Protein AF-A0A959YJW1-F1 (afdb_monomer_lite)

Structure (mmCIF, N/CA/C/O backbone):
data_AF-A0A959YJW1-F1
#
_entry.id   AF-A0A959YJW1-F1
#
loop_
_atom_site.group_PDB
_atom_site.id
_atom_site.type_symbol
_atom_site.label_atom_id
_atom_site.label_alt_id
_atom_site.label_comp_id
_atom_site.label_asym_id
_atom_site.label_entity_id
_atom_site.label_seq_id
_atom_site.pdbx_PDB_ins_code
_atom_site.Cartn_x
_atom_site.Cartn_y
_atom_site.Cartn_z
_atom_site.occupancy
_atom_site.B_iso_or_equiv
_atom_site.auth_seq_id
_atom_site.auth_comp_id
_atom_site.auth_asym_id
_atom_site.auth_atom_id
_atom_site.pdbx_PDB_model_num
ATOM 1 N N . MET A 1 1 ? 34.214 -6.193 -32.427 1.00 61.09 1 MET A N 1
ATOM 2 C CA . MET A 1 1 ? 34.109 -5.640 -31.055 1.00 61.09 1 MET A CA 1
ATOM 3 C C . MET A 1 1 ? 33.052 -4.537 -30.918 1.00 61.09 1 MET A C 1
ATOM 5 O O . MET A 1 1 ? 32.064 -4.776 -30.243 1.00 61.09 1 MET A O 1
ATOM 9 N N . ARG A 1 2 ? 33.158 -3.380 -31.601 1.00 68.62 2 ARG A N 1
ATOM 10 C CA . ARG A 1 2 ? 32.185 -2.264 -31.459 1.00 68.62 2 ARG A CA 1
ATOM 11 C C . ARG A 1 2 ? 30.714 -2.625 -31.765 1.00 68.62 2 ARG A C 1
ATOM 13 O O . ARG A 1 2 ? 29.830 -2.154 -31.065 1.00 68.62 2 ARG A O 1
ATOM 20 N N . SER A 1 3 ? 30.451 -3.474 -32.766 1.00 77.75 3 SER A N 1
ATOM 21 C CA . SER A 1 3 ? 29.082 -3.929 -33.092 1.00 77.75 3 SER A CA 1
ATOM 22 C C . SER A 1 3 ? 28.518 -4.933 -32.082 1.00 77.75 3 SER A C 1
ATOM 24 O O . SER A 1 3 ? 27.315 -4.959 -31.857 1.00 77.75 3 SER A O 1
ATOM 26 N N . PHE A 1 4 ? 29.387 -5.743 -31.470 1.00 86.69 4 PHE A N 1
ATOM 27 C CA . PHE A 1 4 ? 28.994 -6.722 -30.457 1.00 86.69 4 PHE A CA 1
ATOM 28 C C . PHE A 1 4 ? 28.620 -6.025 -29.149 1.00 86.69 4 PHE A C 1
ATOM 30 O O . PHE A 1 4 ? 27.553 -6.282 -28.613 1.00 86.69 4 PHE A O 1
ATOM 37 N N . ILE A 1 5 ? 29.447 -5.071 -28.703 1.00 91.12 5 ILE A N 1
ATOM 38 C CA . ILE A 1 5 ? 29.174 -4.269 -27.503 1.00 91.12 5 ILE A CA 1
ATOM 39 C C . ILE A 1 5 ? 27.850 -3.516 -27.664 1.00 91.12 5 ILE A C 1
ATOM 41 O O . ILE A 1 5 ? 27.004 -3.595 -26.788 1.00 91.12 5 ILE A O 1
ATOM 45 N N . LEU A 1 6 ? 27.619 -2.863 -28.812 1.00 90.88 6 LEU A N 1
ATOM 46 C CA . LEU A 1 6 ? 26.346 -2.186 -29.080 1.00 90.88 6 LEU A CA 1
ATOM 47 C C . LEU A 1 6 ? 25.151 -3.154 -29.039 1.00 90.88 6 LEU A C 1
ATOM 49 O O . LEU A 1 6 ? 24.117 -2.814 -28.476 1.00 90.88 6 LEU A O 1
ATOM 53 N N . GLY A 1 7 ? 25.277 -4.345 -29.632 1.00 90.56 7 GLY A N 1
ATOM 54 C CA . GLY A 1 7 ? 24.225 -5.366 -29.602 1.00 90.56 7 GLY A CA 1
ATOM 55 C C . GLY A 1 7 ? 23.930 -5.870 -28.188 1.00 90.56 7 GLY A C 1
ATOM 56 O O . GLY A 1 7 ? 22.768 -5.924 -27.793 1.00 90.56 7 GLY A O 1
ATOM 57 N N . LEU A 1 8 ? 24.974 -6.161 -27.410 1.00 93.88 8 LEU A N 1
ATOM 58 C CA . LEU A 1 8 ? 24.857 -6.609 -26.025 1.00 93.88 8 LEU A CA 1
ATOM 59 C C . LEU A 1 8 ? 24.252 -5.521 -25.130 1.00 93.88 8 LEU A C 1
ATOM 61 O O . LEU A 1 8 ? 23.309 -5.801 -24.400 1.00 93.88 8 LEU A O 1
ATOM 65 N N . SER A 1 9 ? 24.728 -4.274 -25.229 1.00 94.81 9 SER A N 1
ATOM 66 C CA . SER A 1 9 ? 24.156 -3.141 -24.492 1.00 94.81 9 SER A CA 1
ATOM 67 C C . SER A 1 9 ? 22.675 -2.962 -24.816 1.00 94.81 9 SER A C 1
ATOM 69 O O . SER A 1 9 ? 21.875 -2.791 -23.904 1.00 94.81 9 SER A O 1
ATOM 71 N N . ARG A 1 10 ? 22.285 -3.052 -26.098 1.00 95.12 10 ARG A N 1
ATOM 72 C CA . ARG A 1 10 ? 20.873 -2.975 -26.510 1.00 95.12 10 ARG A CA 1
ATOM 73 C C . ARG A 1 10 ? 20.033 -4.085 -25.898 1.00 95.12 10 ARG A C 1
ATOM 75 O O . ARG A 1 10 ? 18.936 -3.803 -25.436 1.00 95.12 10 ARG A O 1
ATOM 82 N N . PHE A 1 11 ? 20.538 -5.316 -25.918 1.00 95.25 11 PHE A N 1
ATOM 83 C CA . PHE A 1 11 ? 19.835 -6.455 -25.344 1.00 95.25 11 PHE A CA 1
ATOM 84 C C . PHE A 1 11 ? 19.644 -6.288 -23.835 1.00 95.25 11 PHE A C 1
ATOM 86 O O . PHE A 1 11 ? 18.516 -6.363 -23.367 1.00 95.25 11 PHE A O 1
ATOM 93 N N . LEU A 1 12 ? 20.718 -5.988 -23.097 1.00 96.25 12 LEU A N 1
ATOM 94 C CA . LEU A 1 12 ? 20.669 -5.826 -21.642 1.00 96.25 12 LEU A CA 1
ATOM 95 C C . LEU A 1 12 ? 19.749 -4.677 -21.222 1.00 96.25 12 LEU A C 1
ATOM 97 O O . LEU A 1 12 ? 18.873 -4.878 -20.390 1.00 96.25 12 LEU A O 1
ATOM 101 N N . VAL A 1 13 ? 19.908 -3.493 -21.825 1.00 96.38 13 VAL A N 1
ATOM 102 C CA . VAL A 1 13 ? 19.069 -2.327 -21.503 1.00 96.38 13 VAL A CA 1
ATOM 103 C C . VAL A 1 13 ? 17.616 -2.588 -21.892 1.00 96.38 13 VAL A C 1
ATOM 105 O O . VAL A 1 13 ? 16.720 -2.340 -21.095 1.00 96.38 13 VAL A O 1
ATOM 108 N N . GLY A 1 14 ? 17.368 -3.128 -23.089 1.00 96.62 14 GLY A N 1
ATOM 109 C CA . GLY A 1 14 ? 16.010 -3.388 -23.563 1.00 96.62 14 GLY A CA 1
ATOM 110 C C . GLY A 1 14 ? 15.283 -4.440 -22.727 1.00 96.62 14 GLY A C 1
ATOM 111 O O . GLY A 1 14 ? 14.137 -4.223 -22.347 1.00 96.62 14 GLY A O 1
ATOM 112 N N . ALA A 1 15 ? 15.953 -5.545 -22.394 1.00 96.31 15 ALA A N 1
ATOM 113 C CA . ALA A 1 15 ? 15.389 -6.590 -21.545 1.00 96.31 15 ALA A CA 1
ATOM 114 C C . ALA A 1 15 ? 15.118 -6.084 -20.122 1.00 96.31 15 ALA A C 1
ATOM 116 O O . ALA A 1 15 ? 14.051 -6.358 -19.578 1.00 96.31 15 ALA A O 1
ATOM 117 N N . LEU A 1 16 ? 16.042 -5.310 -19.540 1.00 94.19 16 LEU A N 1
ATOM 118 C CA . LEU A 1 16 ? 15.869 -4.781 -18.190 1.00 94.19 16 LEU A CA 1
ATOM 119 C C . LEU A 1 16 ? 14.723 -3.767 -18.107 1.00 94.19 16 LEU A C 1
ATOM 121 O O . LEU A 1 16 ? 13.956 -3.825 -17.156 1.00 94.19 16 LEU A O 1
ATOM 125 N N . PHE A 1 17 ? 14.578 -2.882 -19.097 1.00 94.88 17 PHE A N 1
ATOM 126 C CA . PHE A 1 17 ? 13.469 -1.921 -19.154 1.00 94.88 17 PHE A CA 1
ATOM 127 C C . PHE A 1 17 ? 12.118 -2.628 -19.307 1.00 94.88 17 PHE A C 1
ATOM 129 O O . PHE A 1 17 ? 11.155 -2.268 -18.642 1.00 94.88 17 PHE A O 1
ATOM 136 N N . ILE A 1 18 ? 12.037 -3.675 -20.136 1.00 96.38 18 ILE A N 1
ATOM 137 C CA . ILE A 1 18 ? 10.809 -4.479 -20.246 1.00 96.38 18 ILE A CA 1
ATOM 138 C C . ILE A 1 18 ? 10.491 -5.144 -18.907 1.00 96.38 18 ILE A C 1
ATOM 140 O O . ILE A 1 18 ? 9.361 -5.060 -18.439 1.00 96.38 18 ILE A O 1
ATOM 144 N N . PHE A 1 19 ? 11.480 -5.788 -18.285 1.00 94.00 19 PHE A N 1
ATOM 145 C CA . PHE A 1 19 ? 11.295 -6.465 -17.006 1.00 94.00 19 PHE A CA 1
ATOM 146 C C . PHE A 1 19 ? 10.878 -5.486 -15.899 1.00 94.00 19 PHE A C 1
ATOM 148 O O . PHE A 1 19 ? 9.850 -5.686 -15.264 1.00 94.00 19 PHE A O 1
ATOM 155 N N . SER A 1 20 ? 11.622 -4.393 -15.715 1.00 92.06 20 SER A N 1
ATOM 156 C CA . SER A 1 20 ? 11.321 -3.366 -14.714 1.00 92.06 20 SER A CA 1
ATOM 157 C C . SER A 1 20 ? 9.966 -2.705 -14.971 1.00 92.06 20 SER A C 1
ATOM 159 O O . SER A 1 20 ? 9.154 -2.614 -14.054 1.00 92.06 20 SER A O 1
ATOM 161 N N . GLY A 1 21 ? 9.671 -2.330 -16.218 1.00 94.00 21 GLY A N 1
ATOM 162 C CA . GLY A 1 21 ? 8.394 -1.727 -16.587 1.00 94.00 21 GLY A CA 1
ATOM 163 C C . GLY A 1 21 ? 7.195 -2.654 -16.361 1.00 94.00 21 GLY A C 1
ATOM 164 O O . GLY A 1 21 ? 6.151 -2.182 -15.926 1.00 94.00 21 GLY A O 1
ATOM 165 N N . LEU A 1 22 ? 7.331 -3.966 -16.591 1.00 94.25 22 LEU A N 1
ATOM 166 C CA . LEU A 1 22 ? 6.268 -4.941 -16.309 1.00 94.25 22 LEU A CA 1
ATOM 167 C C . LEU A 1 22 ? 6.054 -5.157 -14.809 1.00 94.25 22 LEU A C 1
ATOM 169 O O . LEU A 1 22 ? 4.909 -5.253 -14.376 1.00 94.25 22 LEU A O 1
ATOM 173 N N . ILE A 1 23 ? 7.129 -5.197 -14.019 1.00 92.50 23 ILE A N 1
ATOM 174 C CA . ILE A 1 23 ? 7.027 -5.299 -12.559 1.00 92.50 23 ILE A CA 1
ATOM 175 C C . ILE A 1 23 ? 6.322 -4.065 -11.985 1.00 92.50 23 ILE A C 1
ATOM 177 O O . ILE A 1 23 ? 5.387 -4.209 -11.204 1.00 92.50 23 ILE A O 1
ATOM 181 N N . LYS A 1 24 ? 6.689 -2.856 -12.428 1.00 92.69 24 LYS A N 1
ATOM 182 C CA . LYS A 1 24 ? 5.980 -1.637 -12.017 1.00 92.69 24 LYS A CA 1
ATOM 183 C C . LYS A 1 24 ? 4.544 -1.580 -12.557 1.00 92.69 24 LYS A C 1
ATOM 185 O O . LYS A 1 24 ? 3.662 -1.079 -11.879 1.00 92.69 24 LYS A O 1
ATOM 190 N N . ALA A 1 25 ? 4.276 -2.117 -13.750 1.00 94.06 25 ALA A N 1
ATOM 191 C CA . ALA A 1 25 ? 2.917 -2.198 -14.293 1.00 94.06 25 ALA A CA 1
ATOM 192 C C . ALA A 1 25 ? 2.011 -3.173 -13.519 1.00 94.06 25 ALA A C 1
ATOM 194 O O . ALA A 1 25 ? 0.795 -3.015 -13.579 1.00 94.06 25 ALA A O 1
ATOM 195 N N . ASN A 1 26 ? 2.582 -4.157 -12.810 1.00 94.25 26 ASN A N 1
ATOM 196 C CA . ASN A 1 26 ? 1.843 -5.033 -11.897 1.00 94.25 26 ASN A CA 1
ATOM 197 C C . ASN A 1 26 ? 1.399 -4.298 -10.623 1.00 94.25 26 ASN A C 1
ATOM 199 O O . ASN A 1 26 ? 0.354 -4.643 -10.089 1.00 94.25 26 ASN A O 1
ATOM 203 N N . ASP A 1 27 ? 2.147 -3.286 -10.168 1.00 92.69 27 ASP A N 1
ATOM 204 C CA . ASP A 1 27 ? 1.766 -2.421 -9.041 1.00 92.69 27 ASP A CA 1
ATOM 205 C C . ASP A 1 27 ? 2.072 -0.930 -9.320 1.00 92.69 27 ASP A C 1
ATOM 207 O O . ASP A 1 27 ? 3.030 -0.354 -8.786 1.00 92.69 27 ASP A O 1
ATOM 211 N N . PRO A 1 28 ? 1.268 -0.273 -10.180 1.00 92.81 28 PRO A N 1
ATOM 212 C CA . PRO A 1 28 ? 1.479 1.127 -10.532 1.00 92.81 28 PRO A CA 1
ATOM 213 C C . PRO A 1 28 ? 1.173 2.069 -9.362 1.00 92.81 28 PRO A C 1
ATOM 215 O O . PRO A 1 28 ? 1.719 3.169 -9.325 1.00 92.81 28 PRO A O 1
ATOM 218 N N . VAL A 1 29 ? 0.335 1.650 -8.405 1.00 90.88 29 VAL A N 1
ATOM 219 C CA . VAL A 1 29 ? 0.013 2.429 -7.199 1.00 90.88 29 VAL A CA 1
ATOM 220 C C . VAL A 1 29 ? 1.210 2.450 -6.254 1.00 90.88 29 VAL A C 1
ATOM 222 O O . VAL A 1 29 ? 1.595 3.520 -5.799 1.00 90.88 29 VAL A O 1
ATOM 225 N N . GLY A 1 30 ? 1.875 1.311 -6.036 1.00 89.62 30 GLY A N 1
ATOM 226 C CA . GLY A 1 30 ? 3.119 1.258 -5.265 1.00 89.62 30 GLY A CA 1
ATOM 227 C C . GLY A 1 30 ? 4.208 2.160 -5.844 1.00 89.62 30 GLY A C 1
ATOM 228 O O . GLY A 1 30 ? 4.853 2.915 -5.115 1.00 89.62 30 GLY A O 1
ATOM 229 N N . PHE A 1 31 ? 4.366 2.164 -7.173 1.00 89.94 31 PHE A N 1
ATOM 230 C CA . PHE A 1 31 ? 5.285 3.096 -7.832 1.00 89.94 31 PHE A CA 1
ATOM 231 C C . PHE A 1 31 ? 4.845 4.565 -7.684 1.00 89.94 31 PHE A C 1
ATOM 233 O O . PHE A 1 31 ? 5.694 5.439 -7.507 1.00 89.94 31 PHE A O 1
ATOM 240 N N . ALA A 1 32 ? 3.539 4.842 -7.711 1.00 90.62 32 ALA A N 1
ATOM 241 C CA . ALA A 1 32 ? 2.991 6.183 -7.518 1.00 90.62 32 ALA A CA 1
ATOM 242 C C . ALA A 1 32 ? 3.268 6.741 -6.116 1.00 90.62 32 ALA A C 1
ATOM 244 O O . ALA A 1 32 ? 3.701 7.884 -6.021 1.00 90.62 32 ALA A O 1
ATOM 245 N N . ILE A 1 33 ? 3.130 5.927 -5.063 1.00 87.06 33 ILE A N 1
ATOM 246 C CA . ILE A 1 33 ? 3.460 6.318 -3.679 1.00 87.06 33 ILE A CA 1
ATOM 247 C C . ILE A 1 33 ? 4.922 6.770 -3.587 1.00 87.06 33 ILE A C 1
ATOM 249 O O . ILE A 1 33 ? 5.231 7.788 -2.976 1.00 87.06 33 ILE A O 1
ATOM 253 N N . LYS A 1 34 ? 5.843 6.057 -4.251 1.00 85.19 34 LYS A N 1
ATOM 254 C CA . LYS A 1 34 ? 7.256 6.465 -4.294 1.00 85.19 34 LYS A CA 1
ATOM 255 C C . LYS A 1 34 ? 7.467 7.769 -5.049 1.00 85.19 34 LYS A C 1
ATOM 257 O O . LYS A 1 34 ? 8.266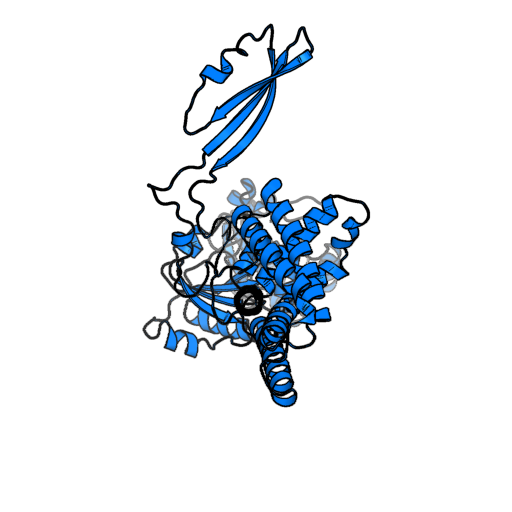 8.592 -4.613 1.00 85.19 34 LYS A O 1
ATOM 262 N N . LEU A 1 35 ? 6.766 7.983 -6.163 1.00 87.50 35 LEU A N 1
ATOM 263 C CA . LEU A 1 35 ? 6.819 9.261 -6.879 1.00 87.50 35 LEU A CA 1
ATOM 264 C C . LEU A 1 35 ? 6.278 10.418 -6.032 1.00 87.50 35 LEU A C 1
ATOM 266 O O . LEU A 1 35 ? 6.876 11.490 -6.045 1.00 87.50 35 LEU A O 1
ATOM 270 N N . GLU A 1 36 ? 5.204 10.191 -5.283 1.00 87.88 36 GLU A N 1
ATOM 271 C CA . GLU A 1 36 ? 4.618 11.166 -4.365 1.00 87.88 36 GLU A CA 1
ATOM 272 C C . GLU A 1 36 ? 5.590 11.543 -3.238 1.00 87.88 36 GLU A C 1
ATOM 274 O O . GLU A 1 36 ? 5.840 12.728 -3.032 1.00 87.88 36 GLU A O 1
ATOM 279 N N . GLU A 1 37 ? 6.273 10.564 -2.630 1.00 85.25 37 GLU A N 1
ATOM 280 C CA . GLU A 1 37 ? 7.335 10.819 -1.639 1.00 85.25 37 GLU A CA 1
ATOM 281 C C . GLU A 1 37 ? 8.440 11.737 -2.200 1.00 85.25 37 GLU A C 1
ATOM 283 O O . GLU A 1 37 ? 8.925 12.638 -1.513 1.00 85.25 37 GLU A O 1
ATOM 288 N N . TYR A 1 38 ? 8.829 11.564 -3.470 1.00 84.81 38 TYR A N 1
ATOM 289 C CA . TYR A 1 38 ? 9.768 12.480 -4.127 1.00 84.81 38 TYR A CA 1
ATOM 290 C C . TYR A 1 38 ? 9.171 13.876 -4.357 1.00 84.81 38 TYR A C 1
ATOM 292 O O . TYR A 1 38 ? 9.880 14.874 -4.214 1.00 84.81 38 TYR A O 1
ATOM 300 N N . TYR A 1 39 ? 7.893 13.964 -4.729 1.00 88.06 39 TYR A N 1
ATOM 301 C CA . TYR A 1 39 ? 7.204 15.234 -4.971 1.00 88.06 39 TYR A CA 1
ATOM 302 C C . TYR A 1 39 ? 7.101 16.078 -3.706 1.00 88.06 39 TYR A C 1
ATOM 304 O O . TYR A 1 39 ? 7.387 17.277 -3.772 1.00 88.06 39 TYR A O 1
ATOM 312 N N . ASP A 1 40 ? 6.812 15.456 -2.567 1.00 85.44 40 ASP A N 1
ATOM 313 C CA . ASP A 1 40 ? 6.773 16.128 -1.268 1.00 85.44 40 ASP A CA 1
ATOM 314 C C . ASP A 1 40 ? 8.134 16.722 -0.899 1.00 85.44 40 ASP A C 1
ATOM 316 O O . ASP A 1 40 ? 8.235 17.893 -0.517 1.00 85.44 40 ASP A O 1
ATOM 320 N N . ILE A 1 41 ? 9.212 15.959 -1.103 1.00 83.19 41 ILE A N 1
ATOM 321 C CA . ILE A 1 41 ? 10.574 16.431 -0.830 1.00 83.19 41 ILE A CA 1
ATOM 322 C C . ILE A 1 41 ? 10.980 17.567 -1.782 1.00 83.19 41 ILE A C 1
ATOM 324 O O . ILE A 1 41 ? 11.635 18.533 -1.384 1.00 83.19 41 ILE A O 1
ATOM 328 N N . PHE A 1 42 ? 10.606 17.494 -3.061 1.00 84.12 42 PHE A N 1
ATOM 329 C CA . PHE A 1 42 ? 10.903 18.583 -3.993 1.00 84.12 42 PHE A CA 1
ATOM 330 C C . PHE A 1 42 ? 10.117 19.840 -3.653 1.00 84.12 42 PHE A C 1
ATOM 332 O O . PHE A 1 42 ? 10.685 20.936 -3.680 1.00 84.12 42 PHE A O 1
ATOM 339 N N . ALA A 1 43 ? 8.854 19.695 -3.264 1.00 85.25 43 ALA A N 1
ATOM 340 C CA . ALA A 1 43 ? 8.036 20.811 -2.829 1.00 85.25 43 ALA A CA 1
ATOM 341 C C . ALA A 1 43 ? 8.595 21.481 -1.566 1.00 85.25 43 ALA A C 1
ATOM 343 O O . ALA A 1 43 ? 8.623 22.715 -1.500 1.00 85.25 43 ALA A O 1
ATOM 344 N N . SER A 1 44 ? 9.132 20.704 -0.615 1.00 81.69 44 SER A N 1
ATOM 345 C CA . SER A 1 44 ? 9.759 21.241 0.599 1.00 81.69 44 SER A CA 1
ATOM 346 C C . SER A 1 44 ? 11.037 22.046 0.316 1.00 81.69 44 SER A C 1
ATOM 348 O O . SER A 1 44 ? 11.429 22.888 1.123 1.00 81.69 44 SER A O 1
ATOM 350 N N . GLY A 1 45 ? 11.674 21.840 -0.843 1.00 77.50 45 GLY A N 1
ATOM 351 C CA . GLY A 1 45 ? 12.820 22.626 -1.318 1.00 77.50 45 GLY A CA 1
ATOM 352 C C . GLY A 1 45 ? 12.483 24.061 -1.758 1.00 77.50 45 GLY A C 1
ATOM 353 O O . GLY A 1 45 ? 13.392 24.876 -1.931 1.00 77.50 45 GLY A O 1
ATOM 354 N N . GLY A 1 46 ? 11.196 24.396 -1.916 1.00 77.19 46 GLY A N 1
ATOM 355 C CA . GLY A 1 46 ? 10.717 25.736 -2.265 1.00 77.19 46 GLY A CA 1
ATOM 356 C C . GLY A 1 46 ? 10.971 26.175 -3.719 1.00 77.19 46 GLY A C 1
ATOM 357 O O . GLY A 1 46 ? 11.488 25.445 -4.567 1.00 77.19 46 GLY A O 1
ATOM 358 N N . GLY A 1 47 ? 10.561 27.405 -4.048 1.00 82.69 47 GLY A N 1
ATOM 359 C CA . GLY A 1 47 ? 10.722 27.985 -5.390 1.00 82.69 47 GLY A CA 1
ATOM 360 C C . GLY A 1 47 ? 9.855 27.308 -6.462 1.00 82.69 47 GLY A C 1
ATOM 361 O O . GLY A 1 47 ? 8.691 26.996 -6.219 1.00 82.69 47 GLY A O 1
ATOM 362 N N . ILE A 1 48 ? 10.416 27.075 -7.658 1.00 80.25 48 ILE A N 1
ATOM 363 C CA . ILE A 1 48 ? 9.709 26.422 -8.781 1.00 80.25 48 ILE A CA 1
ATOM 364 C C . ILE A 1 48 ? 9.284 24.978 -8.467 1.00 80.25 48 ILE A C 1
ATOM 366 O O . ILE A 1 48 ? 8.338 24.475 -9.066 1.00 80.25 48 ILE A O 1
ATOM 370 N N . LEU A 1 49 ? 9.950 24.326 -7.509 1.00 81.88 49 LEU A N 1
ATOM 371 C CA . LEU A 1 49 ? 9.658 22.948 -7.118 1.00 81.88 49 LEU A CA 1
ATOM 372 C C . LEU A 1 49 ? 8.395 22.827 -6.251 1.00 81.88 49 LEU A C 1
ATOM 374 O O . LEU A 1 49 ? 7.818 21.749 -6.186 1.00 81.88 49 LEU A O 1
ATOM 378 N N . SER A 1 50 ? 7.883 23.932 -5.691 1.00 82.94 50 SER A N 1
ATOM 379 C CA . SER A 1 50 ? 6.574 23.949 -5.008 1.00 82.94 50 SER A CA 1
ATOM 380 C C . SER A 1 50 ? 5.412 23.489 -5.905 1.00 82.94 50 SER A C 1
ATOM 382 O O . SER A 1 50 ? 4.390 23.026 -5.406 1.00 82.94 50 SER A O 1
ATOM 384 N N . PHE A 1 51 ? 5.581 23.544 -7.233 1.00 84.31 51 PHE A N 1
ATOM 385 C CA . PHE A 1 51 ? 4.621 23.028 -8.209 1.00 84.31 51 PHE A CA 1
ATOM 386 C C . PHE A 1 51 ? 4.316 21.526 -8.040 1.00 84.31 51 PHE A C 1
ATOM 388 O O . PHE A 1 51 ? 3.206 21.096 -8.364 1.00 84.31 51 PHE A O 1
ATOM 395 N N . PHE A 1 52 ? 5.259 20.735 -7.514 1.00 83.38 52 PHE A N 1
ATOM 396 C CA . PHE A 1 52 ? 5.069 19.298 -7.290 1.00 83.38 52 PHE A CA 1
ATOM 397 C C . PHE A 1 52 ? 3.978 18.982 -6.253 1.00 83.38 52 PHE A C 1
ATOM 399 O O . PHE A 1 52 ? 3.342 17.942 -6.367 1.00 83.38 52 PHE A O 1
ATOM 406 N N . HIS A 1 53 ? 3.668 19.912 -5.343 1.00 83.31 53 HIS A N 1
ATOM 407 C CA . HIS A 1 53 ? 2.572 19.789 -4.369 1.00 83.31 53 HIS A CA 1
ATOM 408 C C . HIS A 1 53 ? 1.261 20.436 -4.861 1.00 83.31 53 HIS A C 1
ATOM 410 O O . HIS A 1 53 ? 0.350 20.747 -4.093 1.00 83.31 53 HIS A O 1
ATOM 416 N N . SER A 1 54 ? 1.148 20.714 -6.162 1.00 85.12 54 SER A N 1
ATOM 417 C CA . SER A 1 54 ? -0.124 21.166 -6.722 1.00 85.12 54 SER A CA 1
ATOM 418 C C . SER A 1 54 ? -1.130 20.014 -6.751 1.00 85.12 54 SER A C 1
ATOM 420 O O . SER A 1 54 ? -0.792 18.887 -7.113 1.00 85.12 54 SER A O 1
ATOM 422 N N . SER A 1 55 ? -2.397 20.310 -6.452 1.00 82.94 55 SER A N 1
ATOM 423 C CA . SER A 1 55 ? -3.470 19.305 -6.425 1.00 82.94 55 SER A CA 1
ATOM 424 C C . SER A 1 55 ? -3.607 18.542 -7.747 1.00 82.94 55 SER A C 1
ATOM 426 O O . SER A 1 55 ? -4.006 17.386 -7.757 1.00 82.94 55 SER A O 1
ATOM 428 N N . ILE A 1 56 ? -3.247 19.162 -8.877 1.00 83.75 56 ILE A N 1
ATOM 429 C CA . ILE A 1 56 ? -3.260 18.506 -10.192 1.00 83.75 56 ILE A CA 1
ATOM 430 C C . ILE A 1 56 ? -2.218 17.381 -10.258 1.00 83.75 56 ILE A C 1
ATOM 432 O O . ILE A 1 56 ? -2.509 16.314 -10.797 1.00 83.75 56 ILE A O 1
ATOM 436 N N . ILE A 1 57 ? -1.008 17.613 -9.743 1.00 86.75 57 ILE A N 1
ATOM 437 C CA . ILE A 1 57 ? 0.081 16.633 -9.796 1.00 86.75 57 ILE A CA 1
ATOM 438 C C . ILE A 1 57 ? -0.218 15.463 -8.864 1.00 86.75 57 ILE A C 1
ATOM 440 O O . ILE A 1 57 ? -0.158 14.321 -9.317 1.00 86.75 57 ILE A O 1
ATOM 444 N N . LEU A 1 58 ? -0.622 15.745 -7.624 1.00 84.81 58 LEU A N 1
ATOM 445 C CA . LEU A 1 58 ? -0.938 14.713 -6.634 1.00 84.81 58 LEU A CA 1
ATOM 446 C C . LEU A 1 58 ? -2.143 13.865 -7.072 1.00 84.81 58 LEU A C 1
ATOM 448 O O . LEU A 1 58 ? -2.030 12.648 -7.177 1.00 84.81 58 LEU A O 1
ATOM 452 N N . ASN A 1 59 ? -3.242 14.486 -7.521 1.00 85.38 59 ASN A N 1
ATOM 453 C CA . ASN A 1 59 ? -4.432 13.741 -7.965 1.00 85.38 59 ASN A CA 1
ATOM 454 C C . ASN A 1 59 ? -4.207 12.906 -9.238 1.00 85.38 59 ASN A C 1
ATOM 456 O O . ASN A 1 59 ? -5.053 12.088 -9.601 1.00 85.38 59 ASN A O 1
ATOM 460 N N . THR A 1 60 ? -3.105 13.124 -9.963 1.00 89.81 60 THR A N 1
ATOM 461 C CA . THR A 1 60 ? -2.789 12.375 -11.187 1.00 89.81 60 THR A CA 1
ATOM 462 C C . THR A 1 60 ? -1.561 11.479 -11.057 1.00 89.81 60 THR A C 1
ATOM 464 O O . THR A 1 60 ? -1.173 10.857 -12.048 1.00 89.81 60 THR A O 1
ATOM 467 N N . VAL A 1 61 ? -0.967 11.356 -9.865 1.00 91.31 61 VAL A N 1
ATOM 468 C CA . VAL A 1 61 ? 0.298 10.634 -9.659 1.00 91.31 61 VAL A CA 1
ATOM 469 C C . VAL A 1 61 ? 0.220 9.167 -10.096 1.00 91.31 61 VAL A C 1
ATOM 471 O O . VAL A 1 61 ? 1.124 8.681 -10.774 1.00 91.31 61 VAL A O 1
ATOM 474 N N . VAL A 1 62 ? -0.904 8.485 -9.850 1.00 90.88 62 VAL A N 1
ATOM 475 C CA . VAL A 1 62 ? -1.127 7.098 -10.301 1.00 90.88 62 VAL A CA 1
ATOM 476 C C . VAL A 1 62 ? -1.138 6.992 -11.829 1.00 90.88 62 VAL A C 1
ATOM 478 O O . VAL A 1 62 ? -0.544 6.075 -12.398 1.00 90.88 62 VAL A O 1
ATOM 481 N N . TYR A 1 63 ? -1.747 7.955 -12.527 1.00 92.75 63 TYR A N 1
ATOM 482 C CA . TYR A 1 63 ? -1.740 7.990 -13.993 1.00 92.75 63 TYR A CA 1
ATOM 483 C C . TYR A 1 63 ? -0.351 8.310 -14.554 1.00 92.75 63 TYR A C 1
ATOM 485 O O . TYR A 1 63 ? 0.035 7.767 -15.591 1.00 92.75 63 TYR A O 1
ATOM 493 N N . GLN A 1 64 ? 0.416 9.160 -13.868 1.00 93.19 64 GLN A N 1
ATOM 494 C CA . GLN A 1 64 ? 1.805 9.450 -14.223 1.00 93.19 64 GLN A CA 1
ATOM 495 C C . GLN A 1 64 ? 2.685 8.203 -14.050 1.00 93.19 64 GLN A C 1
ATOM 497 O O . GLN A 1 64 ? 3.423 7.843 -14.969 1.00 93.19 64 GLN A O 1
ATOM 502 N N . ALA A 1 65 ? 2.547 7.498 -12.924 1.00 93.25 65 ALA A N 1
ATOM 503 C CA . ALA A 1 65 ? 3.218 6.232 -12.647 1.00 93.25 65 ALA A CA 1
ATOM 504 C C . ALA A 1 65 ? 2.899 5.192 -13.731 1.00 93.25 65 ALA A C 1
ATOM 506 O O . ALA A 1 65 ? 3.809 4.671 -14.379 1.00 93.25 65 ALA A O 1
ATOM 507 N N . ALA A 1 66 ? 1.613 4.967 -14.010 1.00 94.75 66 ALA A N 1
ATOM 508 C CA . ALA A 1 66 ? 1.139 4.094 -15.081 1.00 94.75 66 ALA A CA 1
ATOM 509 C C . ALA A 1 66 ? 1.745 4.449 -16.449 1.00 94.75 66 ALA A C 1
ATOM 511 O O . ALA A 1 66 ? 2.239 3.571 -17.164 1.00 94.75 66 ALA A O 1
ATOM 512 N N . PHE A 1 67 ? 1.744 5.736 -16.810 1.00 95.62 67 PHE A N 1
ATOM 513 C CA . PHE A 1 67 ? 2.314 6.214 -18.067 1.00 95.62 67 PHE A CA 1
ATOM 514 C C . PHE A 1 67 ? 3.811 5.905 -18.170 1.00 95.62 67 PHE A C 1
ATOM 516 O O . PHE A 1 67 ? 4.256 5.396 -19.200 1.00 95.62 67 PHE A O 1
ATOM 523 N N . ILE A 1 68 ? 4.579 6.162 -17.108 1.00 93.50 68 ILE A N 1
ATOM 524 C CA . ILE A 1 68 ? 6.017 5.873 -17.060 1.00 93.50 68 ILE A CA 1
ATOM 525 C C . ILE A 1 68 ? 6.273 4.367 -17.212 1.00 93.50 68 ILE A C 1
ATOM 527 O O . ILE A 1 68 ? 7.142 3.988 -17.995 1.00 93.50 68 ILE A O 1
ATOM 531 N N . CYS A 1 69 ? 5.491 3.507 -16.552 1.00 93.44 69 CYS A N 1
ATOM 532 C CA . CYS A 1 69 ? 5.623 2.049 -16.671 1.00 93.44 69 CYS A CA 1
ATOM 533 C C . CYS A 1 69 ? 5.397 1.571 -18.112 1.00 93.44 69 CYS A C 1
ATOM 535 O O . CYS A 1 69 ? 6.207 0.829 -18.671 1.00 93.44 69 CYS A O 1
ATOM 537 N N . ILE A 1 70 ? 4.313 2.036 -18.744 1.00 96.19 70 ILE A N 1
ATOM 538 C CA . ILE A 1 70 ? 3.984 1.697 -20.135 1.00 96.19 70 ILE A CA 1
ATOM 539 C C . ILE A 1 70 ? 5.072 2.218 -21.081 1.00 96.19 70 ILE A C 1
ATOM 541 O O . ILE A 1 70 ? 5.482 1.509 -22.004 1.00 96.19 70 ILE A O 1
ATOM 545 N N . LEU A 1 71 ? 5.560 3.439 -20.847 1.00 95.94 71 LEU A N 1
ATOM 546 C CA . LEU A 1 71 ? 6.639 4.039 -21.621 1.00 95.94 71 LEU A CA 1
ATOM 547 C C . LEU A 1 71 ? 7.935 3.228 -21.494 1.00 95.94 71 LEU A C 1
ATOM 549 O O . LEU A 1 71 ? 8.607 3.010 -22.499 1.00 95.94 71 LEU A O 1
ATOM 553 N N . GLU A 1 72 ? 8.274 2.746 -20.301 1.00 95.62 72 GLU A N 1
ATOM 554 C CA . GLU A 1 72 ? 9.474 1.949 -20.048 1.00 95.62 72 GLU A CA 1
ATOM 555 C C . GLU A 1 72 ? 9.453 0.631 -20.837 1.00 95.62 72 GLU A C 1
ATOM 557 O O . GLU A 1 72 ? 10.397 0.337 -21.582 1.00 95.62 72 GLU A O 1
ATOM 562 N N . VAL A 1 73 ? 8.332 -0.101 -20.785 1.00 97.19 73 VAL A N 1
ATOM 563 C CA . VAL A 1 73 ? 8.137 -1.324 -21.583 1.00 97.19 73 VAL A CA 1
ATOM 564 C C . VAL A 1 73 ? 8.194 -1.010 -23.080 1.00 97.19 73 VAL A C 1
ATOM 566 O O . VAL A 1 73 ? 8.909 -1.676 -23.835 1.00 97.19 73 VAL A O 1
ATOM 569 N N . ALA A 1 74 ? 7.488 0.033 -23.521 1.00 96.94 74 ALA A N 1
ATOM 570 C CA . ALA A 1 74 ? 7.447 0.455 -24.917 1.00 96.94 74 ALA A CA 1
ATOM 571 C C . ALA A 1 74 ? 8.845 0.806 -25.457 1.00 96.94 74 ALA A C 1
ATOM 573 O O . ALA A 1 74 ? 9.234 0.339 -26.530 1.00 96.94 74 ALA A O 1
ATOM 574 N N . LEU A 1 75 ? 9.632 1.588 -24.712 1.00 97.00 75 LEU A N 1
ATOM 575 C CA . LEU A 1 75 ? 10.997 1.964 -25.085 1.00 97.00 75 LEU A CA 1
ATOM 576 C C . LEU A 1 75 ? 11.942 0.760 -25.090 1.00 97.00 75 LEU A C 1
ATOM 578 O O . LEU A 1 75 ? 12.764 0.650 -26.004 1.00 97.00 75 LEU A O 1
ATOM 582 N N . GLY A 1 76 ? 11.801 -0.158 -24.130 1.00 97.00 76 GLY A N 1
ATOM 583 C CA . GLY A 1 76 ? 12.558 -1.407 -24.101 1.00 97.00 76 GLY A CA 1
ATOM 584 C C . GLY A 1 76 ? 12.311 -2.258 -25.352 1.00 97.00 76 GLY A C 1
ATOM 585 O O . GLY A 1 76 ? 13.260 -2.651 -26.036 1.00 97.00 76 GLY A O 1
ATOM 586 N N . VAL A 1 77 ? 11.044 -2.450 -25.737 1.00 97.12 77 VAL A N 1
ATOM 587 C CA . VAL A 1 77 ? 10.667 -3.182 -26.962 1.00 97.12 77 VAL A CA 1
ATOM 588 C C . VAL A 1 77 ? 11.176 -2.476 -28.220 1.00 97.12 77 VAL A C 1
ATOM 590 O O . VAL A 1 77 ? 11.791 -3.112 -29.080 1.00 97.12 77 VAL A O 1
ATOM 593 N N . LEU A 1 78 ? 10.983 -1.158 -28.334 1.00 96.44 78 LEU A N 1
ATOM 594 C CA . LEU A 1 78 ? 11.457 -0.378 -29.483 1.00 96.44 78 LEU A CA 1
ATOM 595 C C . LEU A 1 78 ? 12.983 -0.460 -29.645 1.00 96.44 78 LEU A C 1
ATOM 597 O O . LEU A 1 78 ? 13.480 -0.583 -30.772 1.00 96.44 78 LEU A O 1
ATOM 601 N N . LEU A 1 79 ? 13.728 -0.441 -28.533 1.00 96.69 79 LEU A N 1
ATOM 602 C CA . LEU A 1 79 ? 15.183 -0.578 -28.519 1.00 96.69 79 LEU A CA 1
ATOM 603 C C . LEU A 1 79 ? 15.634 -1.953 -29.030 1.00 96.69 79 LEU A C 1
ATOM 605 O O . LEU A 1 79 ? 16.555 -2.032 -29.862 1.00 96.69 79 LEU A O 1
ATOM 609 N N . LEU A 1 80 ? 14.985 -3.024 -28.561 1.00 95.69 80 LEU A N 1
ATOM 610 C CA . LEU A 1 80 ? 15.267 -4.388 -29.009 1.00 95.69 80 LEU A CA 1
ATOM 611 C C . LEU A 1 80 ? 14.963 -4.533 -30.500 1.00 95.69 80 LEU A C 1
ATOM 613 O O . LEU A 1 80 ? 15.846 -4.915 -31.264 1.00 95.69 80 LEU A O 1
ATOM 617 N N . LEU A 1 81 ? 13.783 -4.104 -30.950 1.00 95.00 81 LEU A N 1
ATOM 618 C CA . LEU A 1 81 ? 13.386 -4.153 -32.361 1.00 95.00 81 LEU A CA 1
ATOM 619 C C . LEU A 1 81 ? 14.254 -3.266 -33.269 1.00 95.00 81 LEU A C 1
ATOM 621 O O . LEU A 1 81 ? 14.335 -3.512 -34.475 1.00 95.00 81 LEU A O 1
ATOM 625 N N . GLY A 1 82 ? 14.924 -2.253 -32.710 1.00 92.94 82 GLY A N 1
ATOM 626 C CA . GLY A 1 82 ? 15.745 -1.300 -33.458 1.00 92.94 82 GLY A CA 1
ATOM 627 C C . GLY A 1 82 ? 14.916 -0.273 -34.226 1.00 92.94 82 GLY A C 1
ATOM 628 O O . GLY A 1 82 ? 15.337 0.189 -35.289 1.00 92.94 82 GLY A O 1
ATOM 629 N N . MET A 1 83 ? 13.726 0.062 -33.719 1.00 92.88 83 MET A N 1
ATOM 630 C CA . MET A 1 83 ? 12.857 1.087 -34.298 1.00 92.88 83 MET A CA 1
ATOM 631 C C . MET A 1 83 ? 13.183 2.467 -33.728 1.00 92.88 83 MET A C 1
ATOM 633 O O . MET A 1 83 ? 13.541 2.596 -32.563 1.00 92.88 83 MET A O 1
ATOM 637 N N . TRP A 1 84 ? 13.070 3.501 -34.567 1.00 93.00 84 TRP A N 1
ATOM 638 C CA . TRP A 1 84 ? 13.307 4.907 -34.205 1.00 93.00 84 TRP A CA 1
ATOM 639 C C . TRP A 1 84 ? 14.518 5.143 -33.278 1.00 93.00 84 TRP A C 1
ATOM 641 O O . TRP A 1 84 ? 14.398 5.864 -32.285 1.00 93.00 84 TRP A O 1
ATOM 651 N N . PRO A 1 85 ? 15.712 4.602 -33.593 1.00 91.75 85 PRO A N 1
ATOM 652 C CA . PRO A 1 85 ? 16.823 4.550 -32.643 1.00 91.75 85 PRO A CA 1
ATOM 653 C C . PRO A 1 85 ? 17.271 5.931 -32.158 1.00 91.75 85 PRO A C 1
ATOM 655 O O . PRO A 1 85 ? 17.718 6.067 -31.028 1.00 91.75 85 PRO A O 1
ATOM 658 N N . ARG A 1 86 ? 17.108 6.986 -32.969 1.00 92.50 86 ARG A N 1
ATOM 659 C CA . ARG A 1 86 ? 17.399 8.361 -32.537 1.00 92.50 86 ARG A CA 1
ATOM 660 C C . ARG A 1 86 ? 16.465 8.833 -31.423 1.00 92.50 86 ARG A C 1
ATOM 662 O O . ARG A 1 86 ? 16.959 9.376 -30.445 1.00 92.50 86 ARG A O 1
ATOM 669 N N . LEU A 1 87 ? 15.158 8.628 -31.580 1.00 94.81 87 LEU A N 1
ATOM 670 C CA . LEU A 1 87 ? 14.155 9.025 -30.591 1.00 94.81 87 LEU A CA 1
ATOM 671 C C . LEU A 1 87 ? 14.299 8.180 -29.324 1.00 94.81 87 LEU A C 1
ATOM 673 O O . LEU A 1 87 ? 14.440 8.729 -28.239 1.00 94.81 87 LEU A O 1
ATOM 677 N N . VAL A 1 88 ? 14.352 6.854 -29.481 1.00 96.06 88 VAL A N 1
ATOM 678 C CA . VAL A 1 88 ? 14.452 5.908 -28.363 1.00 96.06 88 VAL A CA 1
ATOM 679 C C . VAL A 1 88 ? 15.711 6.168 -27.542 1.00 96.06 88 VAL A C 1
ATOM 681 O O . VAL A 1 88 ? 15.622 6.289 -26.330 1.00 96.06 88 VAL A O 1
ATOM 684 N N . SER A 1 89 ? 16.882 6.338 -28.169 1.00 95.00 89 SER A N 1
ATOM 685 C CA . SER A 1 89 ? 18.109 6.637 -27.416 1.00 95.00 89 SER A CA 1
ATOM 686 C C . SER A 1 89 ? 18.047 7.969 -26.663 1.00 95.00 89 SER A C 1
ATOM 688 O O . SER A 1 89 ? 18.618 8.054 -25.582 1.00 95.00 89 SER A O 1
ATOM 690 N N . TRP A 1 90 ? 17.380 8.997 -27.203 1.00 96.50 90 TRP A N 1
ATOM 691 C CA . TRP A 1 90 ? 17.185 10.268 -26.494 1.00 96.50 90 TRP A CA 1
ATOM 692 C C . TRP A 1 90 ? 16.244 10.120 -25.297 1.00 96.50 90 TRP A C 1
ATOM 694 O O . TRP A 1 90 ? 16.576 10.602 -24.219 1.00 96.50 90 TRP A O 1
ATOM 704 N N . LEU A 1 91 ? 15.113 9.431 -25.469 1.00 96.50 91 LEU A N 1
ATOM 705 C CA . LEU A 1 91 ? 14.149 9.200 -24.390 1.00 96.50 91 LEU A CA 1
ATOM 706 C C . LEU A 1 91 ? 14.748 8.340 -23.274 1.00 96.50 91 LEU A C 1
ATOM 708 O O . LEU A 1 91 ? 14.640 8.707 -22.112 1.00 96.50 91 LEU A O 1
ATOM 712 N N . LEU A 1 92 ? 15.459 7.260 -23.620 1.00 95.94 92 LEU A N 1
ATOM 713 C CA . LEU A 1 92 ? 16.179 6.427 -22.651 1.00 95.94 92 LEU A CA 1
ATOM 714 C C . LEU A 1 92 ? 17.229 7.231 -21.876 1.00 95.94 92 LEU A C 1
ATOM 716 O O . LEU A 1 92 ? 17.348 7.069 -20.666 1.00 95.94 92 LEU A O 1
ATOM 720 N N . LEU A 1 93 ? 17.985 8.097 -22.563 1.00 95.62 93 LEU A N 1
ATOM 721 C CA . LEU A 1 93 ? 19.002 8.935 -21.928 1.00 95.62 93 LEU A CA 1
ATOM 722 C C . LEU A 1 93 ? 18.372 9.959 -20.975 1.00 95.62 93 LEU A C 1
ATOM 724 O O . LEU A 1 93 ? 18.853 10.126 -19.861 1.00 95.62 93 LEU A O 1
ATOM 728 N N . LEU A 1 94 ? 17.293 10.623 -21.389 1.00 95.44 94 LEU A N 1
ATOM 729 C CA . LEU A 1 94 ? 16.583 11.579 -20.541 1.00 95.44 94 LEU A CA 1
ATOM 730 C C . LEU A 1 94 ? 15.980 10.890 -19.311 1.00 95.44 94 LEU A C 1
ATOM 732 O O . LEU A 1 94 ? 16.133 11.382 -18.197 1.00 95.44 94 LEU A O 1
ATOM 736 N N . MET A 1 95 ? 15.362 9.726 -19.508 1.00 92.25 95 MET A N 1
ATOM 737 C CA . MET A 1 95 ? 14.739 8.955 -18.437 1.00 92.25 95 MET A CA 1
ATOM 738 C C . MET A 1 95 ? 15.771 8.436 -17.430 1.00 92.25 95 MET A C 1
ATOM 740 O O . MET A 1 95 ? 15.561 8.574 -16.229 1.00 92.25 95 MET A O 1
ATOM 744 N N . ILE A 1 96 ? 16.909 7.894 -17.888 1.00 93.69 96 ILE A N 1
ATOM 745 C CA . ILE A 1 96 ? 17.946 7.418 -16.963 1.00 93.69 96 ILE A CA 1
ATOM 746 C C . ILE A 1 96 ? 18.629 8.577 -16.234 1.00 93.69 96 ILE A C 1
ATOM 748 O O . ILE A 1 96 ? 18.943 8.424 -15.064 1.00 93.69 96 ILE A O 1
ATOM 752 N N . ILE A 1 97 ? 18.828 9.739 -16.872 1.00 93.88 97 ILE A N 1
ATOM 753 C CA . ILE A 1 97 ? 19.369 10.931 -16.194 1.00 93.88 97 ILE A CA 1
ATOM 754 C C . ILE A 1 97 ? 18.418 11.386 -15.085 1.00 93.88 97 ILE A C 1
ATOM 756 O O . ILE A 1 97 ? 18.871 11.669 -13.979 1.00 93.88 97 ILE A O 1
ATOM 760 N N . PHE A 1 98 ? 17.115 11.417 -15.371 1.00 89.62 98 PHE A N 1
ATOM 761 C CA . PHE A 1 98 ? 16.093 11.742 -14.385 1.00 89.62 98 PHE A CA 1
ATOM 762 C C . PHE A 1 98 ? 16.108 10.756 -13.207 1.00 89.62 98 PHE A C 1
ATOM 764 O O . PHE A 1 98 ? 16.271 11.189 -12.070 1.00 89.62 98 PHE A O 1
ATOM 771 N N . PHE A 1 99 ? 16.047 9.444 -13.460 1.00 87.94 99 PHE A N 1
ATOM 772 C CA . PHE A 1 99 ? 16.089 8.444 -12.387 1.00 87.94 99 PHE A CA 1
ATOM 773 C C . PHE A 1 99 ? 17.412 8.443 -11.620 1.00 87.94 99 PHE A C 1
ATOM 775 O O . PHE A 1 99 ? 17.381 8.424 -10.400 1.00 87.94 99 PHE A O 1
ATOM 782 N N . THR A 1 100 ? 18.557 8.587 -12.293 1.00 90.31 100 THR A N 1
ATOM 783 C CA . THR A 1 100 ? 19.872 8.695 -11.629 1.00 90.31 100 THR A CA 1
ATOM 784 C C . THR A 1 100 ? 19.932 9.905 -10.696 1.00 90.31 100 THR A C 1
ATOM 786 O O . THR A 1 100 ? 20.577 9.853 -9.651 1.00 90.31 100 THR A O 1
ATOM 789 N N . TRP A 1 101 ? 19.273 11.010 -11.059 1.00 87.81 101 TRP A N 1
ATOM 790 C CA . TRP A 1 101 ? 19.164 12.176 -10.188 1.00 87.81 101 TRP A CA 1
ATOM 791 C C . TRP A 1 101 ? 18.272 11.898 -8.968 1.00 87.81 101 TRP A C 1
ATOM 793 O O . TRP A 1 101 ? 18.698 12.197 -7.854 1.00 87.81 101 TRP A O 1
ATOM 803 N N . LEU A 1 102 ? 17.104 11.262 -9.147 1.00 84.12 102 LEU A N 1
ATOM 804 C CA . LEU A 1 102 ? 16.226 10.847 -8.039 1.00 84.12 102 LEU A CA 1
ATOM 805 C C . LEU A 1 102 ? 16.919 9.865 -7.083 1.00 84.12 102 LEU A C 1
ATOM 807 O O . LEU A 1 102 ? 16.938 10.069 -5.870 1.00 84.12 102 LEU A O 1
ATOM 811 N N . THR A 1 103 ? 17.523 8.807 -7.627 1.00 84.06 103 THR A N 1
ATOM 812 C CA . THR A 1 103 ? 18.181 7.757 -6.842 1.00 84.06 103 THR A CA 1
ATOM 813 C C . THR A 1 103 ? 19.458 8.267 -6.188 1.00 84.06 103 THR A C 1
ATOM 815 O O . THR A 1 103 ? 19.731 7.934 -5.037 1.00 84.06 103 THR A O 1
ATOM 818 N N . GLY A 1 104 ? 20.199 9.150 -6.864 1.00 85.81 104 GLY A N 1
ATOM 819 C CA . GLY A 1 104 ? 21.335 9.859 -6.282 1.00 85.81 104 GLY A CA 1
ATOM 820 C C . GLY A 1 104 ? 20.917 10.741 -5.109 1.00 85.81 104 GLY A C 1
ATOM 821 O O . GLY A 1 104 ? 21.561 10.703 -4.064 1.00 85.81 104 GLY A O 1
ATOM 822 N N . PHE A 1 105 ? 19.812 11.480 -5.239 1.00 82.38 105 PHE A N 1
ATOM 823 C CA . PHE A 1 105 ? 19.266 12.277 -4.143 1.00 82.38 105 PHE A CA 1
ATOM 824 C C . PHE A 1 105 ? 18.956 11.401 -2.919 1.00 82.38 105 PHE A C 1
ATOM 826 O O . PHE A 1 105 ? 19.498 11.663 -1.847 1.00 82.38 105 PHE A O 1
ATOM 833 N N . SER A 1 106 ? 18.200 10.308 -3.084 1.00 80.25 106 SER A N 1
ATOM 834 C CA . SER A 1 106 ? 17.901 9.369 -1.989 1.00 80.25 106 SER A CA 1
ATOM 835 C C . SER A 1 106 ? 19.151 8.734 -1.381 1.00 80.25 106 SER A C 1
ATOM 837 O O . SER A 1 106 ? 19.229 8.583 -0.165 1.00 80.25 106 SER A O 1
ATOM 839 N N . ALA A 1 107 ? 20.150 8.387 -2.198 1.00 82.12 107 ALA A N 1
ATOM 840 C CA . ALA A 1 107 ? 21.392 7.782 -1.722 1.00 82.12 107 ALA A CA 1
ATOM 841 C C . ALA A 1 107 ? 22.227 8.727 -0.841 1.00 82.12 107 ALA A C 1
ATOM 843 O O . ALA A 1 107 ? 22.928 8.256 0.053 1.00 82.12 107 ALA A O 1
ATOM 844 N N . PHE A 1 108 ? 22.161 10.043 -1.075 1.00 81.12 108 PHE A N 1
ATOM 845 C CA . PHE A 1 108 ? 22.913 11.028 -0.291 1.00 81.12 108 PHE A CA 1
ATOM 846 C C . PHE A 1 108 ? 22.131 11.603 0.894 1.00 81.12 108 PHE A C 1
ATOM 848 O O . PHE A 1 108 ? 22.753 11.941 1.901 1.00 81.12 108 PHE A O 1
ATOM 855 N N . THR A 1 109 ? 20.804 11.736 0.792 1.00 75.19 109 THR A N 1
ATOM 856 C CA . THR A 1 109 ? 19.976 12.315 1.864 1.00 75.19 109 THR A CA 1
ATOM 857 C C . THR A 1 109 ? 19.394 11.272 2.810 1.00 75.19 109 THR A C 1
ATOM 859 O O . THR A 1 109 ? 19.087 11.610 3.949 1.00 75.19 109 THR A O 1
ATOM 862 N N . GLY A 1 110 ? 19.234 10.021 2.364 1.00 68.38 110 GLY A N 1
ATOM 863 C CA . GLY A 1 110 ? 18.596 8.956 3.142 1.00 68.38 110 GLY A CA 1
ATOM 864 C C . GLY A 1 110 ? 17.106 9.187 3.418 1.00 68.38 110 GLY A C 1
ATOM 865 O O . GLY A 1 110 ? 16.537 8.487 4.244 1.00 68.38 110 GLY A O 1
ATOM 866 N N . GLN A 1 111 ? 16.473 10.163 2.754 1.00 67.12 111 GLN A N 1
ATOM 867 C CA . GLN A 1 111 ? 15.084 10.561 3.027 1.00 67.12 111 GLN A CA 1
ATOM 868 C C . GLN A 1 111 ? 14.037 9.601 2.445 1.00 67.12 111 GLN A C 1
ATOM 870 O O . GLN A 1 111 ? 12.907 9.589 2.914 1.00 67.12 111 GLN A O 1
ATOM 875 N N . VAL A 1 112 ? 14.408 8.796 1.443 1.00 67.25 112 VAL A N 1
ATOM 876 C CA . VAL A 1 112 ? 13.540 7.770 0.844 1.00 67.25 112 VAL A CA 1
ATOM 877 C C . VAL A 1 112 ? 14.273 6.436 0.906 1.00 67.25 112 VAL A C 1
ATOM 879 O O . VAL A 1 112 ? 15.399 6.323 0.416 1.00 67.25 112 VAL A O 1
ATOM 882 N N . THR A 1 113 ? 13.644 5.442 1.525 1.00 60.03 113 THR A N 1
ATOM 883 C CA . THR A 1 113 ? 14.261 4.154 1.876 1.00 60.03 113 THR A CA 1
ATOM 884 C C . THR A 1 113 ? 14.304 3.148 0.720 1.00 60.03 113 THR A C 1
ATOM 886 O O . THR A 1 113 ? 15.166 2.273 0.728 1.00 60.03 113 THR A O 1
ATOM 889 N N . ASP A 1 114 ? 13.461 3.307 -0.308 1.00 62.38 114 ASP A N 1
ATOM 890 C CA . ASP A 1 114 ? 13.455 2.487 -1.529 1.00 62.38 114 ASP A CA 1
ATOM 891 C C . ASP A 1 114 ? 13.187 3.357 -2.771 1.00 62.38 114 ASP A C 1
ATOM 893 O O . ASP A 1 114 ? 12.289 4.197 -2.780 1.00 62.38 114 ASP A O 1
ATOM 897 N N . CYS A 1 115 ? 13.960 3.147 -3.838 1.00 61.84 115 CYS A N 1
ATOM 898 C CA . CYS A 1 115 ? 13.849 3.876 -5.103 1.00 61.84 115 CYS A CA 1
ATOM 899 C C . CYS A 1 115 ? 12.717 3.385 -6.028 1.00 61.84 115 CYS A C 1
ATOM 901 O O . CYS A 1 115 ? 12.570 3.915 -7.132 1.00 61.84 115 CYS A O 1
ATOM 903 N N . GLY A 1 116 ? 11.974 2.334 -5.659 1.00 63.25 116 GLY A N 1
ATOM 904 C CA . GLY A 1 116 ? 10.775 1.864 -6.370 1.00 63.25 116 GLY A CA 1
ATOM 905 C C . GLY A 1 116 ? 11.025 1.313 -7.781 1.00 63.25 116 GLY A C 1
ATOM 906 O O . GLY A 1 116 ? 10.093 1.058 -8.543 1.00 63.25 116 GLY A O 1
ATOM 907 N N . CYS A 1 117 ? 12.287 1.113 -8.170 1.00 66.81 117 CYS A N 1
ATOM 908 C CA . CYS A 1 117 ? 12.657 0.714 -9.528 1.00 66.81 117 CYS A CA 1
ATOM 909 C C . CYS A 1 117 ? 12.144 -0.677 -9.927 1.00 66.81 117 CYS A C 1
ATOM 911 O O . CYS A 1 117 ? 11.895 -0.910 -11.108 1.00 66.81 117 CYS A O 1
ATOM 913 N N . PHE A 1 118 ? 11.996 -1.591 -8.973 1.00 67.44 118 PHE A N 1
ATOM 914 C CA . PHE A 1 118 ? 11.406 -2.916 -9.178 1.00 67.44 118 PHE A CA 1
ATOM 915 C C . PHE A 1 118 ? 10.180 -3.132 -8.283 1.00 67.44 118 PHE A C 1
ATOM 917 O O . PHE A 1 118 ? 9.792 -4.275 -8.060 1.00 67.44 118 PHE A O 1
ATOM 924 N N . GLY A 1 119 ? 9.582 -2.049 -7.766 1.00 71.94 119 GLY A N 1
ATOM 925 C CA . GLY A 1 119 ? 8.546 -2.133 -6.735 1.00 71.94 119 GLY A CA 1
ATOM 926 C C . GLY A 1 119 ? 8.941 -3.078 -5.594 1.00 71.94 119 GLY A C 1
ATOM 927 O O . GLY A 1 119 ? 10.125 -3.285 -5.324 1.00 71.94 119 GLY A O 1
ATOM 928 N N . ASP A 1 120 ? 7.941 -3.727 -5.008 1.00 71.06 120 ASP A N 1
ATOM 929 C CA . ASP A 1 120 ? 8.126 -4.651 -3.883 1.00 71.06 120 ASP A CA 1
ATOM 930 C C . ASP A 1 120 ? 8.725 -6.013 -4.294 1.00 71.06 120 ASP A C 1
ATOM 932 O O . ASP A 1 120 ? 9.057 -6.838 -3.445 1.00 71.06 120 ASP A O 1
ATOM 936 N N . ALA A 1 121 ? 8.891 -6.280 -5.597 1.00 77.88 121 ALA A N 1
ATOM 937 C CA . ALA A 1 121 ? 9.405 -7.564 -6.076 1.00 77.88 121 ALA A CA 1
ATOM 938 C C . ALA A 1 121 ? 10.904 -7.747 -5.784 1.00 77.88 121 ALA A C 1
ATOM 940 O O . ALA A 1 121 ? 11.356 -8.863 -5.523 1.00 77.88 121 ALA A O 1
ATOM 941 N N . ILE A 1 122 ? 11.683 -6.664 -5.881 1.00 78.38 122 ILE A N 1
ATOM 942 C CA . ILE A 1 122 ? 13.119 -6.640 -5.578 1.00 78.38 122 ILE A CA 1
ATOM 943 C C . ILE A 1 122 ? 13.429 -5.291 -4.911 1.00 78.38 122 ILE A C 1
ATOM 945 O O . ILE A 1 122 ? 13.847 -4.362 -5.613 1.00 78.38 122 ILE A O 1
ATOM 949 N N . PRO A 1 123 ? 13.222 -5.164 -3.586 1.00 71.75 123 PRO A N 1
ATOM 950 C CA . PRO A 1 123 ? 13.547 -3.937 -2.876 1.00 71.75 123 PRO A CA 1
ATOM 951 C C . PRO A 1 123 ? 15.056 -3.709 -2.955 1.00 71.75 123 PRO A C 1
ATOM 953 O O . PRO A 1 123 ? 15.862 -4.581 -2.612 1.00 71.75 123 PRO A O 1
ATOM 956 N N . LEU A 1 124 ? 15.448 -2.551 -3.480 1.00 77.38 124 LEU A N 1
ATOM 957 C CA . LEU A 1 124 ? 16.848 -2.175 -3.647 1.00 77.38 124 LEU A CA 1
ATOM 958 C C . LEU A 1 124 ? 17.151 -0.984 -2.759 1.00 77.38 124 LEU A C 1
ATOM 960 O O . LEU A 1 124 ? 16.469 0.040 -2.823 1.00 77.38 124 LEU A O 1
ATOM 964 N N . THR A 1 125 ? 18.252 -1.069 -2.013 1.00 81.06 125 THR A N 1
ATOM 965 C CA . THR A 1 125 ? 18.698 0.069 -1.207 1.00 81.06 125 THR A CA 1
ATOM 966 C C . THR A 1 125 ? 18.998 1.271 -2.115 1.00 81.06 125 THR A C 1
ATOM 968 O O . THR A 1 125 ? 19.378 1.084 -3.283 1.00 81.06 125 THR A O 1
ATOM 971 N N . PRO A 1 126 ? 18.895 2.516 -1.614 1.00 81.75 126 PRO A N 1
ATOM 972 C CA . PRO A 1 126 ? 19.110 3.703 -2.441 1.00 81.75 126 PRO A CA 1
ATOM 973 C C . PRO A 1 126 ? 20.462 3.698 -3.165 1.00 81.75 126 PRO A C 1
ATOM 975 O O . PRO A 1 126 ? 20.558 4.026 -4.348 1.00 81.75 126 PRO A O 1
ATOM 978 N N . LEU A 1 127 ? 21.508 3.218 -2.485 1.00 84.50 127 LEU A N 1
ATOM 979 C CA . LEU A 1 127 ? 22.845 3.104 -3.057 1.00 84.50 127 LEU A CA 1
ATOM 980 C C . LEU A 1 127 ? 22.928 2.026 -4.154 1.00 84.50 127 LEU A C 1
ATOM 982 O O . LEU A 1 127 ? 23.544 2.258 -5.195 1.00 84.50 127 LEU A O 1
ATOM 986 N N . GLN A 1 128 ? 22.298 0.861 -3.959 1.00 86.38 128 GLN A N 1
ATOM 987 C CA . GLN A 1 128 ? 22.240 -0.192 -4.982 1.00 86.38 128 GLN A CA 1
ATOM 988 C C . GLN A 1 128 ? 21.499 0.289 -6.233 1.00 86.38 128 GLN A C 1
ATOM 990 O O . GLN A 1 128 ? 21.973 0.080 -7.354 1.00 86.38 128 GLN A O 1
ATOM 995 N N . SER A 1 129 ? 20.374 0.980 -6.044 1.00 85.94 129 SER A N 1
ATOM 996 C CA . SER A 1 129 ? 19.595 1.579 -7.129 1.00 85.94 129 SER A CA 1
ATOM 997 C C . SER A 1 129 ? 20.400 2.623 -7.903 1.00 85.94 129 SER A C 1
ATOM 999 O O . SER A 1 129 ? 20.445 2.561 -9.133 1.00 85.94 129 SER A O 1
ATOM 1001 N N . PHE A 1 130 ? 21.122 3.505 -7.205 1.00 89.12 130 PHE A N 1
ATOM 1002 C CA . PHE A 1 130 ? 21.989 4.506 -7.828 1.00 89.12 130 PHE A CA 1
ATOM 1003 C C . PHE A 1 130 ? 23.117 3.878 -8.664 1.00 89.12 130 PHE A C 1
ATOM 1005 O O . PHE A 1 130 ? 23.343 4.271 -9.811 1.00 89.12 130 PHE A O 1
ATOM 1012 N N . TYR A 1 131 ? 23.804 2.854 -8.141 1.00 90.44 131 TYR A N 1
ATOM 1013 C CA . TYR A 1 131 ? 24.847 2.154 -8.901 1.00 90.44 131 TYR A CA 1
ATOM 1014 C C . TYR A 1 131 ? 24.293 1.444 -10.137 1.00 90.44 131 TYR A C 1
ATOM 1016 O O . TYR A 1 131 ? 24.910 1.494 -11.205 1.00 90.44 131 TYR A O 1
ATOM 1024 N N . LYS A 1 132 ? 23.127 0.803 -10.017 1.00 91.12 132 LYS A N 1
ATOM 1025 C CA . LYS A 1 132 ? 22.432 0.183 -11.149 1.00 91.12 132 LYS A CA 1
ATOM 1026 C C . LYS A 1 132 ? 22.121 1.224 -12.229 1.00 91.12 132 LYS A C 1
ATOM 1028 O O . LYS A 1 132 ? 22.424 0.982 -13.398 1.00 91.12 132 LYS A O 1
ATOM 1033 N N . ASP A 1 133 ? 21.595 2.388 -11.853 1.00 91.56 133 ASP A N 1
ATOM 1034 C CA . ASP A 1 133 ? 21.291 3.463 -12.801 1.00 91.56 133 ASP A CA 1
ATOM 1035 C C . ASP A 1 133 ? 22.557 4.020 -13.470 1.00 91.56 133 ASP A C 1
ATOM 1037 O O . ASP A 1 133 ? 22.562 4.239 -14.681 1.00 91.56 133 ASP A O 1
ATOM 1041 N N . LEU A 1 134 ? 23.674 4.136 -12.742 1.00 93.75 134 LEU A N 1
ATOM 1042 C CA . LEU A 1 134 ? 24.966 4.544 -13.304 1.00 93.75 134 LEU A CA 1
ATOM 1043 C C . LEU A 1 134 ? 25.489 3.541 -14.348 1.00 93.75 134 LEU A C 1
ATOM 1045 O O . LEU A 1 134 ? 25.953 3.936 -15.422 1.00 93.75 134 LEU A O 1
ATOM 1049 N N . VAL A 1 135 ? 25.394 2.237 -14.064 1.00 94.75 135 VAL A N 1
ATOM 1050 C CA . VAL A 1 135 ? 25.767 1.179 -15.020 1.00 94.75 135 VAL A CA 1
ATOM 1051 C C . VAL A 1 135 ? 24.877 1.248 -16.262 1.00 94.75 135 VAL A C 1
ATOM 1053 O O . VAL A 1 135 ? 25.383 1.214 -17.389 1.00 94.75 135 VAL A O 1
ATOM 1056 N N . LEU A 1 136 ? 23.563 1.404 -16.081 1.00 94.19 136 LEU A N 1
ATOM 1057 C CA . LEU A 1 136 ? 22.623 1.565 -17.190 1.00 94.19 136 LEU A CA 1
ATOM 1058 C C . LEU A 1 136 ? 22.898 2.828 -17.996 1.00 94.19 136 LEU A C 1
ATOM 1060 O O . LEU A 1 136 ? 22.854 2.778 -19.224 1.00 94.19 136 LEU A O 1
ATOM 1064 N N . MET A 1 137 ? 23.257 3.929 -17.343 1.00 95.75 137 MET A N 1
ATOM 1065 C CA . MET A 1 137 ? 23.626 5.176 -17.999 1.00 95.75 137 MET A CA 1
ATOM 1066 C C . MET A 1 137 ? 24.835 4.976 -18.919 1.00 95.75 137 MET A C 1
ATOM 1068 O O . MET A 1 137 ? 24.799 5.408 -20.071 1.00 95.75 137 MET A O 1
ATOM 1072 N N . VAL A 1 138 ? 25.872 4.250 -18.484 1.00 96.31 138 VAL A N 1
ATOM 1073 C CA . VAL A 1 138 ? 27.025 3.916 -19.342 1.00 96.31 138 VAL A CA 1
ATOM 1074 C C . VAL A 1 138 ? 26.592 3.094 -20.562 1.00 96.31 138 VAL A C 1
ATOM 1076 O O . VAL A 1 138 ? 26.984 3.406 -21.691 1.00 96.31 138 VAL A O 1
ATOM 1079 N N . LEU A 1 139 ? 25.749 2.075 -20.372 1.00 96.06 139 LEU A N 1
ATOM 1080 C CA . LEU A 1 139 ? 25.228 1.263 -21.479 1.00 96.06 139 LEU A CA 1
ATOM 1081 C C . LEU A 1 139 ? 24.373 2.096 -22.447 1.00 96.06 139 LEU A C 1
ATOM 1083 O O . LEU A 1 139 ? 24.511 1.962 -23.666 1.00 96.06 139 LEU A O 1
ATOM 1087 N N . ILE A 1 140 ? 23.539 2.996 -21.928 1.00 96.06 140 ILE A N 1
ATOM 1088 C CA . ILE A 1 140 ? 22.703 3.904 -22.718 1.00 96.06 140 ILE A CA 1
ATOM 1089 C C . ILE A 1 140 ? 23.563 4.915 -23.480 1.00 96.06 140 ILE A C 1
ATOM 1091 O O . ILE A 1 140 ? 23.271 5.176 -24.643 1.00 96.06 140 ILE A O 1
ATOM 1095 N N . ILE A 1 141 ? 24.667 5.417 -22.920 1.00 96.38 141 ILE A N 1
ATOM 1096 C CA . ILE A 1 141 ? 25.615 6.289 -23.636 1.00 96.38 141 ILE A CA 1
ATOM 1097 C C . ILE A 1 141 ? 26.247 5.553 -24.826 1.00 96.38 141 ILE A C 1
ATOM 1099 O O . ILE A 1 141 ? 26.362 6.123 -25.916 1.00 96.38 141 ILE A O 1
ATOM 1103 N N . ILE A 1 142 ? 26.608 4.275 -24.667 1.00 95.19 142 ILE A N 1
ATOM 1104 C CA . ILE A 1 142 ? 27.117 3.443 -25.771 1.00 95.19 142 ILE A CA 1
ATOM 1105 C C . ILE A 1 142 ? 26.055 3.305 -26.872 1.00 95.19 142 ILE A C 1
ATOM 1107 O O . ILE A 1 142 ? 26.363 3.481 -28.057 1.00 95.19 142 ILE A O 1
ATOM 1111 N N . ILE A 1 143 ? 24.803 3.030 -26.493 1.00 95.06 143 ILE A N 1
ATOM 1112 C CA . ILE A 1 143 ? 23.665 2.951 -27.421 1.00 95.06 143 ILE A CA 1
ATOM 1113 C C . ILE A 1 143 ? 23.456 4.295 -28.121 1.00 95.06 143 ILE A C 1
ATOM 1115 O O . ILE A 1 143 ? 23.339 4.340 -29.345 1.00 95.06 143 ILE A O 1
ATOM 1119 N N . PHE A 1 144 ? 23.481 5.393 -27.370 1.00 95.31 144 PHE A N 1
ATOM 1120 C CA . PHE A 1 144 ? 23.288 6.745 -27.868 1.00 95.31 144 PHE A CA 1
ATOM 1121 C C . PHE A 1 144 ? 24.373 7.123 -28.877 1.00 95.31 144 PHE A C 1
ATOM 1123 O O . PHE A 1 144 ? 24.060 7.602 -29.967 1.00 95.31 144 PHE A O 1
ATOM 1130 N N . ALA A 1 145 ? 25.647 6.851 -28.592 1.00 94.62 145 ALA A N 1
ATOM 1131 C CA . ALA A 1 145 ? 26.740 7.058 -29.542 1.00 94.62 145 ALA A CA 1
ATOM 1132 C C . ALA A 1 145 ? 26.603 6.156 -30.786 1.00 94.62 145 ALA A C 1
ATOM 1134 O O . ALA A 1 145 ? 26.892 6.574 -31.910 1.00 94.62 145 ALA A O 1
ATOM 1135 N N . GLY A 1 146 ? 26.120 4.925 -30.597 1.00 92.31 146 GLY A N 1
ATOM 1136 C CA . GLY A 1 146 ? 25.879 3.936 -31.646 1.00 92.31 146 GLY A CA 1
ATOM 1137 C C . GLY A 1 146 ? 24.552 4.075 -32.400 1.00 92.31 146 GLY A C 1
ATOM 1138 O O . GLY A 1 146 ? 24.331 3.311 -33.339 1.00 92.31 146 GLY A O 1
ATOM 1139 N N . ARG A 1 147 ? 23.685 5.036 -32.049 1.00 92.62 147 ARG A N 1
ATOM 1140 C CA . ARG A 1 147 ? 22.272 5.094 -32.481 1.00 92.62 147 ARG A CA 1
ATOM 1141 C C . ARG A 1 147 ? 22.056 5.070 -33.995 1.00 92.62 147 ARG A C 1
ATOM 1143 O O . ARG A 1 147 ? 21.092 4.491 -34.476 1.00 92.62 147 ARG A O 1
ATOM 1150 N N . ASN A 1 148 ? 22.979 5.648 -34.766 1.00 89.81 148 ASN A N 1
ATOM 1151 C CA . ASN A 1 148 ? 22.900 5.673 -36.233 1.00 89.81 148 ASN A CA 1
ATOM 1152 C C . ASN A 1 148 ? 23.284 4.336 -36.900 1.00 89.81 148 ASN A C 1
ATOM 1154 O O . ASN A 1 148 ? 23.154 4.210 -38.111 1.00 89.81 148 ASN A O 1
ATOM 1158 N N . ARG A 1 149 ? 23.789 3.358 -36.138 1.00 89.12 149 ARG A N 1
ATOM 1159 C CA . ARG A 1 149 ? 24.180 2.021 -36.623 1.00 89.12 149 ARG A CA 1
ATOM 1160 C C . ARG A 1 149 ? 23.159 0.942 -36.261 1.00 89.12 149 ARG A C 1
ATOM 1162 O O . ARG A 1 149 ? 23.388 -0.234 -36.529 1.00 89.12 149 ARG A O 1
ATOM 1169 N N . ILE A 1 150 ? 22.070 1.328 -35.602 1.00 89.62 150 ILE A N 1
ATOM 1170 C CA . ILE A 1 150 ? 21.012 0.420 -35.179 1.00 89.62 150 ILE A CA 1
ATOM 1171 C C . ILE A 1 150 ? 20.069 0.198 -36.358 1.00 89.62 150 ILE A C 1
ATOM 1173 O O . ILE A 1 150 ? 19.380 1.118 -36.791 1.00 89.62 150 ILE A O 1
ATOM 1177 N N . ASN A 1 151 ? 20.043 -1.038 -36.849 1.00 85.81 151 ASN A N 1
ATOM 1178 C CA . ASN A 1 151 ? 19.101 -1.483 -37.868 1.00 85.81 151 ASN A CA 1
ATOM 1179 C C . ASN A 1 151 ? 17.951 -2.262 -37.225 1.00 85.81 151 ASN A C 1
ATOM 1181 O O . ASN A 1 151 ? 18.105 -2.845 -36.145 1.00 85.81 151 ASN A O 1
ATOM 1185 N N . ARG A 1 152 ? 16.812 -2.284 -37.923 1.00 88.00 152 ARG A N 1
ATOM 1186 C CA . ARG A 1 152 ? 15.649 -3.089 -37.542 1.00 88.00 152 ARG A CA 1
ATOM 1187 C C . ARG A 1 152 ? 16.005 -4.573 -37.555 1.00 88.00 152 ARG A C 1
ATOM 1189 O O . ARG A 1 152 ? 16.632 -5.038 -38.504 1.00 88.00 152 ARG A O 1
ATOM 1196 N N . LEU A 1 153 ? 15.592 -5.292 -36.511 1.00 87.31 153 LEU A N 1
ATOM 1197 C CA . LEU A 1 153 ? 15.787 -6.743 -36.416 1.00 87.31 153 LEU A CA 1
ATOM 1198 C C . LEU A 1 153 ? 14.760 -7.527 -37.240 1.00 87.31 153 LEU A C 1
ATOM 1200 O O . LEU A 1 153 ? 15.071 -8.598 -37.747 1.00 87.31 153 LEU A O 1
ATOM 1204 N N . LEU A 1 154 ? 13.545 -6.991 -37.366 1.00 90.75 154 LEU A N 1
ATOM 1205 C CA . LEU A 1 154 ? 12.414 -7.633 -38.032 1.00 90.75 154 LEU A CA 1
ATOM 1206 C C . LEU A 1 154 ? 11.845 -6.730 -39.143 1.00 90.75 154 LEU A C 1
ATOM 1208 O O . LEU A 1 154 ? 12.127 -5.525 -39.173 1.00 90.75 154 LEU A O 1
ATOM 1212 N N . PRO A 1 155 ? 11.032 -7.284 -40.065 1.00 92.94 155 PRO A N 1
ATOM 1213 C CA . PRO A 1 155 ? 10.293 -6.490 -41.041 1.00 92.94 155 PRO A CA 1
ATOM 1214 C C . PRO A 1 155 ? 9.400 -5.447 -40.362 1.00 92.94 155 PRO A C 1
ATOM 1216 O O . PRO A 1 155 ? 8.834 -5.701 -39.301 1.00 92.94 155 PRO A O 1
ATOM 1219 N N . ALA A 1 156 ? 9.224 -4.291 -41.009 1.00 90.88 156 ALA A N 1
ATOM 1220 C CA . ALA A 1 156 ? 8.533 -3.140 -40.422 1.00 90.88 156 ALA A CA 1
ATOM 1221 C C . ALA A 1 156 ? 7.137 -3.480 -39.876 1.00 90.88 156 ALA A C 1
ATOM 1223 O O . ALA A 1 156 ? 6.823 -3.109 -38.752 1.00 90.88 156 ALA A O 1
ATOM 1224 N N . VAL A 1 157 ? 6.335 -4.220 -40.648 1.00 93.88 157 VAL A N 1
ATOM 1225 C CA . VAL A 1 157 ? 4.971 -4.620 -40.262 1.00 93.88 157 VAL A CA 1
ATOM 1226 C C . VAL A 1 157 ? 4.982 -5.448 -38.978 1.00 93.88 157 VAL A C 1
ATOM 1228 O O . VAL A 1 157 ? 4.217 -5.164 -38.064 1.00 93.88 157 VAL A O 1
ATOM 1231 N N . LEU A 1 158 ? 5.892 -6.420 -38.876 1.00 94.69 158 LEU A N 1
ATOM 1232 C CA . LEU A 1 158 ? 6.006 -7.271 -37.694 1.00 94.69 158 LEU A CA 1
ATOM 1233 C C . LEU A 1 158 ? 6.516 -6.484 -36.480 1.00 94.69 158 LEU A C 1
ATOM 1235 O O . LEU A 1 158 ? 6.001 -6.659 -35.383 1.00 94.69 158 LEU A O 1
ATOM 1239 N N . SER A 1 159 ? 7.486 -5.582 -36.664 1.00 93.44 159 SER A N 1
ATOM 1240 C CA . SER A 1 159 ? 7.955 -4.714 -35.577 1.00 93.44 159 SER A CA 1
ATOM 1241 C C . SER A 1 159 ? 6.856 -3.787 -35.053 1.00 93.44 159 SER A C 1
ATOM 1243 O O . SER A 1 159 ? 6.731 -3.635 -33.841 1.00 93.44 159 SER A O 1
ATOM 1245 N N . PHE A 1 160 ? 6.040 -3.202 -35.937 1.00 94.75 160 PHE A N 1
ATOM 1246 C CA . PHE A 1 160 ? 4.881 -2.409 -35.523 1.00 94.75 160 PHE A CA 1
ATOM 1247 C C . PHE A 1 160 ? 3.838 -3.267 -34.810 1.00 94.75 160 PHE A C 1
ATOM 1249 O O . PHE A 1 160 ? 3.358 -2.860 -33.758 1.00 94.75 160 PHE A O 1
ATOM 1256 N N . ALA A 1 161 ? 3.529 -4.457 -35.331 1.00 96.44 161 ALA A N 1
ATOM 1257 C CA . ALA A 1 161 ? 2.583 -5.371 -34.698 1.00 96.44 161 ALA A CA 1
ATOM 1258 C C . ALA A 1 161 ? 3.018 -5.746 -33.273 1.00 96.44 161 ALA A C 1
ATOM 1260 O O . ALA A 1 161 ? 2.218 -5.625 -32.353 1.00 96.44 161 ALA A O 1
ATOM 1261 N N . ILE A 1 162 ? 4.290 -6.120 -33.075 1.00 96.12 162 ILE A N 1
ATOM 1262 C CA . ILE A 1 162 ? 4.840 -6.436 -31.746 1.00 96.12 162 ILE A CA 1
ATOM 1263 C C . ILE A 1 162 ? 4.771 -5.212 -30.830 1.00 96.12 162 ILE A C 1
ATOM 1265 O O . ILE A 1 162 ? 4.293 -5.324 -29.710 1.00 96.12 162 ILE A O 1
ATOM 1269 N N . PHE A 1 163 ? 5.204 -4.041 -31.306 1.00 95.38 163 PHE A N 1
ATOM 1270 C CA . PHE A 1 163 ? 5.158 -2.807 -30.523 1.00 95.38 163 PHE A CA 1
ATOM 1271 C C . PHE A 1 163 ? 3.737 -2.477 -30.045 1.00 95.38 163 PHE A C 1
ATOM 1273 O O . PHE A 1 163 ? 3.521 -2.336 -28.845 1.00 95.38 163 PHE A O 1
ATOM 1280 N N . PHE A 1 164 ? 2.761 -2.415 -30.956 1.00 96.56 164 PHE A N 1
ATOM 1281 C CA . PHE A 1 164 ? 1.378 -2.106 -30.593 1.00 96.56 164 PHE A CA 1
ATOM 1282 C C . PHE A 1 164 ? 0.759 -3.185 -29.704 1.00 96.56 164 PHE A C 1
ATOM 1284 O O . PHE A 1 164 ? 0.061 -2.841 -28.756 1.00 96.56 164 PHE A O 1
ATOM 1291 N N . ALA A 1 165 ? 1.040 -4.466 -29.962 1.00 97.06 165 ALA A N 1
ATOM 1292 C CA . ALA A 1 165 ? 0.555 -5.560 -29.127 1.00 97.06 165 ALA A CA 1
ATOM 1293 C C . ALA A 1 165 ? 1.111 -5.472 -27.701 1.00 97.06 165 ALA A C 1
ATOM 1295 O O . ALA A 1 165 ? 0.342 -5.559 -26.748 1.00 97.06 165 ALA A O 1
ATOM 1296 N N . THR A 1 166 ? 2.419 -5.247 -27.532 1.00 95.44 166 THR A N 1
ATOM 1297 C CA . THR A 1 166 ? 3.017 -5.132 -26.197 1.00 95.44 166 THR A CA 1
ATOM 1298 C C . THR A 1 166 ? 2.555 -3.870 -25.475 1.00 95.44 166 THR A C 1
ATOM 1300 O O . THR A 1 166 ? 2.233 -3.944 -24.296 1.00 95.44 166 THR A O 1
ATOM 1303 N N . THR A 1 167 ? 2.445 -2.725 -26.155 1.00 95.50 167 THR A N 1
ATOM 1304 C CA . THR A 1 167 ? 1.909 -1.503 -25.535 1.00 95.50 167 THR A CA 1
ATOM 1305 C C . THR A 1 167 ? 0.442 -1.666 -25.132 1.00 95.50 167 THR A C 1
ATOM 1307 O O . THR A 1 167 ? 0.079 -1.286 -24.022 1.00 95.50 167 THR A O 1
ATOM 1310 N N . ALA A 1 168 ? -0.397 -2.271 -25.982 1.00 97.19 168 ALA A N 1
ATOM 1311 C CA . ALA A 1 168 ? -1.788 -2.572 -25.643 1.00 97.19 168 ALA A CA 1
ATOM 1312 C C . ALA A 1 168 ? -1.887 -3.548 -24.463 1.00 97.19 168 ALA A C 1
ATOM 1314 O O . ALA A 1 168 ? -2.707 -3.345 -23.572 1.00 97.19 168 ALA A O 1
ATOM 1315 N N . PHE A 1 169 ? -1.014 -4.558 -24.417 1.00 96.88 169 PHE A N 1
ATOM 1316 C CA . PHE A 1 169 ? -0.911 -5.474 -23.287 1.00 96.88 169 PHE A CA 1
ATOM 1317 C C . PHE A 1 169 ? -0.526 -4.744 -21.994 1.00 96.88 169 PHE A C 1
ATOM 1319 O O . PHE A 1 169 ? -1.201 -4.925 -20.991 1.00 96.88 169 PHE A O 1
ATOM 1326 N N . SER A 1 170 ? 0.482 -3.865 -22.004 1.00 95.94 170 SER A N 1
ATOM 1327 C CA . SER A 1 170 ? 0.851 -3.075 -20.819 1.00 95.94 170 SER A CA 1
ATOM 1328 C C . SER A 1 170 ? -0.282 -2.158 -20.346 1.00 95.94 170 SER A C 1
ATOM 1330 O O . SER A 1 170 ? -0.515 -2.053 -19.146 1.00 95.94 170 SER A O 1
ATOM 1332 N N . ILE A 1 171 ? -1.021 -1.535 -21.272 1.00 96.12 171 ILE A N 1
ATOM 1333 C CA . ILE A 1 171 ? -2.218 -0.743 -20.942 1.00 96.12 171 ILE A CA 1
ATOM 1334 C C . ILE A 1 171 ? -3.288 -1.631 -20.301 1.00 96.12 171 ILE A C 1
ATOM 1336 O O . ILE A 1 171 ? -3.900 -1.236 -19.310 1.00 96.12 171 ILE A O 1
ATOM 1340 N N . TRP A 1 172 ? -3.528 -2.821 -20.852 1.00 96.38 172 TRP A N 1
ATOM 1341 C CA . TRP A 1 172 ? -4.480 -3.777 -20.294 1.00 96.38 172 TRP A CA 1
ATOM 1342 C C . TRP A 1 172 ? -4.067 -4.247 -18.893 1.00 96.38 172 TRP A C 1
ATOM 1344 O O . TRP A 1 172 ? -4.915 -4.242 -18.005 1.00 96.38 172 TRP A O 1
ATOM 1354 N N . VAL A 1 173 ? -2.787 -4.573 -18.672 1.00 95.62 173 VAL A N 1
ATOM 1355 C CA . VAL A 1 173 ? -2.248 -4.962 -17.355 1.00 95.62 173 VAL A CA 1
ATOM 1356 C C . VAL A 1 173 ? -2.526 -3.867 -16.330 1.00 95.62 173 VAL A C 1
ATOM 1358 O O . VAL A 1 173 ? -3.200 -4.136 -15.343 1.00 95.62 173 VAL A O 1
ATOM 1361 N N . VAL A 1 174 ? -2.103 -2.626 -16.602 1.00 95.25 174 VAL A N 1
ATOM 1362 C CA . VAL A 1 174 ? -2.307 -1.485 -15.692 1.00 95.25 174 VAL A CA 1
ATOM 1363 C C . VAL A 1 174 ? -3.790 -1.274 -15.378 1.00 95.25 174 VAL A C 1
ATOM 1365 O O . VAL A 1 174 ? -4.167 -1.135 -14.220 1.00 95.25 174 VAL A O 1
ATOM 1368 N N . ASN A 1 175 ? -4.659 -1.276 -16.393 1.00 94.06 175 ASN A N 1
ATOM 1369 C CA . ASN A 1 175 ? -6.096 -1.094 -16.171 1.00 94.06 175 ASN A CA 1
ATOM 1370 C C . ASN A 1 175 ? -6.736 -2.254 -15.402 1.00 94.06 175 ASN A C 1
ATOM 1372 O O . ASN A 1 175 ? -7.736 -2.042 -14.721 1.00 94.06 175 ASN A O 1
ATOM 1376 N N . SER A 1 176 ? -6.202 -3.467 -15.543 1.00 94.19 176 SER A N 1
ATOM 1377 C CA . SER A 1 176 ? -6.700 -4.638 -14.826 1.00 94.19 176 SER A CA 1
ATOM 1378 C C . SER A 1 176 ? -6.309 -4.563 -13.356 1.00 94.19 176 SER A C 1
ATOM 1380 O O . SER A 1 176 ? -7.192 -4.661 -12.512 1.00 94.19 176 SER A O 1
ATOM 1382 N N . VAL A 1 177 ? -5.039 -4.277 -13.040 1.00 93.19 177 VAL A N 1
ATOM 1383 C CA . VAL A 1 177 ? -4.583 -4.219 -11.640 1.00 93.19 177 VAL A CA 1
ATOM 1384 C C . VAL A 1 177 ? -5.181 -3.051 -10.857 1.00 93.19 177 VAL A C 1
ATOM 1386 O O . VAL A 1 177 ? -5.467 -3.179 -9.674 1.00 93.19 177 VAL A O 1
ATOM 1389 N N . LEU A 1 178 ? -5.467 -1.927 -11.523 1.00 90.75 178 LEU A N 1
ATOM 1390 C CA . LEU A 1 178 ? -6.187 -0.810 -10.901 1.00 90.75 178 LEU A CA 1
ATOM 1391 C C . LEU A 1 178 ? -7.655 -1.143 -10.579 1.00 90.75 178 LEU A C 1
ATOM 1393 O O . LEU A 1 178 ? -8.280 -0.436 -9.794 1.00 90.75 178 LEU A O 1
ATOM 1397 N N . LYS A 1 179 ? -8.225 -2.190 -11.191 1.00 90.56 179 LYS A N 1
ATOM 1398 C CA . LYS A 1 179 ? -9.617 -2.614 -10.968 1.00 90.56 179 LYS A CA 1
ATOM 1399 C C . LYS A 1 179 ? -9.744 -3.839 -10.067 1.00 90.56 179 LYS A C 1
ATOM 1401 O O . LYS A 1 179 ? -10.716 -3.901 -9.321 1.00 90.56 179 LYS A O 1
ATOM 1406 N N . TYR A 1 180 ? -8.805 -4.778 -10.165 1.00 90.81 180 TYR A N 1
ATOM 1407 C CA . TYR A 1 180 ? -8.880 -6.117 -9.571 1.00 90.81 180 TYR A CA 1
ATOM 1408 C C . TYR A 1 180 ? -7.686 -6.453 -8.654 1.00 90.81 180 TYR A C 1
ATOM 1410 O O . TYR A 1 180 ? -7.490 -7.610 -8.309 1.00 90.81 180 TYR A O 1
ATOM 1418 N N . ASP A 1 181 ? -6.906 -5.449 -8.240 1.00 89.88 181 ASP A N 1
ATOM 1419 C CA . ASP A 1 181 ? -5.644 -5.596 -7.494 1.00 89.88 181 ASP A CA 1
ATOM 1420 C C . ASP A 1 181 ? -4.535 -6.296 -8.310 1.00 89.88 181 ASP A C 1
ATOM 1422 O O . ASP A 1 181 ? -4.686 -6.640 -9.486 1.00 89.88 181 ASP A O 1
ATOM 1426 N N . VAL A 1 182 ? -3.353 -6.413 -7.715 1.00 92.00 182 VAL A N 1
ATOM 1427 C CA . VAL A 1 182 ? -2.141 -6.934 -8.363 1.00 92.00 182 VAL A CA 1
ATOM 1428 C C . VAL A 1 182 ? -2.277 -8.406 -8.792 1.00 92.00 182 VAL A C 1
ATOM 1430 O O . VAL A 1 182 ? -2.839 -9.226 -8.072 1.00 92.00 182 VAL A O 1
ATOM 1433 N N . PHE A 1 183 ? -1.689 -8.788 -9.935 1.00 91.00 183 PHE A N 1
ATOM 1434 C CA . PHE A 1 183 ? -1.677 -10.198 -10.370 1.00 91.00 183 PHE A CA 1
ATOM 1435 C C . PHE A 1 183 ? -0.752 -11.063 -9.512 1.00 91.00 183 PHE A C 1
ATOM 1437 O O . PHE A 1 183 ? -1.020 -12.239 -9.273 1.00 91.00 183 PHE A O 1
ATOM 1444 N N . ILE A 1 184 ? 0.379 -10.489 -9.103 1.00 90.56 184 ILE A N 1
ATOM 1445 C CA . ILE A 1 184 ? 1.338 -11.122 -8.201 1.00 90.56 184 ILE A CA 1
ATOM 1446 C C . ILE A 1 184 ? 1.531 -10.188 -7.016 1.00 90.56 184 ILE A C 1
ATOM 1448 O O . ILE A 1 184 ? 2.007 -9.063 -7.184 1.00 90.56 184 ILE A O 1
ATOM 1452 N N . ASP A 1 185 ? 1.162 -10.667 -5.830 1.00 90.38 185 ASP A N 1
ATOM 1453 C CA . ASP A 1 185 ? 1.280 -9.907 -4.593 1.00 90.38 185 ASP A CA 1
ATOM 1454 C C . ASP A 1 185 ? 2.661 -10.124 -3.955 1.00 90.38 185 ASP A C 1
ATOM 1456 O O . ASP A 1 185 ? 2.978 -11.202 -3.440 1.00 90.38 185 ASP A O 1
ATOM 1460 N N . PHE A 1 186 ? 3.503 -9.091 -4.030 1.00 89.38 186 PHE A N 1
ATOM 1461 C CA . PHE A 1 186 ? 4.827 -9.053 -3.403 1.00 89.38 186 PHE A CA 1
ATOM 1462 C C . PHE A 1 186 ? 4.809 -8.373 -2.026 1.00 89.38 186 PHE A C 1
ATOM 1464 O O . PHE A 1 186 ? 5.839 -8.345 -1.352 1.00 89.38 186 PHE A O 1
ATOM 1471 N N . ARG A 1 187 ? 3.654 -7.846 -1.597 1.00 90.56 187 ARG A N 1
ATOM 1472 C CA . ARG A 1 187 ? 3.521 -7.065 -0.365 1.00 90.56 187 ARG A CA 1
ATOM 1473 C C . ARG A 1 187 ? 3.597 -7.975 0.870 1.00 90.56 187 ARG A C 1
ATOM 1475 O O . ARG A 1 187 ? 3.318 -9.179 0.783 1.00 90.56 187 ARG A O 1
ATOM 1482 N N . PRO A 1 188 ? 3.921 -7.423 2.053 1.00 90.19 188 PRO A N 1
ATOM 1483 C CA . PRO A 1 188 ? 3.940 -8.184 3.304 1.00 90.19 188 PRO A CA 1
ATOM 1484 C C . PRO A 1 188 ? 2.582 -8.797 3.686 1.00 90.19 188 PRO A C 1
ATOM 1486 O O . PRO A 1 188 ? 2.558 -9.817 4.367 1.00 90.19 188 PRO A O 1
ATOM 1489 N N . TYR A 1 189 ? 1.475 -8.239 3.185 1.00 94.06 189 TYR A N 1
ATOM 1490 C CA . TYR A 1 189 ? 0.092 -8.656 3.460 1.00 94.06 189 TYR A CA 1
ATOM 1491 C C . TYR A 1 189 ? -0.509 -9.575 2.384 1.00 94.06 189 TYR A C 1
ATOM 1493 O O . TYR A 1 189 ? -1.722 -9.570 2.157 1.00 94.06 189 TYR A O 1
ATOM 1501 N N . LYS A 1 190 ? 0.314 -10.306 1.628 1.00 94.12 190 LYS A N 1
ATOM 1502 C CA . LYS A 1 190 ? -0.190 -11.270 0.638 1.00 94.12 190 LYS A CA 1
ATOM 1503 C C . LYS A 1 190 ? -0.864 -12.469 1.314 1.00 94.12 190 LYS A C 1
ATOM 1505 O O . LYS A 1 190 ? -0.539 -12.820 2.448 1.00 94.12 190 LYS A O 1
ATOM 1510 N N . VAL A 1 191 ? -1.741 -13.144 0.575 1.00 96.38 191 VAL A N 1
ATOM 1511 C CA . VAL A 1 191 ? -2.385 -14.390 1.021 1.00 96.38 191 VAL A CA 1
ATOM 1512 C C . VAL A 1 191 ? -1.340 -15.415 1.483 1.00 96.38 191 VAL A C 1
ATOM 1514 O O . VAL A 1 191 ? -0.350 -15.666 0.790 1.00 96.38 191 VAL A O 1
ATOM 1517 N N . GLY A 1 192 ? -1.575 -16.001 2.656 1.00 95.50 192 GLY A N 1
ATOM 1518 C CA . GLY A 1 192 ? -0.719 -16.981 3.321 1.00 95.50 192 GLY A CA 1
ATOM 1519 C C . GLY A 1 192 ? 0.304 -16.396 4.298 1.00 95.50 192 GLY A C 1
ATOM 1520 O O . GLY A 1 192 ? 0.906 -17.162 5.044 1.00 95.50 192 GLY A O 1
ATOM 1521 N N . ASN A 1 193 ? 0.513 -15.076 4.327 1.00 96.06 193 ASN A N 1
ATOM 1522 C CA . ASN A 1 193 ? 1.386 -14.453 5.323 1.00 96.06 193 ASN A CA 1
ATOM 1523 C C . ASN A 1 193 ? 0.640 -14.208 6.646 1.00 96.06 193 ASN A C 1
ATOM 1525 O O . ASN A 1 193 ? -0.533 -13.834 6.643 1.00 96.06 193 ASN A O 1
ATOM 1529 N N . ASN A 1 194 ? 1.354 -14.352 7.764 1.00 96.62 194 ASN A N 1
ATOM 1530 C CA . ASN A 1 194 ? 0.892 -13.957 9.091 1.00 96.62 194 ASN A CA 1
ATOM 1531 C C . ASN A 1 194 ? 1.426 -12.568 9.465 1.00 96.62 194 ASN A C 1
ATOM 1533 O O . ASN A 1 194 ? 2.634 -12.348 9.440 1.00 96.62 194 ASN A O 1
ATOM 1537 N N . ILE A 1 195 ? 0.533 -11.631 9.780 1.00 95.62 195 ILE A N 1
ATOM 1538 C CA . ILE A 1 195 ? 0.871 -10.231 10.059 1.00 95.62 195 ILE A CA 1
ATOM 1539 C C . ILE A 1 195 ? 1.736 -10.128 11.323 1.00 95.62 195 ILE A C 1
ATOM 1541 O O . ILE A 1 195 ? 2.802 -9.519 11.259 1.00 95.62 195 ILE A O 1
ATOM 1545 N N . ALA A 1 196 ? 1.352 -10.795 12.418 1.00 93.12 196 ALA A N 1
ATOM 1546 C CA . ALA A 1 196 ? 2.112 -10.789 13.671 1.00 93.12 196 ALA A CA 1
ATOM 1547 C C . ALA A 1 196 ? 3.532 -11.353 13.487 1.00 93.12 196 ALA A C 1
ATOM 1549 O O . ALA A 1 196 ? 4.511 -10.756 13.932 1.00 93.12 196 ALA A O 1
ATOM 1550 N N . GLU A 1 197 ? 3.680 -12.454 12.744 1.00 92.75 197 GLU A N 1
ATOM 1551 C CA . GLU A 1 197 ? 5.001 -13.020 12.437 1.00 92.75 197 GLU A CA 1
ATOM 1552 C C . GLU A 1 197 ? 5.866 -12.083 11.580 1.00 92.75 197 GLU A C 1
ATOM 1554 O O . GLU A 1 197 ? 7.086 -12.056 11.735 1.00 92.75 197 GLU A O 1
ATOM 1559 N N . GLN A 1 198 ? 5.269 -11.308 10.665 1.00 91.38 198 GLN A N 1
ATOM 1560 C CA . GLN A 1 198 ? 6.008 -10.330 9.853 1.00 91.38 198 GLN A CA 1
ATOM 1561 C C . GLN A 1 198 ? 6.359 -9.044 10.624 1.00 91.38 198 GLN A C 1
ATOM 1563 O O . GLN A 1 198 ? 7.198 -8.281 10.132 1.00 91.38 198 GLN A O 1
ATOM 1568 N N . MET A 1 199 ? 5.737 -8.815 11.787 1.00 90.94 199 MET A N 1
ATOM 1569 C CA . MET A 1 199 ? 6.054 -7.736 12.734 1.00 90.94 199 MET A CA 1
ATOM 1570 C C . MET A 1 199 ? 7.125 -8.139 13.754 1.00 90.94 199 MET A C 1
ATOM 1572 O O . MET A 1 199 ? 7.833 -7.281 14.281 1.00 90.94 199 MET A O 1
ATOM 1576 N N . ALA A 1 200 ? 7.274 -9.436 14.025 1.00 87.25 200 ALA A N 1
ATOM 1577 C CA . ALA A 1 200 ? 8.213 -9.931 15.019 1.00 87.25 200 ALA A CA 1
ATOM 1578 C C . ALA A 1 200 ? 9.680 -9.664 14.631 1.00 87.25 200 ALA A C 1
ATOM 1580 O O . ALA A 1 200 ? 10.109 -9.875 13.492 1.00 87.25 200 ALA A O 1
ATOM 1581 N N . ILE A 1 201 ? 10.473 -9.243 15.618 1.00 84.75 201 ILE A N 1
ATOM 1582 C CA . ILE A 1 201 ? 11.934 -9.162 15.525 1.00 84.75 201 ILE A CA 1
ATOM 1583 C C . ILE A 1 201 ? 12.502 -10.462 16.114 1.00 84.75 201 ILE A C 1
ATOM 1585 O O . ILE A 1 201 ? 12.251 -10.735 17.286 1.00 84.75 201 ILE A O 1
ATOM 1589 N N . PRO A 1 202 ? 13.253 -11.271 15.344 1.00 84.38 202 PRO A N 1
ATOM 1590 C CA . PRO A 1 202 ? 13.907 -12.466 15.871 1.00 84.38 202 PRO A CA 1
ATOM 1591 C C . PRO A 1 202 ? 14.908 -12.140 16.990 1.00 84.38 202 PRO A C 1
ATOM 1593 O O . PRO A 1 202 ? 15.602 -11.127 16.927 1.00 84.38 202 PRO A O 1
ATOM 1596 N N . ASP A 1 203 ? 15.045 -13.027 17.977 1.00 80.69 203 ASP A N 1
ATOM 1597 C CA . ASP A 1 203 ? 15.955 -12.826 19.120 1.00 80.69 203 ASP A CA 1
ATOM 1598 C C . ASP A 1 203 ? 17.436 -12.690 18.711 1.00 80.69 203 ASP A C 1
ATOM 1600 O O . ASP A 1 203 ? 18.233 -12.067 19.413 1.00 80.69 203 ASP A O 1
ATOM 1604 N N . ASP A 1 204 ? 17.824 -13.283 17.578 1.00 81.31 204 ASP A N 1
ATOM 1605 C CA . ASP A 1 204 ? 19.179 -13.253 17.019 1.00 81.31 204 ASP A CA 1
ATOM 1606 C C . ASP A 1 204 ? 19.401 -12.114 16.010 1.00 81.31 204 ASP A C 1
ATOM 1608 O O . ASP A 1 204 ? 20.464 -12.021 15.384 1.00 81.31 204 ASP A O 1
ATOM 1612 N N . ALA A 1 205 ? 18.410 -11.239 15.842 1.00 80.56 205 ALA A N 1
ATOM 1613 C CA . ALA A 1 205 ? 18.442 -10.202 14.835 1.00 80.56 205 ALA A CA 1
ATOM 1614 C C . ALA A 1 205 ? 19.450 -9.084 15.185 1.00 80.56 205 ALA A C 1
ATOM 1616 O O . ALA A 1 205 ? 19.528 -8.638 16.334 1.00 80.56 205 ALA A O 1
ATOM 1617 N N . PRO A 1 206 ? 20.238 -8.592 14.208 1.00 78.75 206 PRO A N 1
ATOM 1618 C CA . PRO A 1 206 ? 21.203 -7.525 14.450 1.00 78.75 206 PRO A CA 1
ATOM 1619 C C . PRO A 1 206 ? 20.503 -6.238 14.903 1.00 78.75 206 PRO A C 1
ATOM 1621 O O . PRO A 1 206 ? 19.629 -5.717 14.209 1.00 78.75 206 PRO A O 1
ATOM 1624 N N . ALA A 1 207 ? 20.922 -5.707 16.053 1.00 77.62 207 ALA A N 1
ATOM 1625 C CA . ALA A 1 207 ? 20.435 -4.434 16.573 1.00 77.62 207 ALA A CA 1
ATOM 1626 C C . ALA A 1 207 ? 20.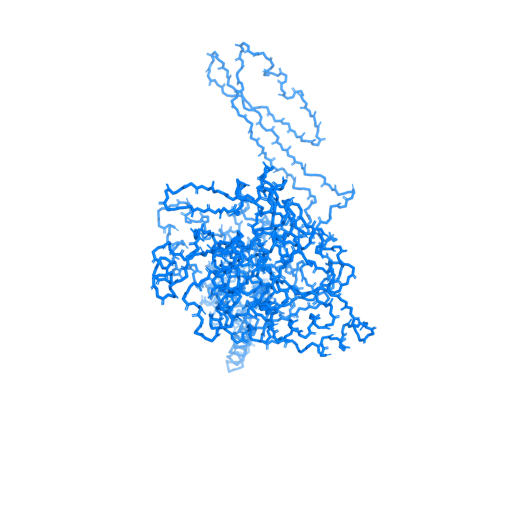929 -3.246 15.721 1.00 77.62 207 ALA A C 1
ATOM 1628 O O . ALA A 1 207 ? 22.026 -3.313 15.153 1.00 77.62 207 ALA A O 1
ATOM 1629 N N . PRO A 1 208 ? 20.171 -2.136 15.659 1.00 83.06 208 PRO A N 1
ATOM 1630 C CA . PRO A 1 208 ? 20.601 -0.938 14.952 1.00 83.06 208 PRO A CA 1
ATOM 1631 C C . PRO A 1 208 ? 21.882 -0.357 15.563 1.00 83.06 208 PRO A C 1
ATOM 1633 O O . PRO A 1 208 ? 22.009 -0.173 16.779 1.00 83.06 208 PRO A O 1
ATOM 1636 N N . VAL A 1 209 ? 22.830 -0.006 14.697 1.00 81.81 209 VAL A N 1
ATOM 1637 C CA . VAL A 1 209 ? 24.059 0.691 15.072 1.00 81.81 209 VAL A CA 1
ATOM 1638 C C . VAL A 1 209 ? 23.868 2.183 14.841 1.00 81.81 209 VAL A C 1
ATOM 1640 O O . VAL A 1 209 ? 23.773 2.647 13.703 1.00 81.81 209 VAL A O 1
ATOM 1643 N N . VAL A 1 210 ? 23.857 2.959 15.924 1.00 84.62 210 VAL A N 1
ATOM 1644 C CA . VAL A 1 210 ? 23.716 4.419 15.889 1.00 84.62 210 VAL A CA 1
ATOM 1645 C C . VAL A 1 210 ? 25.009 5.095 16.341 1.00 84.62 210 VAL A C 1
ATOM 1647 O O . VAL A 1 210 ? 25.611 4.712 17.342 1.00 84.62 210 VAL A O 1
ATOM 1650 N N . GLU A 1 211 ? 25.451 6.109 15.597 1.00 85.44 211 GLU A N 1
ATOM 1651 C CA . GLU A 1 211 ? 26.521 7.027 15.988 1.00 85.44 211 GLU A CA 1
ATOM 1652 C C . GLU A 1 211 ? 25.896 8.248 16.671 1.00 85.44 211 GLU A C 1
ATOM 1654 O O . GLU A 1 211 ? 25.313 9.118 16.024 1.00 85.44 211 GLU A O 1
ATOM 1659 N N . MET A 1 212 ? 26.037 8.314 17.990 1.00 86.81 212 MET A N 1
ATOM 1660 C CA . MET A 1 212 ? 25.634 9.439 18.823 1.00 86.81 212 MET A CA 1
ATOM 1661 C C . MET A 1 212 ? 26.727 10.509 18.775 1.00 86.81 212 MET A C 1
ATOM 1663 O O . MET A 1 212 ? 27.854 10.287 19.230 1.00 86.81 212 MET A O 1
ATOM 1667 N N . GLN A 1 213 ? 26.411 11.671 18.210 1.00 88.69 213 GLN A N 1
ATOM 1668 C CA . GLN A 1 213 ? 27.306 12.822 18.127 1.00 88.69 213 GLN A CA 1
ATOM 1669 C C . GLN A 1 213 ? 26.924 13.855 19.191 1.00 88.69 213 GLN A C 1
ATOM 1671 O O . GLN A 1 213 ? 25.894 14.517 19.087 1.00 88.69 213 GLN A O 1
ATOM 1676 N N . TYR A 1 214 ? 27.764 14.015 20.210 1.00 87.94 214 TYR A N 1
ATOM 1677 C CA . TYR A 1 214 ? 27.596 15.008 21.268 1.00 87.94 214 TYR A CA 1
ATOM 1678 C C . TYR A 1 214 ? 28.384 16.265 20.914 1.00 87.94 214 TYR A C 1
ATOM 1680 O O . TYR A 1 214 ? 29.608 16.214 20.766 1.00 87.94 214 TYR A O 1
ATOM 1688 N N . ILE A 1 215 ? 27.690 17.389 20.777 1.00 89.56 215 ILE A N 1
ATOM 1689 C CA . ILE A 1 215 ? 28.281 18.670 20.400 1.00 89.56 215 ILE A CA 1
ATOM 1690 C C . ILE A 1 215 ? 28.466 19.512 21.660 1.00 89.56 215 ILE A C 1
ATOM 1692 O O . ILE A 1 215 ? 27.520 19.766 22.407 1.00 89.56 215 ILE A O 1
ATOM 1696 N N . TYR A 1 216 ? 29.701 19.955 21.880 1.00 89.69 216 TYR A N 1
ATOM 1697 C CA . TYR A 1 216 ? 30.095 20.799 23.000 1.00 89.69 216 TYR A CA 1
ATOM 1698 C C . TYR A 1 216 ? 30.660 22.118 22.496 1.00 89.69 216 TYR A C 1
ATOM 1700 O O . TYR A 1 216 ? 31.449 22.141 21.553 1.00 89.69 216 TYR A O 1
ATOM 1708 N N . ARG A 1 217 ? 30.333 23.219 23.166 1.00 90.38 217 ARG A N 1
ATOM 1709 C CA . ARG A 1 217 ? 30.912 24.533 22.893 1.00 90.38 217 ARG A CA 1
ATOM 1710 C C . ARG A 1 217 ? 31.907 24.905 23.981 1.00 90.38 217 ARG A C 1
ATOM 1712 O O . ARG A 1 217 ? 31.674 24.717 25.170 1.00 90.38 217 ARG A O 1
ATOM 1719 N N . ASN A 1 218 ? 33.064 25.408 23.577 1.00 88.62 218 ASN A N 1
ATOM 1720 C CA . ASN A 1 218 ? 34.079 25.870 24.508 1.00 88.62 218 ASN A CA 1
ATOM 1721 C C . ASN A 1 218 ? 33.735 27.284 24.996 1.00 88.62 218 ASN A C 1
ATOM 1723 O O . ASN A 1 218 ? 33.679 28.216 24.191 1.00 88.62 218 ASN A O 1
ATOM 1727 N N . LYS A 1 219 ? 33.576 27.467 26.310 1.00 86.50 219 LYS A N 1
ATOM 1728 C CA . LYS A 1 219 ? 33.141 28.743 26.911 1.00 86.50 219 LYS A CA 1
ATOM 1729 C C . LYS A 1 219 ? 34.146 29.889 26.738 1.00 86.50 219 LYS A C 1
ATOM 1731 O O . LYS A 1 219 ? 33.763 31.051 26.809 1.00 86.50 219 LYS A O 1
ATOM 1736 N N . GLN A 1 220 ? 35.427 29.581 26.515 1.00 85.00 220 GLN A N 1
ATOM 1737 C CA . GLN A 1 220 ? 36.497 30.584 26.412 1.00 85.00 220 GLN A CA 1
ATOM 1738 C C . GLN A 1 220 ? 36.782 31.000 24.965 1.00 85.00 220 GLN A C 1
ATOM 1740 O O . GLN A 1 220 ? 37.064 32.163 24.695 1.00 85.00 220 GLN A O 1
ATOM 1745 N N . SER A 1 221 ? 36.733 30.051 24.029 1.00 86.19 221 SER A N 1
ATOM 1746 C CA . SER A 1 221 ? 37.081 30.281 22.619 1.00 86.19 221 SER A CA 1
ATOM 1747 C C . SER A 1 221 ? 35.878 30.343 21.677 1.00 86.19 221 SER A C 1
ATOM 1749 O O . SER A 1 221 ? 36.047 30.709 20.516 1.00 86.19 221 SER A O 1
ATOM 1751 N N . GLY A 1 222 ? 34.687 29.947 22.138 1.00 82.56 222 GLY A N 1
ATOM 1752 C CA . GLY A 1 222 ? 33.471 29.851 21.327 1.00 82.56 222 GLY A CA 1
ATOM 1753 C C . GLY A 1 222 ? 33.484 28.731 20.278 1.00 82.56 222 GLY A C 1
ATOM 1754 O O . GLY A 1 222 ? 32.531 28.613 19.515 1.00 82.56 222 GLY A O 1
ATOM 1755 N N . LYS A 1 223 ? 34.544 27.912 20.207 1.00 85.94 223 LYS A N 1
ATOM 1756 C CA . LYS A 1 223 ? 34.664 26.816 19.233 1.00 85.94 223 LYS A CA 1
ATOM 1757 C C . LYS A 1 223 ? 33.858 25.593 19.653 1.00 85.94 223 LYS A C 1
ATOM 1759 O O . LYS A 1 223 ? 33.795 25.268 20.837 1.00 85.94 223 LYS A O 1
ATOM 1764 N N . GLU A 1 224 ? 33.318 24.887 18.669 1.00 87.88 224 GLU A N 1
ATOM 1765 C CA . GLU A 1 224 ? 32.588 23.638 18.877 1.00 87.88 224 GLU A CA 1
ATOM 1766 C C . GLU A 1 224 ? 33.512 22.425 18.723 1.00 87.88 224 GLU A C 1
ATOM 1768 O O . GLU A 1 224 ? 34.379 22.383 17.846 1.00 87.88 224 GLU A O 1
ATOM 1773 N N . GLY A 1 225 ? 33.337 21.447 19.604 1.00 85.69 225 GLY A N 1
ATOM 1774 C CA . GLY A 1 225 ? 33.940 20.124 19.532 1.00 85.69 225 GLY A CA 1
ATOM 1775 C C . GLY A 1 225 ? 32.849 19.058 19.502 1.00 85.69 225 GLY A C 1
ATOM 1776 O O . GLY A 1 225 ? 31.771 19.254 20.056 1.00 85.69 225 GLY A O 1
ATOM 1777 N N . VAL A 1 226 ? 33.122 17.938 18.833 1.00 86.44 226 VAL A N 1
ATOM 1778 C CA . VAL A 1 226 ? 32.148 16.856 18.639 1.00 86.44 226 VAL A CA 1
ATOM 1779 C C . VAL A 1 226 ? 32.740 15.548 19.150 1.00 86.44 226 VAL A C 1
ATOM 1781 O O . VAL A 1 226 ? 33.792 15.125 18.668 1.00 86.44 226 VAL A O 1
ATOM 1784 N N . ALA A 1 227 ? 32.067 14.900 20.098 1.00 84.62 227 ALA A N 1
ATOM 1785 C CA . ALA A 1 227 ? 32.358 13.531 20.516 1.00 84.62 227 ALA A CA 1
ATOM 1786 C C . ALA A 1 227 ? 31.431 12.563 19.779 1.00 84.62 227 ALA A C 1
ATOM 1788 O O . ALA A 1 227 ? 30.226 12.787 19.732 1.00 84.62 227 ALA A O 1
ATOM 1789 N N . LYS A 1 228 ? 31.981 11.488 19.211 1.00 86.38 228 LYS A N 1
ATOM 1790 C CA . LYS A 1 228 ? 31.218 10.469 18.480 1.00 86.38 228 LYS A CA 1
ATOM 1791 C C . LYS A 1 228 ? 31.292 9.141 19.213 1.00 86.38 228 LYS A C 1
ATOM 1793 O O . LYS A 1 228 ? 32.392 8.694 19.529 1.00 86.38 228 LYS A O 1
ATOM 1798 N N . ILE A 1 229 ? 30.145 8.523 19.460 1.00 83.62 229 ILE A N 1
ATOM 1799 C CA . ILE A 1 229 ? 30.036 7.242 20.160 1.00 83.62 229 ILE A CA 1
ATOM 1800 C C . ILE A 1 229 ? 29.133 6.331 19.343 1.00 83.62 229 ILE A C 1
ATOM 1802 O O . ILE A 1 229 ? 27.998 6.701 19.060 1.00 83.62 229 ILE A O 1
ATOM 1806 N N . ARG A 1 230 ? 29.606 5.133 18.997 1.00 80.94 230 ARG A N 1
ATOM 1807 C CA . ARG A 1 230 ? 28.756 4.112 18.380 1.00 80.94 230 ARG A CA 1
ATOM 1808 C C . ARG A 1 230 ? 28.127 3.203 19.438 1.00 80.94 230 ARG A C 1
ATOM 1810 O O . ARG A 1 230 ? 28.791 2.860 20.418 1.00 80.94 230 ARG A O 1
ATOM 1817 N N . SER A 1 231 ? 26.864 2.825 19.241 1.00 79.69 231 SER A N 1
ATOM 1818 C CA . SER A 1 231 ? 26.099 1.979 20.172 1.00 79.69 231 SER A CA 1
ATOM 1819 C C . SER A 1 231 ? 26.646 0.554 20.322 1.00 79.69 231 SER A C 1
ATOM 1821 O O . SER A 1 231 ? 26.507 -0.041 21.385 1.00 79.69 231 SER A O 1
ATOM 1823 N N . ASP A 1 232 ? 27.299 0.014 19.293 1.00 79.44 232 ASP A N 1
ATOM 1824 C CA . ASP A 1 232 ? 27.920 -1.318 19.289 1.00 79.44 232 ASP A CA 1
ATOM 1825 C C . ASP A 1 232 ? 29.276 -1.352 20.015 1.00 79.44 232 ASP A C 1
ATOM 1827 O O . ASP A 1 232 ? 29.663 -2.372 20.581 1.00 79.44 232 ASP A O 1
ATOM 1831 N N . GLU A 1 233 ? 29.994 -0.229 20.031 1.00 80.06 233 GLU A N 1
ATOM 1832 C CA . GLU A 1 233 ? 31.308 -0.110 20.671 1.00 80.06 233 GLU A CA 1
ATOM 1833 C C . GLU A 1 233 ? 31.225 0.384 22.128 1.00 80.06 233 GLU A C 1
ATOM 1835 O O . GLU A 1 233 ? 32.168 0.177 22.893 1.00 80.06 233 GLU A O 1
ATOM 1840 N N . ASN A 1 234 ? 30.126 1.051 22.523 1.00 67.62 234 ASN A N 1
ATOM 1841 C CA . ASN A 1 234 ? 29.906 1.642 23.857 1.00 67.62 234 ASN A CA 1
ATOM 1842 C C . ASN A 1 234 ? 31.112 2.436 24.407 1.00 67.62 234 ASN A C 1
ATOM 1844 O O . ASN A 1 234 ? 31.363 2.503 25.613 1.00 67.62 234 ASN A O 1
ATOM 1848 N N . ASN A 1 235 ? 31.878 3.068 23.515 1.00 76.25 235 ASN A N 1
ATOM 1849 C CA . ASN A 1 235 ? 33.135 3.710 23.865 1.00 76.25 235 ASN A CA 1
ATOM 1850 C C . ASN A 1 235 ? 32.924 5.122 24.443 1.00 76.25 235 ASN A C 1
ATOM 1852 O O . ASN A 1 235 ? 32.987 6.129 23.735 1.00 76.25 235 ASN A O 1
ATOM 1856 N N . MET A 1 236 ? 32.705 5.196 25.758 1.00 77.94 236 MET A N 1
ATOM 1857 C CA . MET A 1 236 ? 32.545 6.456 26.501 1.00 77.94 236 MET A CA 1
ATOM 1858 C C . MET A 1 236 ? 33.821 7.309 26.569 1.00 77.94 236 MET A C 1
ATOM 1860 O O . MET A 1 236 ? 33.761 8.476 26.963 1.00 77.94 236 MET A O 1
ATOM 1864 N N . ASP A 1 237 ? 34.980 6.783 26.157 1.00 80.62 237 ASP A N 1
ATOM 1865 C CA . ASP A 1 237 ? 36.242 7.526 26.206 1.00 80.62 237 ASP A CA 1
ATOM 1866 C C . ASP A 1 237 ? 36.242 8.747 25.281 1.00 80.62 237 ASP A C 1
ATOM 1868 O O . ASP A 1 237 ? 36.943 9.723 25.554 1.00 80.62 237 ASP A O 1
ATOM 1872 N N . ALA A 1 238 ? 35.398 8.738 24.245 1.00 77.69 238 ALA A N 1
ATOM 1873 C CA . ALA A 1 238 ? 35.194 9.874 23.352 1.00 77.69 238 ALA A CA 1
ATOM 1874 C C . ALA A 1 238 ? 34.661 11.131 24.073 1.00 77.69 238 ALA A C 1
ATOM 1876 O O . ALA A 1 238 ? 34.861 12.240 23.578 1.00 77.69 238 ALA A O 1
ATOM 1877 N N . LEU A 1 239 ? 34.029 10.984 25.248 1.00 80.56 239 LEU A N 1
ATOM 1878 C CA . LEU A 1 239 ? 33.509 12.096 26.057 1.00 80.56 239 LEU A CA 1
ATOM 1879 C C . LEU A 1 239 ? 34.543 12.682 27.028 1.00 80.56 239 LEU A C 1
ATOM 1881 O O . LEU A 1 239 ? 34.387 13.821 27.470 1.00 80.56 239 LEU A O 1
ATOM 1885 N N . LYS A 1 240 ? 35.625 11.951 27.343 1.00 84.19 240 LYS A N 1
ATOM 1886 C CA . LYS A 1 240 ? 36.656 12.383 28.309 1.00 84.19 240 LYS A CA 1
ATOM 1887 C C . LYS A 1 240 ? 37.227 13.787 28.029 1.00 84.19 240 LYS A C 1
ATOM 1889 O O . LYS A 1 240 ? 37.389 14.535 28.993 1.00 84.19 240 LYS A O 1
ATOM 1894 N N . PRO A 1 241 ? 37.495 14.203 26.771 1.00 83.25 241 PRO A N 1
ATOM 1895 C CA . PRO A 1 241 ? 38.007 15.547 26.474 1.00 83.25 241 PRO A CA 1
ATOM 1896 C C . PRO A 1 241 ? 37.046 16.696 26.825 1.00 83.25 241 PRO A C 1
ATOM 1898 O O . PRO A 1 241 ? 37.484 17.841 26.938 1.00 83.25 241 PRO A O 1
ATOM 1901 N N . PHE A 1 242 ? 35.755 16.398 27.000 1.00 83.62 242 PHE A N 1
ATOM 1902 C CA . PHE A 1 242 ? 34.680 17.364 27.241 1.00 83.62 242 PHE A CA 1
ATOM 1903 C C . PHE A 1 242 ? 34.133 17.313 28.679 1.00 83.62 242 PHE A C 1
ATOM 1905 O O . PHE A 1 242 ? 33.140 17.967 28.982 1.00 83.62 242 PHE A O 1
ATOM 1912 N N . GLY A 1 243 ? 34.773 16.552 29.577 1.00 78.56 243 GLY A N 1
ATOM 1913 C CA . GLY A 1 243 ? 34.286 16.323 30.944 1.00 78.56 243 GLY A CA 1
ATOM 1914 C C . GLY A 1 243 ? 34.420 17.508 31.912 1.00 78.56 243 GLY A C 1
ATOM 1915 O O . GLY A 1 243 ? 33.840 17.469 32.994 1.00 78.56 243 GLY A O 1
ATOM 1916 N N . ASP A 1 244 ? 35.168 18.558 31.556 1.00 84.94 244 ASP A N 1
ATOM 1917 C CA . ASP A 1 244 ? 35.317 19.756 32.392 1.00 84.94 244 ASP A CA 1
ATOM 1918 C C . ASP A 1 244 ? 34.201 20.779 32.121 1.00 84.94 244 ASP A C 1
ATOM 1920 O O . ASP A 1 244 ? 34.243 21.537 31.145 1.00 84.94 244 ASP A O 1
ATOM 1924 N N . SER A 1 245 ? 33.231 20.841 33.038 1.00 79.62 245 SER A N 1
ATOM 1925 C CA . SER A 1 245 ? 32.065 21.733 32.977 1.00 79.62 245 SER A CA 1
ATOM 1926 C C . SER A 1 245 ? 32.401 23.229 33.055 1.00 79.62 245 SER A C 1
ATOM 1928 O O . SER A 1 245 ? 31.561 24.072 32.714 1.00 79.62 245 SER A O 1
ATOM 1930 N N . ASN A 1 246 ? 33.610 23.592 33.499 1.00 81.88 246 ASN A N 1
ATOM 1931 C CA . ASN A 1 246 ? 34.067 24.985 33.498 1.00 81.88 246 ASN A CA 1
ATOM 1932 C C . ASN A 1 246 ? 34.570 25.427 32.117 1.00 81.88 246 ASN A C 1
ATOM 1934 O O . ASN A 1 246 ? 34.573 26.621 31.818 1.00 81.88 246 ASN A O 1
ATOM 1938 N N . THR A 1 247 ? 34.946 24.473 31.265 1.00 83.38 247 THR A N 1
ATOM 1939 C CA . THR A 1 247 ? 35.574 24.728 29.963 1.00 83.38 247 THR A CA 1
ATOM 1940 C C . THR A 1 247 ? 34.619 24.456 28.798 1.00 83.38 247 THR A C 1
ATOM 1942 O O . THR A 1 247 ? 34.636 25.191 27.807 1.00 83.38 247 THR A O 1
ATOM 1945 N N . TRP A 1 248 ? 33.751 23.451 28.929 1.00 86.69 248 TRP A N 1
ATOM 1946 C CA . TRP A 1 248 ? 32.826 23.012 27.886 1.00 86.69 248 TRP A CA 1
ATOM 1947 C C . TRP A 1 248 ? 31.369 23.082 28.354 1.00 86.69 248 TRP A C 1
ATOM 1949 O O . TRP A 1 248 ? 31.049 22.769 29.500 1.00 86.69 248 TRP A O 1
ATOM 1959 N N . GLU A 1 249 ? 30.476 23.506 27.464 1.00 89.62 249 GLU A N 1
ATOM 1960 C CA . GLU A 1 249 ? 29.022 23.416 27.625 1.00 89.62 249 GLU A CA 1
ATOM 1961 C C . GLU A 1 249 ? 28.448 22.445 26.596 1.00 89.62 249 GLU A C 1
ATOM 1963 O O . GLU A 1 249 ? 28.854 22.459 25.435 1.00 89.62 249 GLU A O 1
ATOM 1968 N N . PHE A 1 250 ? 27.526 21.585 27.021 1.00 89.88 250 PHE A N 1
ATOM 1969 C CA . PHE A 1 250 ? 26.781 20.729 26.104 1.00 89.88 250 PHE A CA 1
ATOM 1970 C C . PHE A 1 250 ? 25.784 21.581 25.317 1.00 89.88 250 PHE A C 1
ATOM 1972 O O . PHE A 1 250 ? 25.061 22.383 25.908 1.00 89.88 250 PHE A O 1
ATOM 1979 N N . VAL A 1 251 ? 25.760 21.407 23.999 1.00 91.12 251 VAL A N 1
ATOM 1980 C CA . VAL A 1 251 ? 24.865 22.143 23.101 1.00 91.12 251 VAL A CA 1
ATOM 1981 C C . VAL A 1 251 ? 23.714 21.247 22.674 1.00 91.12 251 VAL A C 1
ATOM 1983 O O . VAL A 1 251 ? 22.559 21.544 22.956 1.00 91.12 251 VAL A O 1
ATOM 1986 N N . GLU A 1 252 ? 24.030 20.149 21.994 1.00 89.69 252 GLU A N 1
ATOM 1987 C CA . GLU A 1 252 ? 23.034 19.245 21.428 1.00 89.69 252 GLU A CA 1
ATOM 1988 C C . GLU A 1 252 ? 23.626 17.851 21.196 1.00 89.69 252 GLU A C 1
ATOM 1990 O O . GLU A 1 252 ? 24.845 17.665 21.109 1.00 89.69 252 GLU A O 1
ATOM 1995 N N . ARG A 1 253 ? 22.739 16.863 21.066 1.00 87.38 253 ARG A N 1
ATOM 1996 C CA . ARG A 1 253 ? 23.068 15.515 20.608 1.00 87.38 253 ARG A CA 1
ATOM 1997 C C . ARG A 1 253 ? 22.395 15.295 19.260 1.00 87.38 253 ARG A C 1
ATOM 1999 O O . ARG A 1 253 ? 21.201 15.543 19.122 1.00 87.38 253 ARG A O 1
ATOM 2006 N N . LYS A 1 254 ? 23.164 14.812 18.288 1.00 84.19 254 LYS A N 1
ATOM 2007 C CA . LYS A 1 254 ? 22.681 14.392 16.971 1.00 84.19 254 LYS A CA 1
ATOM 2008 C C . LYS A 1 254 ? 22.958 12.912 16.790 1.00 84.19 254 LYS A C 1
ATOM 2010 O O . LYS A 1 254 ? 24.105 12.492 16.898 1.00 84.19 254 LYS A O 1
ATOM 2015 N N . ASP A 1 255 ? 21.926 12.147 16.471 1.00 83.50 255 ASP A N 1
ATOM 2016 C CA . ASP A 1 255 ? 22.063 10.718 16.219 1.00 83.50 255 ASP A CA 1
ATOM 2017 C C . ASP A 1 255 ? 22.119 10.461 14.718 1.00 83.50 255 ASP A C 1
ATOM 2019 O O . ASP A 1 255 ? 21.319 10.985 13.942 1.00 83.50 255 ASP A O 1
ATOM 2023 N N . LYS A 1 256 ? 23.097 9.660 14.302 1.00 78.75 256 LYS A N 1
ATOM 2024 C CA . LYS A 1 256 ? 23.247 9.210 12.925 1.00 78.75 256 LYS A CA 1
ATOM 2025 C C . LYS A 1 256 ? 23.145 7.693 12.889 1.00 78.75 256 LYS A C 1
ATOM 2027 O O . LYS A 1 256 ? 24.043 7.007 13.368 1.00 78.75 256 LYS A O 1
ATOM 2032 N N . VAL A 1 257 ? 22.078 7.168 12.295 1.00 78.69 257 VAL A N 1
ATOM 2033 C CA . VAL A 1 257 ? 21.942 5.726 12.047 1.00 78.69 257 VAL A CA 1
ATOM 2034 C C . VAL A 1 257 ? 23.035 5.300 11.059 1.00 78.69 257 VAL A C 1
ATOM 2036 O O . VAL A 1 257 ? 23.135 5.852 9.962 1.00 78.69 257 VAL A O 1
ATOM 2039 N N . ILE A 1 258 ? 23.904 4.380 11.480 1.00 77.88 258 ILE A N 1
ATOM 2040 C CA . ILE A 1 258 ? 24.986 3.811 10.662 1.00 77.88 258 ILE A CA 1
ATOM 2041 C C . ILE A 1 258 ? 24.517 2.506 10.022 1.00 77.88 258 ILE A C 1
ATOM 2043 O O . ILE A 1 258 ? 24.745 2.295 8.834 1.00 77.88 258 ILE A O 1
ATOM 2047 N N . ASP A 1 259 ? 23.837 1.674 10.809 1.00 75.69 259 ASP A N 1
ATOM 2048 C CA . ASP A 1 259 ? 23.160 0.461 10.367 1.00 75.69 259 ASP A CA 1
ATOM 2049 C C . ASP A 1 259 ? 21.781 0.424 11.029 1.00 75.69 259 ASP A C 1
ATOM 2051 O O . ASP A 1 259 ? 21.670 0.622 12.239 1.00 75.69 259 ASP A O 1
ATOM 2055 N N . ALA A 1 260 ? 20.729 0.215 10.244 1.00 68.50 260 ALA A N 1
ATOM 2056 C CA . ALA A 1 260 ? 19.373 0.132 10.774 1.00 68.50 260 ALA A CA 1
ATOM 2057 C C . ALA A 1 260 ? 19.086 -1.225 11.443 1.00 68.50 260 ALA A C 1
ATOM 2059 O O . ALA A 1 260 ? 18.055 -1.368 12.094 1.00 68.50 260 ALA A O 1
ATOM 2060 N N . GLY A 1 261 ? 20.002 -2.195 11.328 1.00 79.81 261 GLY A N 1
ATOM 2061 C CA . GLY A 1 261 ? 19.816 -3.533 11.872 1.00 79.81 261 GLY A CA 1
ATOM 2062 C C . GLY A 1 261 ? 18.729 -4.302 11.121 1.00 79.81 261 GLY A C 1
ATOM 2063 O O . GLY A 1 261 ? 18.461 -4.056 9.941 1.00 79.81 261 GLY A O 1
ATOM 2064 N N . PHE A 1 262 ? 18.108 -5.262 11.799 1.00 80.88 262 PHE A N 1
ATOM 2065 C CA . PHE A 1 262 ? 16.949 -5.966 11.265 1.00 80.88 262 PHE A CA 1
ATOM 2066 C C . PHE A 1 262 ? 15.694 -5.106 11.384 1.00 80.88 262 PHE A C 1
ATOM 2068 O O . PHE A 1 262 ? 15.306 -4.701 12.478 1.00 80.88 262 PHE A O 1
ATOM 2075 N N . ILE A 1 263 ? 15.038 -4.879 10.250 1.00 78.31 263 ILE A N 1
ATOM 2076 C CA . ILE A 1 263 ? 13.744 -4.208 10.178 1.00 78.31 263 ILE A CA 1
ATOM 2077 C C . ILE A 1 263 ? 12.707 -5.275 9.794 1.00 78.31 263 ILE A C 1
ATOM 2079 O O . ILE A 1 263 ? 12.880 -5.914 8.747 1.00 78.31 263 ILE A O 1
ATOM 2083 N N . PRO A 1 264 ? 11.657 -5.495 10.609 1.00 84.12 264 PRO A N 1
ATOM 2084 C CA . PRO A 1 264 ? 10.530 -6.349 10.243 1.00 84.12 264 PRO A CA 1
ATOM 2085 C C . PRO A 1 264 ? 9.898 -5.926 8.915 1.00 84.12 264 PRO A C 1
ATOM 2087 O O . PRO A 1 264 ? 9.998 -4.771 8.501 1.00 84.12 264 PRO A O 1
ATOM 2090 N N . LYS A 1 265 ? 9.217 -6.846 8.225 1.00 85.19 265 LYS A N 1
ATOM 2091 C CA . LYS A 1 265 ? 8.566 -6.488 6.951 1.00 85.19 265 LYS A CA 1
ATOM 2092 C C . LYS A 1 265 ? 7.335 -5.610 7.152 1.00 85.19 265 LYS A C 1
ATOM 2094 O O . LYS A 1 265 ? 6.949 -4.910 6.221 1.00 85.19 265 LYS A O 1
ATOM 2099 N N . ILE A 1 266 ? 6.722 -5.692 8.329 1.00 88.12 266 ILE A N 1
ATOM 2100 C CA . ILE A 1 266 ? 5.610 -4.853 8.765 1.00 88.12 266 ILE A CA 1
ATOM 2101 C C . ILE A 1 266 ? 6.063 -4.144 10.036 1.00 88.12 266 ILE A C 1
ATOM 2103 O O . ILE A 1 266 ? 6.452 -4.806 10.991 1.00 88.12 266 ILE A O 1
ATOM 2107 N N . THR A 1 267 ? 6.035 -2.815 10.050 1.00 83.00 267 THR A N 1
ATOM 2108 C CA . THR A 1 267 ? 6.541 -2.020 11.187 1.00 83.00 267 THR A CA 1
ATOM 2109 C C . THR A 1 267 ? 5.487 -1.131 11.829 1.00 83.00 267 THR A C 1
ATOM 2111 O O . THR A 1 267 ? 5.692 -0.639 12.930 1.00 83.00 267 THR A O 1
ATOM 2114 N N . ASP A 1 268 ? 4.396 -0.887 11.117 1.00 85.25 268 ASP A N 1
ATOM 2115 C CA . ASP A 1 268 ? 3.458 0.212 11.330 1.00 85.25 268 ASP A CA 1
ATOM 2116 C C . ASP A 1 268 ? 1.993 -0.245 11.309 1.00 85.25 268 ASP A C 1
ATOM 2118 O O . ASP A 1 268 ? 1.092 0.587 11.376 1.00 85.25 268 ASP A O 1
ATOM 2122 N N . PHE A 1 269 ? 1.737 -1.558 11.234 1.00 93.56 269 PHE A N 1
ATOM 2123 C CA . PHE A 1 269 ? 0.380 -2.082 11.350 1.00 93.56 269 PHE A CA 1
ATOM 2124 C C . PHE A 1 269 ? -0.153 -1.836 12.758 1.00 93.56 269 PHE A C 1
ATOM 2126 O O . PHE A 1 269 ? 0.384 -2.373 13.726 1.00 93.56 269 PHE A O 1
ATOM 2133 N N . ALA A 1 270 ? -1.215 -1.044 12.832 1.00 90.94 270 ALA A N 1
ATOM 2134 C CA . ALA A 1 270 ? -1.966 -0.789 14.042 1.00 90.94 270 ALA A CA 1
ATOM 2135 C C . ALA A 1 270 ? -3.457 -0.706 13.701 1.00 90.94 270 ALA A C 1
ATOM 2137 O O . ALA A 1 270 ? -3.829 -0.188 12.641 1.00 90.94 270 ALA A O 1
ATOM 2138 N N . VAL A 1 271 ? -4.290 -1.219 14.599 1.00 91.38 271 VAL A N 1
ATOM 2139 C CA . VAL A 1 271 ? -5.749 -1.130 14.547 1.00 91.38 271 VAL A CA 1
ATOM 2140 C C . VAL A 1 271 ? -6.190 -0.347 15.773 1.00 91.38 271 VAL A C 1
ATOM 2142 O O . VAL A 1 271 ? -6.118 -0.858 16.889 1.00 91.38 271 VAL A O 1
ATOM 2145 N N . LEU A 1 272 ? -6.589 0.905 15.558 1.00 84.12 272 LEU A N 1
ATOM 2146 C CA . LEU A 1 272 ? -6.899 1.843 16.633 1.00 84.12 272 LEU A CA 1
ATOM 2147 C C . LEU A 1 272 ? -8.405 2.125 16.697 1.00 84.12 272 LEU A C 1
ATOM 2149 O O . LEU A 1 272 ? -9.030 2.355 15.660 1.00 84.12 272 LEU A O 1
ATOM 2153 N N . HIS A 1 273 ? -8.982 2.150 17.895 1.00 77.19 273 HIS A N 1
ATOM 2154 C CA . HIS A 1 273 ? -10.314 2.705 18.140 1.00 77.19 273 HIS A CA 1
ATOM 2155 C C . HIS A 1 273 ? -10.348 4.219 17.893 1.00 77.19 273 HIS A C 1
ATOM 2157 O O . HIS A 1 273 ? -9.322 4.883 17.717 1.00 77.19 273 HIS A O 1
ATOM 2163 N N . GLU A 1 274 ? -11.560 4.774 17.876 1.00 64.06 274 GLU A N 1
ATOM 2164 C CA . GLU A 1 274 ? -11.786 6.210 17.693 1.00 64.06 274 GLU A CA 1
ATOM 2165 C C . GLU A 1 274 ? -11.192 7.074 18.818 1.00 64.06 274 GLU A C 1
ATOM 2167 O O . GLU A 1 274 ? -10.881 8.246 18.596 1.00 64.06 274 GLU A O 1
ATOM 2172 N N . ASP A 1 275 ? -11.030 6.503 20.010 1.00 60.34 275 ASP A N 1
ATOM 2173 C CA . ASP A 1 275 ? -10.410 7.115 21.190 1.00 60.34 275 ASP A CA 1
ATOM 2174 C C . ASP A 1 275 ? -8.875 6.957 21.223 1.00 60.34 275 ASP A C 1
ATOM 2176 O O . ASP A 1 275 ? -8.194 7.583 22.039 1.00 60.34 275 ASP A O 1
ATOM 2180 N N . GLY A 1 276 ? -8.318 6.178 20.290 1.00 69.31 276 GLY A N 1
ATOM 2181 C CA . GLY A 1 276 ? -6.900 5.853 20.208 1.00 69.31 276 GLY A CA 1
ATOM 2182 C C . GLY A 1 276 ? -6.484 4.584 20.958 1.00 69.31 276 GLY A C 1
ATOM 2183 O O . GLY A 1 276 ? -5.278 4.333 21.036 1.00 69.31 276 GLY A O 1
ATOM 2184 N N . GLU A 1 277 ? -7.417 3.785 21.491 1.00 76.88 277 GLU A N 1
ATOM 2185 C CA . GLU A 1 277 ? -7.105 2.465 22.049 1.00 76.88 277 GLU A CA 1
ATOM 2186 C C . GLU A 1 277 ? -6.573 1.529 20.954 1.00 76.88 277 GLU A C 1
ATOM 2188 O O . GLU A 1 277 ? -7.142 1.411 19.871 1.00 76.88 277 GLU A O 1
ATOM 2193 N N . ASP A 1 278 ? -5.461 0.848 21.236 1.00 83.81 278 ASP A N 1
ATOM 2194 C CA . ASP A 1 278 ? -4.835 -0.096 20.313 1.00 83.81 278 ASP A CA 1
ATOM 2195 C C . ASP A 1 278 ? -5.358 -1.522 20.548 1.00 83.81 278 ASP A C 1
ATOM 2197 O O . ASP A 1 278 ? -5.073 -2.146 21.573 1.00 83.81 278 ASP A O 1
ATOM 2201 N N . ILE A 1 279 ? -6.094 -2.057 19.569 1.00 87.56 279 ILE A N 1
ATOM 2202 C CA . ILE A 1 279 ? -6.653 -3.419 19.587 1.00 87.56 279 ILE A CA 1
ATOM 2203 C C . ILE A 1 279 ? -5.907 -4.381 18.655 1.00 87.56 279 ILE A C 1
ATOM 2205 O O . ILE A 1 279 ? -6.388 -5.480 18.364 1.00 87.56 279 ILE A O 1
ATOM 2209 N N . THR A 1 280 ? -4.719 -4.002 18.183 1.00 91.50 280 THR A N 1
ATOM 2210 C CA . THR A 1 280 ? -3.935 -4.773 17.208 1.00 91.50 280 THR A CA 1
ATOM 2211 C C . THR A 1 280 ? -3.699 -6.204 17.671 1.00 91.50 280 THR A C 1
ATOM 2213 O O . THR A 1 280 ? -3.976 -7.146 16.929 1.00 91.50 280 THR A O 1
ATOM 2216 N N . ASP A 1 281 ? -3.256 -6.396 18.915 1.00 89.31 281 ASP A N 1
ATOM 2217 C CA . ASP A 1 281 ? -2.989 -7.734 19.450 1.00 89.31 281 ASP A CA 1
ATOM 2218 C C . ASP A 1 281 ? -4.254 -8.595 19.521 1.00 89.31 281 ASP A C 1
ATOM 2220 O O . ASP A 1 281 ? -4.175 -9.802 19.286 1.00 89.31 281 ASP A O 1
ATOM 2224 N N . GLN A 1 282 ? -5.416 -7.986 19.781 1.00 88.25 282 GLN A N 1
ATOM 2225 C CA . GLN A 1 282 ? -6.698 -8.688 19.820 1.00 88.25 282 GLN A CA 1
ATOM 2226 C C . GLN A 1 282 ? -7.078 -9.191 18.424 1.00 88.25 282 GLN A C 1
ATOM 2228 O O . GLN A 1 282 ? -7.440 -10.354 18.270 1.00 88.25 282 GLN A O 1
ATOM 2233 N N . VAL A 1 283 ? -6.930 -8.348 17.395 1.00 91.38 283 VAL A N 1
ATOM 2234 C CA . VAL A 1 283 ? -7.175 -8.716 15.989 1.00 91.38 283 VAL A CA 1
ATOM 2235 C C . VAL A 1 283 ? -6.210 -9.813 15.532 1.00 91.38 283 VAL A C 1
ATOM 2237 O O . VAL A 1 283 ? -6.608 -10.769 14.862 1.00 91.38 283 VAL A O 1
ATOM 2240 N N . LEU A 1 284 ? -4.927 -9.683 15.875 1.00 93.06 284 LEU A N 1
ATOM 2241 C CA . LEU A 1 284 ? -3.875 -10.572 15.385 1.00 93.06 284 LEU A CA 1
ATOM 2242 C C . LEU A 1 284 ? -3.834 -11.933 16.085 1.00 93.06 284 LEU A C 1
ATOM 2244 O O . LEU A 1 284 ? -3.343 -12.882 15.481 1.00 93.06 284 LEU A O 1
ATOM 2248 N N . HIS A 1 285 ? -4.367 -12.050 17.301 1.00 90.88 285 HIS A N 1
ATOM 2249 C CA . HIS A 1 285 ? -4.415 -13.309 18.053 1.00 90.88 285 HIS A CA 1
ATOM 2250 C C . HIS A 1 285 ? -5.832 -13.873 18.198 1.00 90.88 285 HIS A C 1
ATOM 2252 O O . HIS A 1 285 ? -6.059 -14.780 18.998 1.00 90.88 285 HIS A O 1
ATOM 2258 N N . PHE A 1 286 ? -6.801 -13.353 17.442 1.00 89.62 286 PHE A N 1
ATOM 2259 C CA . PHE A 1 286 ? -8.144 -13.912 17.444 1.00 89.62 286 PHE A CA 1
ATOM 2260 C C . PHE A 1 286 ? -8.157 -15.296 16.781 1.00 89.62 286 PHE A C 1
ATOM 2262 O O . PHE A 1 286 ? -7.780 -15.455 15.616 1.00 89.62 286 PHE A O 1
ATOM 2269 N N . ASP A 1 287 ? -8.588 -16.305 17.539 1.00 87.31 287 ASP A N 1
ATOM 2270 C CA . ASP A 1 287 ? -8.478 -17.718 17.159 1.00 87.31 287 ASP A CA 1
ATOM 2271 C C . ASP A 1 287 ? -9.398 -18.127 15.990 1.00 87.31 287 ASP A C 1
ATOM 2273 O O . ASP A 1 287 ? -9.106 -19.095 15.272 1.00 87.31 287 ASP A O 1
ATOM 2277 N N . ASP A 1 288 ? -10.504 -17.408 15.786 1.00 90.75 288 ASP A N 1
ATOM 2278 C CA . ASP A 1 288 ? -11.480 -17.681 14.727 1.00 90.75 288 ASP A CA 1
ATOM 2279 C C . ASP A 1 288 ? -11.301 -16.735 13.519 1.00 90.75 288 ASP A C 1
ATOM 2281 O O . ASP A 1 288 ? -10.330 -15.981 13.422 1.00 90.75 288 ASP A O 1
ATOM 2285 N N . TYR A 1 289 ? -12.184 -16.832 12.528 1.00 93.88 289 TYR A N 1
ATOM 2286 C CA . TYR A 1 289 ? -12.133 -15.998 11.331 1.00 93.88 289 TYR A CA 1
ATOM 2287 C C . TYR A 1 289 ? -12.647 -14.579 11.598 1.00 93.88 289 TYR A C 1
ATOM 2289 O O . TYR A 1 289 ? -13.658 -14.396 12.273 1.00 93.88 289 TYR A O 1
ATOM 2297 N N . LEU A 1 290 ? -11.983 -13.589 10.997 1.00 94.50 290 LEU A N 1
ATOM 2298 C CA . LEU A 1 290 ? -12.417 -12.189 10.951 1.00 94.50 290 LEU A CA 1
ATOM 2299 C C . LEU A 1 290 ? -12.453 -11.696 9.515 1.00 94.50 290 LEU A C 1
ATOM 2301 O O . LEU A 1 290 ? -11.572 -12.022 8.715 1.00 94.50 290 LEU A O 1
ATOM 2305 N N . ILE A 1 291 ? -13.438 -10.861 9.206 1.00 96.19 291 ILE A N 1
ATOM 2306 C CA . ILE A 1 291 ? -13.492 -10.130 7.944 1.00 96.19 291 ILE A CA 1
ATOM 2307 C C . ILE A 1 291 ? -13.022 -8.701 8.207 1.00 96.19 291 ILE A C 1
ATOM 2309 O O . ILE A 1 291 ? -13.639 -7.953 8.957 1.00 96.19 291 ILE A O 1
ATOM 2313 N N . MET A 1 292 ? -11.923 -8.314 7.570 1.00 96.44 292 MET A N 1
ATOM 2314 C CA . MET A 1 292 ? -11.394 -6.956 7.623 1.00 96.44 292 MET A CA 1
ATOM 2315 C C . MET A 1 292 ? -11.638 -6.261 6.284 1.00 96.44 292 MET A C 1
ATOM 2317 O O . MET A 1 292 ? -11.131 -6.693 5.248 1.00 96.44 292 MET A O 1
ATOM 2321 N N . VAL A 1 293 ? -12.381 -5.160 6.301 1.00 95.94 293 VAL A N 1
ATOM 2322 C CA . VAL A 1 293 ? -12.632 -4.310 5.135 1.00 95.94 293 VAL A CA 1
ATOM 2323 C C . VAL A 1 293 ? -11.676 -3.124 5.178 1.00 95.94 293 VAL A C 1
ATOM 2325 O O . VAL A 1 293 ? -11.798 -2.250 6.026 1.00 95.94 293 VAL A O 1
ATOM 2328 N N . VAL A 1 294 ? -10.712 -3.065 4.265 1.00 95.81 294 VAL A N 1
ATOM 2329 C CA . VAL A 1 294 ? -9.678 -2.022 4.251 1.00 95.81 294 VAL A CA 1
ATOM 2330 C C . VAL A 1 294 ? -10.025 -0.926 3.254 1.00 95.81 294 VAL A C 1
ATOM 2332 O O . VAL A 1 294 ? -10.332 -1.210 2.093 1.00 95.81 294 VAL A O 1
ATOM 2335 N N . SER A 1 295 ? -9.919 0.334 3.682 1.00 94.25 295 SER A N 1
ATOM 2336 C CA . SER A 1 295 ? -10.072 1.499 2.808 1.00 94.25 295 SER A CA 1
ATOM 2337 C C . SER A 1 295 ? -9.095 2.624 3.162 1.00 94.25 295 SER A C 1
ATOM 2339 O O . SER A 1 295 ? -9.179 3.244 4.218 1.00 94.25 295 SER A O 1
ATOM 2341 N N . ALA A 1 296 ? -8.216 2.968 2.218 1.00 90.12 296 ALA A N 1
ATOM 2342 C CA . ALA A 1 296 ? -7.282 4.092 2.350 1.00 90.12 296 ALA A CA 1
ATOM 2343 C C . ALA A 1 296 ? -7.949 5.479 2.186 1.00 90.12 296 ALA A C 1
ATOM 2345 O O . ALA A 1 296 ? -7.269 6.502 2.217 1.00 90.12 296 ALA A O 1
ATOM 2346 N N . GLY A 1 297 ? -9.265 5.537 1.968 1.00 87.94 297 GLY A N 1
ATOM 2347 C CA . GLY A 1 297 ? -10.017 6.788 1.869 1.00 87.94 297 GLY A CA 1
ATOM 2348 C C . GLY A 1 297 ? -11.468 6.535 1.483 1.00 87.94 297 GLY A C 1
ATOM 2349 O O . GLY A 1 297 ? -11.749 6.129 0.354 1.00 87.94 297 GLY A O 1
ATOM 2350 N N . LEU A 1 298 ? -12.393 6.751 2.419 1.00 85.56 298 LEU A N 1
ATOM 2351 C CA . LEU A 1 298 ? -13.813 6.421 2.239 1.00 85.56 298 LEU A CA 1
ATOM 2352 C C . LEU A 1 298 ? -14.498 7.255 1.141 1.00 85.56 298 LEU A C 1
ATOM 2354 O O . LEU A 1 298 ? -15.413 6.777 0.471 1.00 85.56 298 LEU A O 1
ATOM 2358 N N . ASP A 1 299 ? -14.026 8.475 0.899 1.00 80.19 299 ASP A N 1
ATOM 2359 C CA . ASP A 1 299 ? -14.515 9.394 -0.134 1.00 80.19 299 ASP A CA 1
ATOM 2360 C C . ASP A 1 299 ? -14.163 8.961 -1.568 1.00 80.19 299 ASP A C 1
ATOM 2362 O O . ASP A 1 299 ? -14.770 9.427 -2.535 1.00 80.19 299 ASP A O 1
ATOM 2366 N N . HIS A 1 300 ? -13.221 8.029 -1.710 1.00 82.69 300 HIS A N 1
ATOM 2367 C CA . HIS A 1 300 ? -12.788 7.460 -2.984 1.00 82.69 300 HIS A CA 1
ATOM 2368 C C . HIS A 1 300 ? -13.391 6.077 -3.269 1.00 82.69 300 HIS A C 1
ATOM 2370 O O . HIS A 1 300 ? -12.843 5.317 -4.071 1.00 82.69 300 HIS A O 1
ATOM 2376 N N . THR A 1 301 ? -14.515 5.745 -2.629 1.00 86.25 301 THR A N 1
ATOM 2377 C CA . THR A 1 301 ? -15.202 4.457 -2.795 1.00 86.25 301 THR A CA 1
ATOM 2378 C C . THR A 1 301 ? -16.483 4.573 -3.624 1.00 86.25 301 THR A C 1
ATOM 2380 O O . THR A 1 301 ? -17.110 5.630 -3.710 1.00 86.25 301 THR A O 1
ATOM 2383 N N . GLU A 1 302 ? -16.869 3.480 -4.289 1.00 83.44 302 GLU A N 1
ATOM 2384 C CA . GLU A 1 302 ? -18.124 3.401 -5.045 1.00 83.44 302 GLU A CA 1
ATOM 2385 C C . GLU A 1 302 ? -19.245 2.851 -4.150 1.00 83.44 302 GLU A C 1
ATOM 2387 O O . GLU A 1 302 ? -19.044 1.864 -3.451 1.00 83.44 302 GLU A O 1
ATOM 2392 N N . ARG A 1 303 ? -20.453 3.428 -4.215 1.00 81.31 303 ARG A N 1
ATOM 2393 C CA . ARG A 1 303 ? -21.593 2.986 -3.386 1.00 81.31 303 ARG A CA 1
ATOM 2394 C C . ARG A 1 303 ? -21.900 1.491 -3.534 1.00 81.31 303 ARG A C 1
ATOM 2396 O O . ARG A 1 303 ? -22.066 0.805 -2.536 1.00 81.31 303 ARG A O 1
ATOM 2403 N N . SER A 1 304 ? -21.887 0.982 -4.768 1.00 86.12 304 SER A N 1
ATOM 2404 C CA . SER A 1 304 ? -22.148 -0.434 -5.063 1.00 86.12 304 SER A CA 1
ATOM 2405 C C . SER A 1 304 ? -21.129 -1.394 -4.448 1.00 86.12 304 SER A C 1
ATOM 2407 O O . SER A 1 304 ? -21.409 -2.582 -4.346 1.00 86.12 304 SER A O 1
ATOM 2409 N N . ALA A 1 305 ? -19.936 -0.909 -4.081 1.00 88.50 305 ALA A N 1
ATOM 2410 C CA . ALA A 1 305 ? -18.954 -1.718 -3.367 1.00 88.50 305 ALA A CA 1
ATOM 2411 C C . ALA A 1 305 ? -19.471 -2.100 -1.975 1.00 88.50 305 ALA A C 1
ATOM 2413 O O . ALA A 1 305 ? -19.324 -3.240 -1.547 1.00 88.50 305 ALA A O 1
ATOM 2414 N N . TRP A 1 306 ? -20.103 -1.147 -1.294 1.00 88.69 306 TRP A N 1
ATOM 2415 C CA . TRP A 1 306 ? -20.558 -1.304 0.081 1.00 88.69 306 TRP A CA 1
ATOM 2416 C C . TRP A 1 306 ? -21.859 -2.085 0.190 1.00 88.69 306 TRP A C 1
ATOM 2418 O O . TRP A 1 306 ? -22.021 -2.814 1.158 1.00 88.69 306 TRP A O 1
ATOM 2428 N N . ASP A 1 307 ? -22.724 -2.027 -0.827 1.00 88.00 307 ASP A N 1
ATOM 2429 C CA . ASP A 1 307 ? -23.928 -2.865 -0.881 1.00 88.00 307 ASP A CA 1
ATOM 2430 C C . ASP A 1 307 ? -23.557 -4.362 -0.779 1.00 88.00 307 ASP A C 1
ATOM 2432 O O . ASP A 1 307 ? -24.076 -5.075 0.076 1.00 88.00 307 ASP A O 1
ATOM 2436 N N . GLY A 1 308 ? -22.579 -4.823 -1.573 1.00 90.75 308 GLY A N 1
ATOM 2437 C CA . GLY A 1 308 ? -22.109 -6.215 -1.524 1.00 90.75 308 GLY A CA 1
ATOM 2438 C C . GLY A 1 308 ? -21.338 -6.571 -0.246 1.00 90.75 308 GLY A C 1
ATOM 2439 O O . GLY A 1 308 ? -21.442 -7.692 0.247 1.00 90.75 308 GLY A O 1
ATOM 2440 N N . ILE A 1 309 ? -20.589 -5.620 0.322 1.00 93.50 309 ILE A N 1
ATOM 2441 C CA . ILE A 1 309 ? -19.893 -5.815 1.606 1.00 93.50 309 ILE A CA 1
ATOM 2442 C C . ILE A 1 309 ? -20.897 -5.947 2.755 1.00 93.50 309 ILE A C 1
ATOM 2444 O O . ILE A 1 309 ? -20.710 -6.802 3.613 1.00 93.50 309 ILE A O 1
ATOM 2448 N N . ASN A 1 310 ? -21.967 -5.151 2.757 1.00 89.31 310 ASN A N 1
ATOM 2449 C CA . ASN A 1 310 ? -23.031 -5.228 3.756 1.00 89.31 310 ASN A CA 1
ATOM 2450 C C . ASN A 1 310 ? -23.774 -6.567 3.679 1.00 89.31 310 ASN A C 1
ATOM 2452 O O . ASN A 1 310 ? -24.039 -7.179 4.709 1.00 89.31 310 ASN A O 1
ATOM 2456 N N . GLU A 1 311 ? -24.071 -7.057 2.471 1.00 91.06 311 GLU A N 1
ATOM 2457 C CA . GLU A 1 311 ? -24.664 -8.389 2.288 1.00 91.06 311 GLU A CA 1
ATOM 2458 C C . GLU A 1 311 ? -23.753 -9.501 2.834 1.00 91.06 311 GLU A C 1
ATOM 2460 O O . GLU A 1 311 ? -24.216 -10.390 3.552 1.00 91.06 311 GLU A O 1
ATOM 2465 N N . LEU A 1 312 ? -22.449 -9.434 2.538 1.00 93.69 312 LEU A N 1
ATOM 2466 C CA . LEU A 1 312 ? -21.461 -10.371 3.073 1.00 93.69 312 LEU A CA 1
ATOM 2467 C C . LEU A 1 312 ? -21.376 -10.292 4.605 1.00 93.69 312 LEU A C 1
ATOM 2469 O O . LEU A 1 312 ? -21.360 -11.331 5.262 1.00 93.69 312 LEU A O 1
ATOM 2473 N N . GLN A 1 313 ? -21.335 -9.083 5.166 1.00 91.50 313 GLN A N 1
ATOM 2474 C CA . GLN A 1 313 ? -21.241 -8.847 6.605 1.00 91.50 313 GLN A CA 1
ATOM 2475 C C . GLN A 1 313 ? -22.451 -9.415 7.351 1.00 91.50 313 GLN A C 1
ATOM 2477 O O . GLN A 1 313 ? -22.263 -10.185 8.288 1.00 91.50 313 GLN A O 1
ATOM 2482 N N . GLN A 1 314 ? -23.677 -9.117 6.912 1.00 88.81 314 GLN A N 1
ATOM 2483 C CA . GLN A 1 314 ? -24.894 -9.634 7.551 1.00 88.81 314 GLN A CA 1
ATOM 2484 C C . GLN A 1 314 ? -24.926 -11.167 7.573 1.00 88.81 314 GLN A C 1
ATOM 2486 O O . GLN A 1 314 ? -25.283 -11.777 8.582 1.00 88.81 314 GLN A O 1
ATOM 2491 N N . ALA A 1 315 ? -24.531 -11.805 6.467 1.00 91.31 315 ALA A N 1
ATOM 2492 C CA . ALA A 1 315 ? -24.474 -13.260 6.382 1.00 91.31 315 ALA A CA 1
ATOM 2493 C C . ALA A 1 315 ? -23.350 -13.860 7.249 1.00 91.31 315 ALA A C 1
ATOM 2495 O O . ALA A 1 315 ? -23.542 -14.916 7.850 1.00 91.31 315 ALA A O 1
ATOM 2496 N N . ALA A 1 316 ? -22.201 -13.185 7.343 1.00 91.31 316 ALA A N 1
ATOM 2497 C CA . ALA A 1 316 ? -21.080 -13.617 8.172 1.00 91.31 316 ALA A CA 1
ATOM 2498 C C . ALA A 1 316 ? -21.388 -13.527 9.672 1.00 91.31 316 ALA A C 1
ATOM 2500 O O . ALA A 1 316 ? -21.115 -14.467 10.421 1.00 91.31 316 ALA A O 1
ATOM 2501 N N . GLU A 1 317 ? -22.018 -12.436 10.098 1.00 87.06 317 GLU A N 1
ATOM 2502 C CA . GLU A 1 317 ? -22.402 -12.203 11.489 1.00 87.06 317 GLU A CA 1
ATOM 2503 C C . GLU A 1 317 ? -23.484 -13.170 11.969 1.00 87.06 317 GLU A C 1
ATOM 2505 O O . GLU A 1 317 ? -23.400 -13.670 13.090 1.00 87.06 317 GLU A O 1
ATOM 2510 N N . ALA A 1 318 ? -24.437 -13.531 11.102 1.00 86.62 318 ALA A N 1
ATOM 2511 C CA . ALA A 1 318 ? -25.429 -14.572 11.389 1.00 86.62 318 ALA A CA 1
ATOM 2512 C C . ALA A 1 318 ? -24.798 -15.952 11.678 1.00 86.62 318 ALA A C 1
ATOM 2514 O O . ALA A 1 318 ? -25.438 -16.824 12.268 1.00 86.62 318 ALA A O 1
ATOM 2515 N N . GLU A 1 319 ? -23.544 -16.153 11.273 1.00 89.25 319 GLU A N 1
ATOM 2516 C CA . GLU A 1 319 ? -22.753 -17.360 11.512 1.00 89.25 319 GLU A CA 1
ATOM 2517 C C . GLU A 1 319 ? -21.645 -17.150 12.561 1.00 89.25 319 GLU A C 1
ATOM 2519 O O . GLU A 1 319 ? -20.858 -18.065 12.820 1.00 89.25 319 GLU A O 1
ATOM 2524 N N . GLY A 1 320 ? -21.587 -15.976 13.194 1.00 87.00 320 GLY A N 1
ATOM 2525 C CA . GLY A 1 320 ? -20.646 -15.654 14.267 1.00 87.00 320 GLY A CA 1
ATOM 2526 C C . GLY A 1 320 ? -19.266 -15.194 13.805 1.00 87.00 320 GLY A C 1
ATOM 2527 O O . GLY A 1 320 ? -18.319 -15.299 14.580 1.00 87.00 320 GLY A O 1
ATOM 2528 N N . ILE A 1 321 ? -19.120 -14.742 12.556 1.00 90.88 321 ILE A N 1
ATOM 2529 C CA . ILE A 1 321 ? -17.876 -14.161 12.031 1.00 90.88 321 ILE A CA 1
ATOM 2530 C C . ILE A 1 321 ? -18.002 -12.639 12.050 1.00 90.88 321 ILE A C 1
ATOM 2532 O O . ILE A 1 321 ? -18.809 -12.072 11.314 1.00 90.88 321 ILE A O 1
ATOM 2536 N N . SER A 1 322 ? -17.185 -11.978 12.872 1.00 90.00 322 SER A N 1
ATOM 2537 C CA . SER A 1 322 ? -17.187 -10.518 12.968 1.00 90.00 322 SER A CA 1
ATOM 2538 C C . SER A 1 322 ? -16.566 -9.869 11.733 1.00 90.00 322 SER A C 1
ATOM 2540 O O . SER A 1 322 ? -15.563 -10.344 11.186 1.00 90.00 322 SER A O 1
ATOM 2542 N N . THR A 1 323 ? -17.142 -8.734 11.342 1.00 90.81 323 THR A N 1
ATOM 2543 C CA . THR A 1 323 ? -16.601 -7.846 10.313 1.00 90.81 323 THR A CA 1
ATOM 2544 C C . THR A 1 323 ? -16.159 -6.533 10.956 1.00 90.81 323 THR A C 1
ATOM 2546 O O . THR A 1 323 ? -16.815 -6.055 11.873 1.00 90.81 323 THR A O 1
ATOM 2549 N N . PHE A 1 324 ? -15.065 -5.934 10.490 1.00 90.88 324 PHE A N 1
ATOM 2550 C CA . PHE A 1 324 ? -14.678 -4.573 10.866 1.00 90.88 324 PHE A CA 1
ATOM 2551 C C . PHE A 1 324 ? -14.030 -3.832 9.696 1.00 90.88 324 PHE A C 1
ATOM 2553 O O . PHE A 1 324 ? -13.448 -4.443 8.796 1.00 90.88 324 PHE A O 1
ATOM 2560 N N . GLY A 1 325 ? -14.111 -2.505 9.707 1.00 92.50 325 GLY A N 1
ATOM 2561 C CA . GLY A 1 325 ? -13.422 -1.637 8.762 1.00 92.50 325 GLY A CA 1
ATOM 2562 C C . GLY A 1 325 ? -12.066 -1.187 9.301 1.00 92.50 325 GLY A C 1
ATOM 2563 O O . GLY A 1 325 ? -11.994 -0.745 10.435 1.00 92.50 325 GLY A O 1
ATOM 2564 N N . LEU A 1 326 ? -11.002 -1.240 8.502 1.00 94.44 326 LEU A N 1
ATOM 2565 C CA . LEU A 1 326 ? -9.734 -0.560 8.784 1.00 94.44 326 LEU A CA 1
ATOM 2566 C C . LEU A 1 326 ? -9.567 0.586 7.788 1.00 94.44 326 LEU A C 1
ATOM 2568 O O . LEU A 1 326 ? -9.445 0.359 6.579 1.00 94.44 326 LEU A O 1
ATOM 2572 N N . VAL A 1 327 ? -9.587 1.819 8.282 1.00 93.00 327 VAL A N 1
ATOM 2573 C CA . VAL A 1 327 ? -9.637 3.011 7.436 1.00 93.00 327 VAL A CA 1
ATOM 2574 C C . VAL A 1 327 ? -8.643 4.071 7.867 1.00 93.00 327 VAL A C 1
ATOM 2576 O O . VAL A 1 327 ? -8.367 4.240 9.046 1.00 93.00 327 VAL A O 1
ATOM 2579 N N . SER A 1 328 ? -8.137 4.848 6.912 1.00 89.75 328 SER A N 1
ATOM 2580 C CA . SER A 1 328 ? -7.294 6.012 7.226 1.00 89.75 328 SER A CA 1
ATOM 2581 C C . SER A 1 328 ? -8.068 7.326 7.342 1.00 89.75 328 SER A C 1
ATOM 2583 O O . SER A 1 328 ? -7.474 8.387 7.531 1.00 89.75 328 SER A O 1
ATOM 2585 N N . SER A 1 329 ? -9.391 7.277 7.173 1.00 83.19 329 SER A N 1
ATOM 2586 C CA . SER A 1 329 ? -10.286 8.421 7.355 1.00 83.19 329 SER A CA 1
ATOM 2587 C C . SER A 1 329 ? -10.452 8.750 8.842 1.00 83.19 329 SER A C 1
ATOM 2589 O O . SER A 1 329 ? -10.324 7.883 9.698 1.00 83.19 329 SER A O 1
ATOM 2591 N N . ASN A 1 330 ? -10.726 10.017 9.155 1.00 75.81 330 ASN A N 1
ATOM 2592 C CA . ASN A 1 330 ? -10.993 10.443 10.530 1.00 75.81 330 ASN A CA 1
ATOM 2593 C C . ASN A 1 330 ? -12.433 10.090 10.958 1.00 75.81 330 ASN A C 1
ATOM 2595 O O . ASN A 1 330 ? -13.300 9.881 10.108 1.00 75.81 330 ASN A O 1
ATOM 2599 N N . ARG A 1 331 ? -12.696 10.128 12.270 1.00 72.75 331 ARG A N 1
ATOM 2600 C CA . ARG A 1 331 ? -14.008 9.857 12.888 1.00 72.75 331 ARG A CA 1
ATOM 2601 C C . ARG A 1 331 ? -15.180 10.568 12.206 1.00 72.75 331 ARG A C 1
ATOM 2603 O O . ARG A 1 331 ? -16.187 9.954 11.878 1.00 72.75 331 ARG A O 1
ATOM 2610 N N . LYS A 1 332 ? -15.041 11.863 11.911 1.00 71.31 332 LYS A N 1
ATOM 2611 C CA . LYS A 1 332 ? -16.113 12.651 11.281 1.00 71.31 332 LYS A CA 1
ATOM 2612 C C . LYS A 1 332 ? -16.491 12.115 9.897 1.00 71.31 332 LYS A C 1
ATOM 2614 O O . LYS A 1 332 ? -17.665 12.127 9.525 1.00 71.31 332 LYS A O 1
ATOM 2619 N N . ASP A 1 333 ? -15.498 11.689 9.123 1.00 73.69 333 ASP A N 1
ATOM 2620 C CA . ASP A 1 333 ? -15.716 11.117 7.798 1.00 73.69 333 ASP A CA 1
ATOM 2621 C C . ASP A 1 333 ? -16.277 9.691 7.887 1.00 73.69 333 ASP A C 1
ATOM 2623 O O . ASP A 1 333 ? -17.131 9.340 7.074 1.00 73.69 333 ASP A O 1
ATOM 2627 N N . ILE A 1 334 ? -15.866 8.912 8.894 1.00 72.56 334 ILE A N 1
ATOM 2628 C CA . ILE A 1 334 ? -16.400 7.576 9.203 1.00 72.56 334 ILE A CA 1
ATOM 2629 C C . ILE A 1 334 ? -17.888 7.651 9.553 1.00 72.56 334 ILE A C 1
ATOM 2631 O O . ILE A 1 334 ? -18.695 6.990 8.905 1.00 72.56 334 ILE A O 1
ATOM 2635 N N . GLU A 1 335 ? -18.284 8.503 10.497 1.00 68.56 335 GLU A N 1
ATOM 2636 C CA . GLU A 1 335 ? -19.682 8.613 10.934 1.00 68.56 335 GLU A CA 1
ATOM 2637 C C . GLU A 1 335 ? -20.601 9.069 9.802 1.00 68.56 335 GLU A C 1
ATOM 2639 O O . GLU A 1 335 ? -21.632 8.460 9.492 1.00 68.56 335 GLU A O 1
ATOM 2644 N N . LYS A 1 336 ? -20.164 10.088 9.055 1.00 69.81 336 LYS A N 1
ATOM 2645 C CA . LYS A 1 336 ? -20.865 10.507 7.841 1.00 69.81 336 LYS A CA 1
ATOM 2646 C C . LYS A 1 336 ? -20.979 9.357 6.837 1.00 69.81 336 LYS A C 1
ATOM 2648 O O . LYS A 1 336 ? -21.989 9.248 6.138 1.00 69.81 336 LYS A O 1
ATOM 2653 N N . PHE A 1 337 ? -19.945 8.537 6.704 1.00 73.75 337 PHE A N 1
ATOM 2654 C CA . PHE A 1 337 ? -19.943 7.407 5.790 1.00 73.75 337 PHE A CA 1
ATOM 2655 C C . PHE A 1 337 ? -20.933 6.315 6.231 1.00 73.75 337 PHE A C 1
ATOM 2657 O O . PHE A 1 337 ? -21.740 5.889 5.396 1.00 73.75 337 PHE A O 1
ATOM 2664 N N . ARG A 1 338 ? -20.944 5.953 7.524 1.00 68.62 338 ARG A N 1
ATOM 2665 C CA . ARG A 1 338 ? -21.852 4.964 8.133 1.00 68.62 338 ARG A CA 1
ATOM 2666 C C . ARG A 1 338 ? -23.314 5.308 7.887 1.00 68.62 338 ARG A C 1
ATOM 2668 O O . ARG A 1 338 ? -24.054 4.483 7.353 1.00 68.62 338 ARG A O 1
ATOM 2675 N N . HIS A 1 339 ? -23.714 6.552 8.157 1.00 66.56 339 HIS A N 1
ATOM 2676 C CA . HIS A 1 339 ? -25.091 6.998 7.929 1.00 66.56 339 HIS A CA 1
ATOM 2677 C C . HIS A 1 339 ? -25.524 6.911 6.459 1.00 66.56 339 HIS A C 1
ATOM 2679 O O . HIS A 1 339 ? -26.675 6.596 6.165 1.00 66.56 339 HIS A O 1
ATOM 2685 N N . ASN A 1 340 ? -24.613 7.178 5.519 1.00 66.44 340 ASN A N 1
ATOM 2686 C CA . ASN A 1 340 ? -24.940 7.184 4.091 1.00 66.44 340 ASN A CA 1
ATOM 2687 C C . ASN A 1 340 ? -24.997 5.780 3.468 1.00 66.44 340 ASN A C 1
ATOM 2689 O O . ASN A 1 340 ? -25.711 5.589 2.480 1.00 66.44 340 ASN A O 1
ATOM 2693 N N . HIS A 1 341 ? -24.240 4.822 4.012 1.00 65.94 341 HIS A N 1
ATOM 2694 C CA . HIS A 1 341 ? -24.089 3.474 3.449 1.00 65.94 341 HIS A CA 1
ATOM 2695 C C . HIS A 1 341 ? -24.704 2.367 4.313 1.00 65.94 341 HIS A C 1
ATOM 2697 O O . HIS A 1 341 ? -24.683 1.213 3.896 1.00 65.94 341 HIS A O 1
ATOM 2703 N N . GLN A 1 342 ? -25.274 2.710 5.475 1.00 66.44 342 GLN A N 1
ATOM 2704 C CA . GLN A 1 342 ? -25.939 1.778 6.395 1.00 66.44 342 GLN A CA 1
ATOM 2705 C C . GLN A 1 342 ? -25.047 0.582 6.783 1.00 66.44 342 GLN A C 1
ATOM 2707 O O . GLN A 1 342 ? -25.516 -0.546 6.902 1.00 66.44 342 GLN A O 1
ATOM 2712 N N . THR A 1 343 ? -23.747 0.830 6.952 1.00 68.38 343 THR A N 1
ATOM 2713 C CA . THR A 1 343 ? -22.763 -0.171 7.387 1.00 68.38 343 THR A CA 1
ATOM 2714 C C . THR A 1 343 ? -22.874 -0.364 8.901 1.00 68.38 343 THR A C 1
ATOM 2716 O O . THR A 1 343 ? -22.605 0.576 9.654 1.00 68.38 343 THR A O 1
ATOM 2719 N N . ALA A 1 344 ? -23.272 -1.560 9.338 1.00 68.75 344 ALA A N 1
ATOM 2720 C CA . ALA A 1 344 ? -23.551 -1.862 10.746 1.00 68.75 344 ALA A CA 1
ATOM 2721 C C . ALA A 1 344 ? -22.323 -2.327 11.556 1.00 68.75 344 ALA A C 1
ATOM 2723 O O . ALA A 1 344 ? -22.409 -2.431 12.774 1.00 68.75 344 ALA A O 1
ATOM 2724 N N . PHE A 1 345 ? -21.185 -2.575 10.904 1.00 77.25 345 PHE A N 1
ATOM 2725 C CA . PHE A 1 345 ? -19.959 -3.043 11.554 1.00 77.25 345 PHE A CA 1
ATOM 2726 C C . PHE A 1 345 ? -19.045 -1.888 12.021 1.00 77.25 345 PHE A C 1
ATOM 2728 O O . PHE A 1 345 ? -19.106 -0.793 11.446 1.00 77.25 345 PHE A O 1
ATOM 2735 N N . PRO A 1 346 ? -18.187 -2.111 13.039 1.00 81.56 346 PRO A N 1
ATOM 2736 C CA . PRO A 1 346 ? -17.294 -1.084 13.579 1.00 81.56 346 PRO A CA 1
ATOM 2737 C C . PRO A 1 346 ? -16.176 -0.697 12.603 1.00 81.56 346 PRO A C 1
ATOM 2739 O O . PRO A 1 346 ? -15.716 -1.512 11.798 1.00 81.56 346 PRO A O 1
ATOM 2742 N N . PHE A 1 347 ? -15.708 0.548 12.702 1.00 85.25 347 PHE A N 1
ATOM 2743 C CA . PHE A 1 347 ? -14.565 1.069 11.953 1.00 85.25 347 PHE A CA 1
ATOM 2744 C C . PHE A 1 347 ? -13.422 1.422 12.900 1.00 85.25 347 PHE A C 1
ATOM 2746 O O . PHE A 1 347 ? -13.623 2.062 13.924 1.00 85.25 347 PHE A O 1
ATOM 2753 N N . TYR A 1 348 ? -12.215 1.056 12.493 1.00 88.62 348 TYR A N 1
ATOM 2754 C CA . TYR A 1 348 ? -10.968 1.312 13.189 1.00 88.62 348 TYR A CA 1
ATOM 2755 C C . TYR A 1 348 ? -10.039 2.143 12.328 1.00 88.62 348 TYR A C 1
ATOM 2757 O O . TYR A 1 348 ? -9.997 2.006 11.099 1.00 88.62 348 TYR A O 1
ATOM 2765 N N . GLN A 1 349 ? -9.265 2.996 12.984 1.00 89.00 349 GLN A N 1
ATOM 2766 C CA . GLN A 1 349 ? -8.286 3.833 12.333 1.00 89.00 349 GLN A CA 1
ATOM 2767 C C . GLN A 1 349 ? -6.984 3.061 12.098 1.00 89.00 349 GLN A C 1
ATOM 2769 O O . GLN A 1 349 ? -6.452 2.396 12.986 1.00 89.00 349 GLN A O 1
ATOM 2774 N N . GLY A 1 350 ? -6.457 3.180 10.882 1.00 90.31 350 GLY A N 1
ATOM 2775 C CA . GLY A 1 350 ? -5.140 2.696 10.486 1.00 90.31 350 GLY A CA 1
ATOM 2776 C C . GLY A 1 350 ? -4.386 3.751 9.680 1.00 90.31 350 GLY A C 1
ATOM 2777 O O . GLY A 1 350 ? -4.971 4.698 9.148 1.00 90.31 350 GLY A O 1
ATOM 2778 N N . ASP A 1 351 ? -3.069 3.596 9.562 1.00 90.19 351 ASP A N 1
ATOM 2779 C CA . ASP A 1 351 ? -2.263 4.498 8.738 1.00 90.19 351 ASP A CA 1
ATOM 2780 C C . ASP A 1 351 ? -2.627 4.385 7.241 1.00 90.19 351 ASP A C 1
ATOM 2782 O O . ASP A 1 351 ? -2.943 3.312 6.714 1.00 90.19 351 ASP A O 1
ATOM 2786 N N . HIS A 1 352 ? -2.573 5.512 6.529 1.00 88.62 352 HIS A N 1
ATOM 2787 C CA . HIS A 1 352 ? -2.918 5.583 5.108 1.00 88.62 352 HIS A CA 1
ATOM 2788 C C . HIS A 1 352 ? -2.003 4.719 4.229 1.00 88.62 352 HIS A C 1
ATOM 2790 O O . HIS A 1 352 ? -2.479 3.992 3.350 1.00 88.62 352 HIS A O 1
ATOM 2796 N N . LYS A 1 353 ? -0.687 4.756 4.470 1.00 86.19 353 LYS A N 1
ATOM 2797 C CA . LYS A 1 353 ? 0.279 3.942 3.726 1.00 86.19 353 LYS A CA 1
ATOM 2798 C C . LYS A 1 353 ? 0.118 2.469 4.069 1.00 86.19 353 LYS A C 1
ATOM 2800 O O . LYS A 1 353 ? 0.239 1.646 3.162 1.00 86.19 353 LYS A O 1
ATOM 2805 N N . VAL A 1 354 ? -0.223 2.140 5.316 1.00 90.50 354 VAL A N 1
ATOM 2806 C CA . VAL A 1 354 ? -0.564 0.769 5.726 1.00 90.50 354 VAL A CA 1
ATOM 2807 C C . VAL A 1 354 ? -1.781 0.256 4.960 1.00 90.50 354 VAL A C 1
ATOM 2809 O O . VAL A 1 354 ? -1.699 -0.812 4.355 1.00 90.50 354 VAL A O 1
ATOM 2812 N N . CYS A 1 355 ? -2.868 1.028 4.878 1.00 92.94 355 CYS A N 1
ATOM 2813 C CA . CYS A 1 355 ? -4.052 0.645 4.100 1.00 92.94 355 CYS A CA 1
ATOM 2814 C C . CYS A 1 355 ? -3.696 0.355 2.630 1.00 92.94 355 CYS A C 1
ATOM 2816 O O . CYS A 1 355 ? -4.098 -0.670 2.075 1.00 92.94 355 CYS A O 1
ATOM 2818 N N . LEU A 1 356 ? -2.868 1.210 2.016 1.00 89.81 356 LEU A N 1
ATOM 2819 C CA . LEU A 1 356 ? -2.380 1.005 0.649 1.00 89.81 356 LEU A CA 1
ATOM 2820 C C . LEU A 1 356 ? -1.416 -0.186 0.524 1.00 89.81 356 LEU A C 1
ATOM 2822 O O . LEU A 1 356 ? -1.367 -0.820 -0.534 1.00 89.81 356 LEU A O 1
ATOM 2826 N N . ALA A 1 357 ? -0.622 -0.486 1.553 1.00 89.12 357 ALA A N 1
ATOM 2827 C CA . ALA A 1 357 ? 0.277 -1.640 1.594 1.00 89.12 357 ALA A CA 1
ATOM 2828 C C . ALA A 1 357 ? -0.487 -2.960 1.765 1.00 89.12 357 ALA A C 1
ATOM 2830 O O . ALA A 1 357 ? -0.028 -3.997 1.281 1.00 89.12 357 ALA A O 1
ATOM 2831 N N . ILE A 1 358 ? -1.660 -2.926 2.400 1.00 93.00 358 ILE A N 1
ATOM 2832 C CA . ILE A 1 358 ? -2.547 -4.080 2.492 1.00 93.00 358 ILE A CA 1
ATOM 2833 C C . ILE A 1 358 ? -3.167 -4.369 1.124 1.00 93.00 358 ILE A C 1
ATOM 2835 O O . ILE A 1 358 ? -3.053 -5.495 0.642 1.00 93.00 358 ILE A O 1
ATOM 2839 N N . ALA A 1 359 ? -3.776 -3.385 0.462 1.00 89.62 359 ALA A N 1
ATOM 2840 C CA . ALA A 1 359 ? -4.423 -3.582 -0.836 1.00 89.62 359 ALA A CA 1
ATOM 2841 C C . ALA A 1 359 ? -4.401 -2.315 -1.706 1.00 89.62 359 ALA A C 1
ATOM 2843 O O . ALA A 1 359 ? -4.394 -1.201 -1.192 1.00 89.62 359 ALA A O 1
ATOM 2844 N N . ARG A 1 360 ? -4.409 -2.465 -3.044 1.00 88.62 360 ARG A N 1
ATOM 2845 C CA . ARG A 1 360 ? -4.453 -1.306 -3.964 1.00 88.62 360 ARG A CA 1
ATOM 2846 C C . ARG A 1 360 ? -5.869 -0.905 -4.365 1.00 88.62 360 ARG A C 1
ATOM 2848 O O . ARG A 1 360 ? -6.076 0.226 -4.795 1.00 88.62 360 ARG A O 1
ATOM 2855 N N . THR A 1 361 ? -6.834 -1.816 -4.267 1.00 90.88 361 THR A N 1
ATOM 2856 C CA . THR A 1 361 ? -8.242 -1.510 -4.550 1.00 90.88 361 THR A CA 1
ATOM 2857 C C . THR A 1 361 ? -8.921 -0.944 -3.318 1.00 90.88 361 THR A C 1
ATOM 2859 O O . THR A 1 361 ? -8.647 -1.393 -2.210 1.00 90.88 361 THR A O 1
ATOM 2862 N N . ASN A 1 362 ? -9.842 -0.007 -3.523 1.00 91.06 362 ASN A N 1
ATOM 2863 C CA . ASN A 1 362 ? -10.532 0.673 -2.438 1.00 91.06 362 ASN A CA 1
ATOM 2864 C C . ASN A 1 362 ? -12.065 0.562 -2.604 1.00 91.06 362 ASN A C 1
ATOM 2866 O O . ASN A 1 362 ? -12.577 1.068 -3.610 1.00 91.06 362 ASN A O 1
ATOM 2870 N N . PRO A 1 363 ? -12.796 -0.092 -1.680 1.00 94.00 363 PRO A N 1
ATOM 2871 C CA . PRO A 1 363 ? -12.280 -0.901 -0.568 1.00 94.00 363 PRO A CA 1
ATOM 2872 C C . PRO A 1 363 ? -11.705 -2.263 -1.030 1.00 94.00 363 PRO A C 1
ATOM 2874 O O . PRO A 1 363 ? -11.827 -2.661 -2.196 1.00 94.00 363 PRO A O 1
ATOM 2877 N N . ASN A 1 364 ? -11.061 -2.987 -0.117 1.00 95.00 364 ASN A N 1
ATOM 2878 C CA . ASN A 1 364 ? -10.627 -4.379 -0.288 1.00 95.00 364 ASN A CA 1
ATOM 2879 C C . ASN A 1 364 ? -11.053 -5.205 0.929 1.00 95.00 364 ASN A C 1
ATOM 2881 O O . ASN A 1 364 ? -11.113 -4.681 2.036 1.00 95.00 364 ASN A O 1
ATOM 2885 N N . ILE A 1 365 ? -11.342 -6.486 0.729 1.00 96.81 365 ILE A N 1
ATOM 2886 C CA . ILE A 1 365 ? -11.838 -7.383 1.772 1.00 96.81 365 ILE A CA 1
ATOM 2887 C C . ILE A 1 365 ? -10.769 -8.423 2.062 1.00 96.81 365 ILE A C 1
ATOM 2889 O O . ILE A 1 365 ? -10.268 -9.070 1.144 1.00 96.81 365 ILE A O 1
ATOM 2893 N N . LEU A 1 366 ? -10.446 -8.609 3.335 1.00 97.19 366 LEU A N 1
ATOM 2894 C CA . LEU A 1 366 ? -9.499 -9.600 3.812 1.00 97.19 366 LEU A CA 1
ATOM 2895 C C . LEU A 1 366 ? -10.202 -10.568 4.751 1.00 97.19 366 LEU A C 1
ATOM 2897 O O . LEU A 1 366 ? -10.904 -10.157 5.668 1.00 97.19 366 LEU A O 1
ATOM 2901 N N . LEU A 1 367 ? -9.957 -11.857 4.544 1.00 97.44 367 LEU A N 1
ATOM 2902 C CA . LEU A 1 367 ? -10.285 -12.887 5.517 1.00 97.44 367 LEU A CA 1
ATOM 2903 C C . LEU A 1 367 ? -9.037 -13.169 6.349 1.00 97.44 367 LEU A C 1
ATOM 2905 O O . LEU A 1 367 ? -8.012 -13.594 5.808 1.00 97.44 367 LEU A O 1
ATOM 2909 N N . LEU A 1 368 ? -9.129 -12.936 7.651 1.00 97.00 368 LEU A N 1
ATOM 2910 C CA . LEU A 1 368 ? -8.066 -13.170 8.617 1.00 97.00 368 LEU A CA 1
ATOM 2911 C C . LEU A 1 368 ? -8.400 -14.372 9.500 1.00 97.00 368 LEU A C 1
ATOM 2913 O O . LEU A 1 368 ? -9.567 -14.664 9.747 1.00 97.00 368 LEU A O 1
ATOM 2917 N N . LYS A 1 369 ? -7.366 -15.059 9.986 1.00 95.19 369 LYS A N 1
ATOM 2918 C CA . LYS A 1 369 ? -7.468 -16.062 11.053 1.00 95.19 369 LYS A CA 1
ATOM 2919 C C . LYS A 1 369 ? -6.177 -16.088 11.856 1.00 95.19 369 LYS A C 1
ATOM 2921 O O . LYS A 1 369 ? -5.133 -16.399 11.274 1.00 95.19 369 LYS A O 1
ATOM 2926 N N . ASN A 1 370 ? -6.237 -15.780 13.152 1.00 93.69 370 ASN A N 1
ATOM 2927 C CA . ASN A 1 370 ? -5.067 -15.708 14.035 1.00 93.69 370 ASN A CA 1
ATOM 2928 C C . ASN A 1 370 ? -3.901 -14.939 13.375 1.00 93.69 370 ASN A C 1
ATOM 2930 O O . ASN A 1 370 ? -2.821 -15.485 13.135 1.00 93.69 370 ASN A O 1
ATOM 2934 N N . GLY A 1 371 ? -4.202 -13.730 12.884 1.00 92.69 371 GLY A N 1
ATOM 2935 C CA . GLY A 1 371 ? -3.244 -12.844 12.210 1.00 92.69 371 GLY A CA 1
ATOM 2936 C C . GLY A 1 371 ? -2.828 -13.273 10.797 1.00 92.69 371 GLY A C 1
ATOM 2937 O O . GLY A 1 371 ? -2.116 -12.538 10.115 1.00 92.69 371 GLY A O 1
ATOM 2938 N N . THR A 1 372 ? -3.269 -14.436 10.316 1.00 97.06 372 THR A N 1
ATOM 2939 C CA . THR A 1 372 ? -2.948 -14.949 8.977 1.00 97.06 372 THR A CA 1
ATOM 2940 C C . THR A 1 372 ? -3.929 -14.431 7.940 1.00 97.06 372 THR A C 1
ATOM 2942 O O . THR A 1 372 ? -5.136 -14.591 8.099 1.00 97.06 372 THR A O 1
ATOM 2945 N N . VAL A 1 373 ? -3.419 -13.879 6.836 1.00 97.75 373 VAL A N 1
ATOM 2946 C CA . VAL A 1 373 ? -4.233 -13.490 5.678 1.00 97.75 373 VAL A CA 1
ATOM 2947 C C . VAL A 1 373 ? -4.631 -14.743 4.903 1.00 97.75 373 VAL A C 1
ATOM 2949 O O . VAL A 1 373 ? -3.845 -15.287 4.126 1.00 97.75 373 VAL A O 1
ATOM 2952 N N . VAL A 1 374 ? -5.855 -15.216 5.111 1.00 97.44 374 VAL A N 1
ATOM 2953 C CA . VAL A 1 374 ? -6.392 -16.429 4.478 1.00 97.44 374 VAL A CA 1
ATOM 2954 C C . VAL A 1 374 ? -6.772 -16.165 3.024 1.00 97.44 374 VAL A C 1
ATOM 2956 O O . VAL A 1 374 ? -6.520 -17.004 2.160 1.00 97.44 374 VAL A O 1
ATOM 2959 N N . ALA A 1 375 ? -7.364 -15.004 2.746 1.00 96.69 375 ALA A N 1
ATOM 2960 C CA . ALA A 1 375 ? -7.795 -14.613 1.410 1.00 96.69 375 ALA A CA 1
ATOM 2961 C C . ALA A 1 375 ? -8.023 -13.101 1.301 1.00 96.69 375 ALA A C 1
ATOM 2963 O O . ALA A 1 375 ? -8.124 -12.409 2.316 1.00 96.69 375 ALA A O 1
ATOM 2964 N N . LYS A 1 376 ? -8.061 -12.599 0.061 1.00 95.56 376 LYS A N 1
ATOM 2965 C CA . LYS A 1 376 ? -8.222 -11.178 -0.263 1.00 95.56 376 LYS A CA 1
ATOM 2966 C C . LYS A 1 376 ? -9.086 -11.019 -1.501 1.00 95.56 376 LYS A C 1
ATOM 2968 O O . LYS A 1 376 ? -8.883 -11.759 -2.464 1.00 95.56 376 LYS A O 1
ATOM 2973 N N . TRP A 1 377 ? -9.952 -10.013 -1.505 1.00 95.75 377 TRP A N 1
ATOM 2974 C CA . TRP A 1 377 ? -10.795 -9.693 -2.650 1.00 95.75 377 TRP A CA 1
ATOM 2975 C C . TRP A 1 377 ? -10.862 -8.194 -2.898 1.00 95.75 377 TRP A C 1
ATOM 2977 O O . TRP A 1 377 ? -11.127 -7.425 -1.968 1.00 95.75 377 TRP A O 1
ATOM 2987 N N . PRO A 1 378 ? -10.683 -7.749 -4.152 1.00 95.12 378 PRO A N 1
ATOM 2988 C CA . PRO A 1 378 ? -11.132 -6.422 -4.523 1.00 95.12 378 PRO A CA 1
ATOM 2989 C C . PRO A 1 378 ? -12.656 -6.366 -4.392 1.00 95.12 378 PRO A C 1
ATOM 2991 O O . PRO A 1 378 ? -13.343 -7.346 -4.666 1.00 95.12 378 PRO A O 1
ATOM 2994 N N . TRP A 1 379 ? -13.209 -5.205 -4.050 1.00 93.00 379 TRP A N 1
ATOM 2995 C CA . TRP A 1 379 ? -14.657 -5.060 -3.860 1.00 93.00 379 TRP A CA 1
ATOM 2996 C C . TRP A 1 379 ? -15.511 -5.502 -5.067 1.00 93.00 379 TRP A C 1
ATOM 2998 O O . TRP A 1 379 ? -16.663 -5.900 -4.907 1.00 93.00 379 TRP A O 1
ATOM 3008 N N . ARG A 1 380 ? -14.957 -5.458 -6.290 1.00 93.75 380 ARG A N 1
ATOM 3009 C CA . ARG A 1 380 ? -15.632 -5.913 -7.523 1.00 93.75 380 ARG A CA 1
ATOM 3010 C C . ARG A 1 380 ? -15.804 -7.433 -7.595 1.00 93.75 380 ARG A C 1
ATOM 3012 O O . ARG A 1 380 ? -16.576 -7.906 -8.421 1.00 93.75 380 ARG A O 1
ATOM 3019 N N . GLU A 1 381 ? -15.072 -8.167 -6.768 1.00 94.19 381 GLU A N 1
ATOM 3020 C CA . GLU A 1 381 ? -15.085 -9.626 -6.662 1.00 94.19 381 GLU A CA 1
ATOM 3021 C C . GLU A 1 381 ? -15.426 -10.061 -5.229 1.00 94.19 381 GLU A C 1
ATOM 3023 O O . GLU A 1 381 ? -14.964 -11.103 -4.769 1.00 94.19 381 GLU A O 1
ATOM 3028 N N . THR A 1 382 ? -16.216 -9.249 -4.516 1.00 94.88 382 THR A N 1
ATOM 3029 C CA . THR A 1 382 ? -16.750 -9.602 -3.194 1.00 94.88 382 THR A CA 1
ATOM 3030 C C . THR A 1 382 ? -17.473 -10.951 -3.289 1.00 94.88 382 THR A C 1
ATOM 3032 O O . THR A 1 382 ? -18.435 -11.052 -4.057 1.00 94.88 382 THR A O 1
ATOM 3035 N N . PRO A 1 383 ? -17.019 -11.992 -2.570 1.00 95.94 383 PRO A N 1
ATOM 3036 C CA . PRO A 1 383 ? -17.662 -13.297 -2.609 1.00 95.94 383 PRO A CA 1
ATOM 3037 C C . PRO A 1 383 ? -18.961 -13.272 -1.804 1.00 95.94 383 PRO A C 1
ATOM 3039 O O . PRO A 1 383 ? -19.098 -12.506 -0.848 1.00 95.94 383 PRO A O 1
ATOM 3042 N N . SER A 1 384 ? -19.888 -14.171 -2.129 1.00 96.06 384 SER A N 1
ATOM 3043 C CA . SER A 1 384 ? -20.970 -14.484 -1.192 1.00 96.06 384 SER A CA 1
ATOM 3044 C C . SER A 1 384 ? -20.417 -15.202 0.044 1.00 96.06 384 SER A C 1
ATOM 3046 O O . SER A 1 384 ? -19.375 -15.867 -0.011 1.00 96.06 384 SER A O 1
ATOM 3048 N N . PHE A 1 385 ? -21.128 -15.108 1.169 1.00 95.00 385 PHE A N 1
ATOM 3049 C CA . PHE A 1 385 ? -20.720 -15.814 2.382 1.00 95.00 385 PHE A CA 1
ATOM 3050 C C . PHE A 1 385 ? -20.669 -17.337 2.180 1.00 95.00 385 PHE A C 1
ATOM 3052 O O . PHE A 1 385 ? -19.719 -17.981 2.617 1.00 95.00 385 PHE A O 1
ATOM 3059 N N . ASP A 1 386 ? -21.630 -17.911 1.451 1.00 94.25 386 ASP A N 1
ATOM 3060 C CA . ASP A 1 386 ? -21.663 -19.349 1.153 1.00 94.25 386 ASP A CA 1
ATOM 3061 C C . ASP A 1 386 ? -20.434 -19.804 0.353 1.00 94.25 386 ASP A C 1
ATOM 3063 O O . ASP A 1 386 ? -19.820 -20.832 0.655 1.00 94.25 386 ASP A O 1
ATOM 3067 N N . GLU A 1 387 ? -20.030 -19.019 -0.650 1.00 95.50 387 GLU A N 1
ATOM 3068 C CA . GLU A 1 387 ? -18.807 -19.261 -1.416 1.00 95.50 387 GLU A CA 1
ATOM 3069 C C . GLU A 1 387 ? -17.576 -19.187 -0.509 1.00 95.50 387 GLU A C 1
ATOM 3071 O O . GLU A 1 387 ? -16.759 -20.112 -0.517 1.00 95.50 387 GLU A O 1
ATOM 3076 N N . MET A 1 388 ? -17.468 -18.141 0.316 1.00 96.06 388 MET A N 1
ATOM 3077 C CA . MET A 1 388 ? -16.375 -17.980 1.278 1.00 96.06 388 MET A CA 1
ATOM 3078 C C . MET A 1 388 ? -16.300 -19.173 2.243 1.00 96.06 388 MET A C 1
ATOM 3080 O O . MET A 1 388 ? -15.248 -19.805 2.372 1.00 96.06 388 MET A O 1
ATOM 3084 N N . LYS A 1 389 ? -17.421 -19.546 2.863 1.00 94.56 389 LYS A N 1
ATOM 3085 C CA . LYS A 1 389 ? -17.507 -20.679 3.787 1.00 94.56 389 LYS A CA 1
ATOM 3086 C C . LYS A 1 389 ? -17.094 -21.977 3.106 1.00 94.56 389 LYS A C 1
ATOM 3088 O O . LYS A 1 389 ? -16.239 -22.689 3.627 1.00 94.56 389 LYS A O 1
ATOM 3093 N N . SER A 1 390 ? -17.615 -22.252 1.910 1.00 95.06 390 SER A N 1
ATOM 3094 C CA . SER A 1 390 ? -17.291 -23.473 1.162 1.00 95.06 390 SER A CA 1
ATOM 3095 C C . SER A 1 390 ? -15.804 -23.599 0.808 1.00 95.06 390 SER A C 1
ATOM 3097 O O . SER A 1 390 ? -15.265 -24.706 0.802 1.00 95.06 390 SER A O 1
ATOM 3099 N N . MET A 1 391 ? -15.132 -22.476 0.532 1.00 94.69 391 MET A N 1
ATOM 3100 C CA . MET A 1 391 ? -13.735 -22.458 0.102 1.00 94.69 391 MET A CA 1
ATOM 3101 C C . MET A 1 391 ? -12.743 -22.514 1.264 1.00 94.69 391 MET A C 1
ATOM 3103 O O . MET A 1 391 ? -11.708 -23.169 1.136 1.00 94.69 391 MET A O 1
ATOM 3107 N N . TYR A 1 392 ? -13.028 -21.834 2.378 1.00 95.00 392 TYR A N 1
ATOM 3108 C CA . TYR A 1 392 ? -12.024 -21.595 3.424 1.00 95.00 392 TYR A CA 1
ATOM 3109 C C . TYR A 1 392 ? -12.333 -22.255 4.765 1.00 95.00 392 TYR A C 1
ATOM 3111 O O . TYR A 1 392 ? -11.402 -22.511 5.534 1.00 95.00 392 TYR A O 1
ATOM 3119 N N . PHE A 1 393 ? -13.604 -22.522 5.066 1.00 93.44 393 PHE A N 1
ATOM 3120 C CA . PHE A 1 393 ? -14.019 -23.081 6.354 1.00 93.44 393 PHE A CA 1
ATOM 3121 C C . PHE A 1 393 ? -15.343 -23.868 6.270 1.00 93.44 393 PHE A C 1
ATOM 3123 O O . PHE A 1 393 ? -16.288 -23.573 7.003 1.00 93.44 393 PHE A O 1
ATOM 3130 N N . PRO A 1 394 ? -15.425 -24.915 5.422 1.00 91.81 394 PRO A N 1
ATOM 3131 C CA . PRO A 1 394 ? -16.677 -25.635 5.167 1.00 91.81 394 PRO A CA 1
ATOM 3132 C C . PRO A 1 394 ? -17.229 -26.351 6.407 1.00 91.81 394 PRO A C 1
ATOM 3134 O O . PRO A 1 394 ? -18.440 -26.499 6.544 1.00 91.81 394 PRO A O 1
ATOM 3137 N N . ASP A 1 395 ? -16.345 -26.759 7.321 1.00 90.62 395 ASP A N 1
ATOM 3138 C CA . ASP A 1 395 ? -16.692 -27.516 8.527 1.00 90.62 395 ASP A CA 1
ATOM 3139 C C . ASP A 1 395 ? -16.918 -26.624 9.765 1.00 90.62 395 ASP A C 1
ATOM 3141 O O . ASP A 1 395 ? -17.125 -27.141 10.866 1.00 90.62 395 ASP A O 1
ATOM 3145 N N . ARG A 1 396 ? -16.853 -25.289 9.628 1.00 89.69 396 ARG A N 1
ATOM 3146 C CA . ARG A 1 396 ? -17.045 -24.367 10.758 1.00 89.69 396 ARG A CA 1
ATOM 3147 C C . ARG A 1 396 ? -18.529 -24.321 11.164 1.00 89.69 396 ARG A C 1
ATOM 3149 O O . ARG A 1 396 ? -19.367 -23.998 10.316 1.00 89.69 396 ARG A O 1
ATOM 3156 N N . PRO A 1 397 ? -18.874 -24.616 12.433 1.00 84.75 397 PRO A N 1
ATOM 3157 C CA . PRO A 1 397 ? -20.236 -24.446 12.928 1.00 84.75 397 PRO A CA 1
ATOM 3158 C C . PRO A 1 397 ? -20.570 -22.960 13.094 1.00 84.75 397 PRO A C 1
ATOM 3160 O O . PRO A 1 397 ? -19.677 -22.150 13.335 1.00 84.75 397 PRO A O 1
ATOM 3163 N N . ALA A 1 398 ? -21.855 -22.618 13.013 1.00 84.12 398 ALA A N 1
ATOM 3164 C CA . ALA A 1 398 ? -22.320 -21.295 13.410 1.00 84.12 398 ALA A CA 1
ATOM 3165 C C . ALA A 1 398 ? -22.055 -21.091 14.910 1.00 84.12 398 ALA A C 1
ATOM 3167 O O . ALA A 1 398 ? -22.346 -21.979 15.722 1.00 84.12 398 ALA A O 1
ATOM 3168 N N . THR A 1 399 ? -21.506 -19.937 15.268 1.00 82.38 399 THR A N 1
ATOM 3169 C CA . THR A 1 399 ? -21.255 -19.532 16.656 1.00 82.38 399 THR A CA 1
ATOM 3170 C C . THR A 1 399 ? -21.940 -18.204 16.939 1.00 82.38 399 THR A C 1
ATOM 3172 O O . THR A 1 399 ? -22.387 -17.520 16.023 1.00 82.38 399 THR A O 1
ATOM 3175 N N . GLU A 1 400 ? -22.019 -17.818 18.210 1.00 75.56 400 GLU A N 1
ATOM 3176 C CA . GLU A 1 400 ? -22.284 -16.419 18.539 1.00 75.56 400 GLU A CA 1
ATOM 3177 C C . GLU A 1 400 ? -21.064 -15.570 18.157 1.00 75.56 400 GLU A C 1
ATOM 3179 O O . GLU A 1 400 ? -19.931 -16.065 18.115 1.00 75.56 400 GLU A O 1
ATOM 3184 N N . ILE A 1 401 ? -21.307 -14.300 17.847 1.00 71.75 401 ILE A N 1
ATOM 3185 C CA . ILE A 1 401 ? -20.257 -13.315 17.584 1.00 71.75 401 ILE A CA 1
ATOM 3186 C C . ILE A 1 401 ? -19.471 -13.125 18.881 1.00 71.75 401 ILE A C 1
ATOM 3188 O O . ILE A 1 401 ? -20.051 -12.732 19.882 1.00 71.75 401 ILE A O 1
ATOM 3192 N N . THR A 1 402 ? -18.172 -13.412 18.887 1.00 64.94 402 THR A N 1
ATOM 3193 C CA . THR A 1 402 ? -17.326 -13.334 20.096 1.00 64.94 402 THR A CA 1
ATOM 3194 C C . THR A 1 402 ? -16.285 -12.220 20.043 1.00 64.94 402 THR A C 1
ATOM 3196 O O . THR A 1 402 ? -15.774 -11.814 21.085 1.00 64.94 402 THR A O 1
ATOM 3199 N N . PHE A 1 403 ? -15.964 -11.710 18.852 1.00 64.25 403 PHE A N 1
ATOM 3200 C CA . PHE A 1 403 ? -14.998 -10.630 18.672 1.00 64.25 403 PHE A CA 1
ATOM 3201 C C . PHE A 1 403 ? -15.704 -9.276 18.673 1.00 64.25 403 PHE A C 1
ATOM 3203 O O . PHE A 1 403 ? -16.622 -9.075 17.876 1.00 64.25 403 PHE A O 1
ATOM 3210 N N . LEU A 1 404 ? -15.243 -8.370 19.546 1.00 54.56 404 LEU A N 1
ATOM 3211 C CA . LEU A 1 404 ? -15.729 -6.990 19.686 1.00 54.56 404 LEU A CA 1
ATOM 3212 C C . LEU A 1 404 ? -17.231 -6.879 20.010 1.00 54.56 404 LEU A C 1
ATOM 3214 O O . LEU A 1 404 ? -17.918 -5.998 19.509 1.00 54.56 404 LEU A O 1
ATOM 3218 N N . GLN A 1 405 ? -17.743 -7.735 20.902 1.00 46.66 405 GLN A N 1
ATOM 3219 C CA . GLN A 1 405 ? -19.117 -7.639 21.431 1.00 46.66 405 GLN A CA 1
ATOM 3220 C C . GLN A 1 405 ? -19.414 -6.349 22.241 1.00 46.66 405 GLN A C 1
ATOM 3222 O O . GLN A 1 405 ? -20.513 -6.211 22.766 1.00 46.66 405 GLN A O 1
ATOM 3227 N N . ASN A 1 406 ? -18.476 -5.401 22.353 1.00 39.59 406 ASN A N 1
ATOM 3228 C CA . ASN A 1 406 ? -18.483 -4.375 23.403 1.00 39.59 406 ASN A CA 1
ATOM 3229 C C . ASN A 1 406 ? -18.654 -2.914 22.949 1.00 39.59 406 ASN A C 1
ATOM 3231 O O . ASN A 1 406 ? -18.396 -2.026 23.751 1.00 39.59 406 ASN A O 1
ATOM 3235 N N . GLU A 1 407 ? -19.142 -2.627 21.740 1.00 41.84 407 GLU A N 1
ATOM 3236 C CA . GLU A 1 407 ? -19.536 -1.244 21.378 1.00 41.84 407 GLU A CA 1
ATOM 3237 C C . GLU A 1 407 ? -20.961 -1.111 20.824 1.00 41.84 407 GLU A C 1
ATOM 3239 O O . GLU A 1 407 ? -21.306 -0.156 20.133 1.00 41.84 407 GLU A O 1
ATOM 3244 N N . THR A 1 408 ? -21.835 -2.046 21.188 1.00 38.31 408 THR A N 1
ATOM 3245 C CA . THR A 1 408 ? -23.291 -1.835 21.126 1.00 38.31 408 THR A CA 1
ATOM 3246 C C . THR A 1 408 ? -23.976 -2.055 22.476 1.00 38.31 408 THR A C 1
ATOM 3248 O O . THR A 1 408 ? -25.180 -1.858 22.583 1.00 38.31 408 THR A O 1
ATOM 3251 N N . SER A 1 409 ? -23.246 -2.405 23.545 1.00 41.28 409 SER A N 1
ATOM 3252 C CA . SER A 1 409 ? -23.848 -2.584 24.870 1.00 41.28 409 SER A CA 1
ATOM 3253 C C . SER A 1 409 ? -24.005 -1.248 25.603 1.00 41.28 409 SER A C 1
ATOM 3255 O O . SER A 1 409 ? -23.062 -0.762 26.227 1.00 41.28 409 SER A O 1
ATOM 3257 N N . GLY A 1 410 ? -25.218 -0.697 25.504 1.00 56.25 410 GLY A N 1
ATOM 3258 C CA . GLY A 1 410 ? -25.869 0.282 26.377 1.00 56.25 410 GLY A CA 1
ATOM 3259 C C . GLY A 1 410 ? -25.022 0.920 27.482 1.00 56.25 410 GLY A C 1
ATOM 3260 O O . GLY A 1 410 ? -24.756 0.265 28.490 1.00 56.25 410 GLY A O 1
ATOM 3261 N N . LEU A 1 411 ? -24.742 2.225 27.377 1.00 67.88 411 LEU A N 1
ATOM 3262 C CA . LEU A 1 411 ? -24.183 3.082 28.439 1.00 67.88 411 LEU A CA 1
ATOM 3263 C C . LEU A 1 411 ? -24.946 2.919 29.774 1.00 67.88 411 LEU A C 1
ATOM 3265 O O . LEU A 1 411 ? -24.426 3.262 30.826 1.00 67.88 411 LEU A O 1
ATOM 3269 N N . PHE A 1 412 ? -26.183 2.416 29.756 1.00 78.06 412 PHE A N 1
ATOM 3270 C CA . PHE A 1 412 ? -26.999 2.135 30.937 1.00 78.06 412 PHE A CA 1
ATOM 3271 C C . PHE A 1 412 ? -27.521 0.695 30.875 1.00 78.06 412 PHE A C 1
ATOM 3273 O O . PHE A 1 412 ? -28.701 0.464 30.644 1.00 78.06 412 PHE A O 1
ATOM 3280 N N . SER A 1 413 ? -26.663 -0.299 31.076 1.00 78.00 413 SER A N 1
ATOM 3281 C CA . SER A 1 413 ? -27.085 -1.703 31.045 1.00 78.00 413 SER A CA 1
ATOM 3282 C C . SER A 1 413 ? -27.845 -2.099 32.321 1.00 78.00 413 SER A C 1
ATOM 3284 O O . SER A 1 413 ? -27.566 -1.614 33.415 1.00 78.00 413 SER A O 1
ATOM 3286 N N . THR A 1 414 ? -28.819 -3.012 32.226 1.00 79.00 414 THR A N 1
ATOM 3287 C CA . THR A 1 414 ? -29.618 -3.428 33.400 1.00 79.00 414 THR A CA 1
ATOM 3288 C C . THR A 1 414 ? -28.732 -4.016 34.512 1.00 79.00 414 THR A C 1
ATOM 3290 O O . THR A 1 414 ? -27.922 -4.908 34.274 1.00 79.00 414 THR A O 1
ATOM 3293 N N . GLY A 1 415 ? -28.911 -3.541 35.749 1.00 74.62 415 GLY A N 1
ATOM 3294 C CA . GLY A 1 415 ? -28.142 -3.922 36.942 1.00 74.62 415 GLY A CA 1
ATOM 3295 C C . GLY A 1 415 ? -26.934 -3.024 37.243 1.00 74.62 415 GLY A C 1
ATOM 3296 O O . GLY A 1 415 ? -26.315 -3.156 38.307 1.00 74.62 415 GLY A O 1
ATOM 3297 N N . GLU A 1 416 ? -26.613 -2.105 36.337 1.00 81.19 416 GLU A N 1
ATOM 3298 C CA . GLU A 1 416 ? -25.453 -1.226 36.410 1.00 81.19 416 GLU A CA 1
ATOM 3299 C C . GLU A 1 416 ? -25.626 -0.080 37.409 1.00 81.19 416 GLU A C 1
ATOM 3301 O O . GLU A 1 416 ? -26.702 0.498 37.524 1.00 81.19 416 GLU A O 1
ATOM 3306 N N . ASP A 1 417 ? -24.556 0.246 38.138 1.00 85.62 417 ASP A N 1
ATOM 3307 C CA . ASP A 1 417 ? -24.509 1.347 39.108 1.00 85.62 417 ASP A CA 1
ATOM 3308 C C . ASP A 1 417 ? -24.040 2.630 38.414 1.00 85.62 417 ASP A C 1
ATOM 3310 O O . ASP A 1 417 ? -22.844 2.918 38.337 1.00 85.62 417 ASP A O 1
ATOM 3314 N N . VAL A 1 418 ? -24.990 3.358 37.833 1.00 86.00 418 VAL A N 1
ATOM 3315 C CA . VAL A 1 418 ? -24.713 4.523 36.983 1.00 86.00 418 VAL A CA 1
ATOM 3316 C C . VAL A 1 418 ? -24.279 5.733 37.799 1.00 86.00 418 VAL A C 1
ATOM 3318 O O . VAL A 1 418 ? -23.407 6.476 37.361 1.00 86.00 418 VAL A O 1
ATOM 3321 N N . VAL A 1 419 ? -24.796 5.900 39.018 1.00 85.00 419 VAL A N 1
ATOM 3322 C CA . VAL A 1 419 ? -24.424 7.025 39.894 1.00 85.00 419 VAL A CA 1
ATOM 3323 C C . VAL A 1 419 ? -22.965 6.928 40.315 1.00 85.00 419 VAL A C 1
ATOM 3325 O O . VAL A 1 419 ? -22.238 7.913 40.204 1.00 85.00 419 VAL A O 1
ATOM 3328 N N . SER A 1 420 ? -22.499 5.738 40.707 1.00 82.00 420 SER A N 1
ATOM 3329 C CA . SER A 1 420 ? -21.088 5.543 41.061 1.00 82.00 420 SER A CA 1
ATOM 3330 C C . SER A 1 420 ? -20.155 5.804 39.871 1.00 82.00 420 SER A C 1
ATOM 3332 O O . SER A 1 420 ? -19.040 6.292 40.048 1.00 82.00 420 SER A O 1
ATOM 3334 N N . LYS A 1 421 ? -20.581 5.481 38.644 1.00 81.81 421 LYS A N 1
ATOM 3335 C CA . LYS A 1 421 ? -19.788 5.721 37.427 1.00 81.81 421 LYS A CA 1
ATOM 3336 C C . LYS A 1 421 ? -19.774 7.193 37.005 1.00 81.81 421 LYS A C 1
ATOM 3338 O O . LYS A 1 421 ? -18.723 7.694 36.604 1.00 81.81 421 LYS A O 1
ATOM 3343 N N . LEU A 1 422 ? -20.899 7.891 37.172 1.00 79.00 422 LEU A N 1
ATOM 3344 C CA . LEU A 1 422 ? -21.010 9.337 36.963 1.00 79.00 422 LEU A CA 1
ATOM 3345 C C . LEU A 1 422 ? -20.173 10.120 37.985 1.00 79.00 422 LEU A C 1
ATOM 3347 O O . LEU A 1 422 ? -19.447 11.032 37.596 1.00 79.00 422 LEU A O 1
ATOM 3351 N N . GLU A 1 423 ? -20.191 9.723 39.265 1.00 81.12 423 GLU A N 1
ATOM 3352 C CA . GLU A 1 423 ? -19.380 10.353 40.325 1.00 81.12 423 GLU A CA 1
ATOM 3353 C C . GLU A 1 423 ? -17.878 10.269 40.027 1.00 81.12 423 GLU A C 1
ATOM 3355 O O . GLU A 1 423 ? -17.128 11.219 40.248 1.00 81.12 423 GLU A O 1
ATOM 3360 N N . ASN A 1 424 ? -17.438 9.123 39.502 1.00 73.12 424 ASN A N 1
ATOM 3361 C CA . ASN A 1 424 ? -16.035 8.862 39.195 1.00 73.12 424 ASN A CA 1
ATOM 3362 C C . ASN A 1 424 ? -15.607 9.355 37.799 1.00 73.12 424 ASN A C 1
ATOM 3364 O O . ASN A 1 424 ? -14.448 9.155 37.433 1.00 73.12 424 ASN A O 1
ATOM 3368 N N . SER A 1 425 ? -16.511 9.971 37.022 1.00 65.12 425 SER A N 1
ATOM 3369 C CA . SER A 1 425 ? -16.283 10.399 35.630 1.00 65.12 425 SER A CA 1
ATOM 3370 C C . SER A 1 425 ? -15.618 9.325 34.755 1.00 65.12 425 SER A C 1
ATOM 3372 O O . SER A 1 425 ? -14.741 9.632 33.949 1.00 65.12 425 SER A O 1
ATOM 3374 N N . THR A 1 426 ? -15.990 8.053 34.926 1.00 60.34 426 THR A N 1
ATOM 3375 C CA . THR A 1 426 ? -15.402 6.960 34.135 1.00 60.34 426 THR A CA 1
ATOM 3376 C C . THR A 1 426 ? -15.916 7.008 32.703 1.00 60.34 426 THR A C 1
ATOM 3378 O O . THR A 1 426 ? -17.128 7.067 32.520 1.00 60.34 426 THR A O 1
ATOM 3381 N N . GLU A 1 427 ? -15.051 6.920 31.694 1.00 52.62 427 GLU A N 1
ATOM 3382 C CA . GLU A 1 427 ? -15.489 6.729 30.303 1.00 52.62 427 GLU A CA 1
ATOM 3383 C C . GLU A 1 427 ? -16.310 5.430 30.167 1.00 52.62 427 GLU A C 1
ATOM 3385 O O . GLU A 1 427 ? -15.973 4.435 30.823 1.00 52.62 427 GLU A O 1
ATOM 3390 N N . PRO A 1 428 ? -17.408 5.408 29.382 1.00 61.75 428 PRO A N 1
ATOM 3391 C CA . PRO A 1 428 ? -17.991 6.510 28.590 1.00 61.75 428 PRO A CA 1
ATOM 3392 C C . PRO A 1 428 ? -19.008 7.422 29.332 1.00 61.75 428 PRO A C 1
ATOM 3394 O O . PRO A 1 428 ? -19.676 8.245 28.713 1.00 61.75 428 PRO A O 1
ATOM 3397 N N . TYR A 1 429 ? -19.157 7.316 30.658 1.00 71.50 429 TYR A N 1
ATOM 3398 C CA . TYR A 1 429 ? -20.156 8.054 31.464 1.00 71.50 429 TYR A CA 1
ATOM 3399 C C . TYR A 1 429 ? -19.837 9.535 31.663 1.00 71.50 429 TYR A C 1
ATOM 3401 O O . TYR A 1 429 ? -20.728 10.311 31.986 1.00 71.50 429 TYR A O 1
ATOM 3409 N N . ASN A 1 430 ? -18.584 9.939 31.464 1.00 70.38 430 ASN A N 1
ATOM 3410 C CA . ASN A 1 430 ? -18.179 11.345 31.446 1.00 70.38 430 ASN A CA 1
ATOM 3411 C C . ASN A 1 430 ? -18.793 12.144 30.280 1.00 70.38 430 ASN A C 1
ATOM 3413 O O . ASN A 1 430 ? -18.795 13.372 30.337 1.00 70.38 430 ASN A O 1
ATOM 3417 N N . GLU A 1 431 ? -19.299 11.471 29.241 1.00 74.12 431 GLU A N 1
ATOM 3418 C CA . GLU A 1 431 ? -19.995 12.098 28.112 1.00 74.12 431 GLU A CA 1
ATOM 3419 C C . GLU A 1 431 ? -21.494 12.319 28.387 1.00 74.12 431 GLU A C 1
ATOM 3421 O O . GLU A 1 431 ? -22.136 13.105 27.691 1.00 74.12 431 GLU A O 1
ATOM 3426 N N . PHE A 1 432 ? -22.071 11.651 29.395 1.00 84.50 432 PHE A N 1
ATOM 3427 C CA . PHE A 1 432 ? -23.488 11.783 29.733 1.00 84.50 432 PHE A CA 1
ATOM 3428 C C . PHE A 1 432 ? -23.743 12.956 30.675 1.00 84.50 432 PHE A C 1
ATOM 3430 O O . PHE A 1 432 ? -23.243 12.992 31.796 1.00 84.50 432 PHE A O 1
ATOM 3437 N N . PHE A 1 433 ? -24.593 13.879 30.230 1.00 82.31 433 PHE A N 1
ATOM 3438 C CA . PHE A 1 433 ? -25.026 15.042 30.999 1.00 82.31 433 PHE A CA 1
ATOM 3439 C C . PHE A 1 433 ? -26.529 15.284 30.831 1.00 82.31 433 PHE A C 1
ATOM 3441 O O . PHE A 1 433 ? -27.115 14.945 29.800 1.00 82.31 433 PHE A O 1
ATOM 3448 N N . LEU A 1 434 ? -27.151 15.917 31.824 1.00 88.19 434 LEU A N 1
ATOM 3449 C CA . LEU A 1 434 ? -28.539 16.380 31.785 1.00 88.19 434 LEU A CA 1
ATOM 3450 C C . LEU A 1 434 ? -28.553 17.895 31.948 1.00 88.19 434 LEU A C 1
ATOM 3452 O O . LEU A 1 434 ? -28.616 18.412 33.063 1.00 88.19 434 LEU A O 1
ATOM 3456 N N . MET A 1 435 ? -28.485 18.616 30.830 1.00 84.19 435 MET A N 1
ATOM 3457 C CA . MET A 1 435 ? -28.395 20.071 30.845 1.00 84.19 435 MET A CA 1
ATOM 3458 C C . MET A 1 435 ? -29.779 20.720 30.940 1.00 84.19 435 MET A C 1
ATOM 3460 O O . MET A 1 435 ? -30.642 20.513 30.079 1.00 84.19 435 MET A O 1
ATOM 3464 N N . ASP A 1 436 ? -29.983 21.529 31.979 1.00 85.62 436 ASP A N 1
ATOM 3465 C CA . ASP A 1 436 ? -31.200 22.317 32.180 1.00 85.62 436 ASP A CA 1
ATOM 3466 C C . ASP A 1 436 ? -31.222 23.610 31.329 1.00 85.62 436 ASP A C 1
ATOM 3468 O O . ASP A 1 436 ? -30.273 23.960 30.622 1.00 85.62 436 ASP A O 1
ATOM 3472 N N . ALA A 1 437 ? -32.316 24.375 31.409 1.00 80.19 437 ALA A N 1
ATOM 3473 C CA . ALA A 1 437 ? -32.448 25.659 30.707 1.00 80.19 437 ALA A CA 1
ATOM 3474 C C . ALA A 1 437 ? -31.507 26.769 31.212 1.00 80.19 437 ALA A C 1
ATOM 3476 O O . ALA A 1 437 ? -31.352 27.790 30.536 1.00 80.19 437 ALA A O 1
ATOM 3477 N N . ALA A 1 438 ? -30.895 26.595 32.384 1.00 79.19 438 ALA A N 1
ATOM 3478 C CA . ALA A 1 438 ? -29.897 27.497 32.943 1.00 79.19 438 ALA A CA 1
ATOM 3479 C C . ALA A 1 438 ? -28.454 27.083 32.582 1.00 79.19 438 ALA A C 1
ATOM 3481 O O . ALA A 1 438 ? -27.527 27.839 32.880 1.00 79.19 438 ALA A O 1
ATOM 3482 N N . GLY A 1 439 ? -28.269 25.952 31.891 1.00 72.69 439 GLY A N 1
ATOM 3483 C CA . GLY A 1 439 ? -26.971 25.419 31.482 1.00 72.69 439 GLY A CA 1
ATOM 3484 C C . GLY A 1 439 ? -26.251 24.621 32.572 1.00 72.69 439 GLY A C 1
ATOM 3485 O O . GLY A 1 439 ? -25.040 24.436 32.468 1.00 72.69 439 GLY A O 1
ATOM 3486 N N . ASN A 1 440 ? -26.956 24.184 33.618 1.00 79.62 440 ASN A N 1
ATOM 3487 C CA . ASN A 1 440 ? -26.398 23.314 34.652 1.00 79.62 440 ASN A CA 1
ATOM 3488 C C . ASN A 1 440 ? -26.565 21.851 34.242 1.00 79.62 440 ASN A C 1
ATOM 3490 O O . ASN A 1 440 ? -27.645 21.467 33.794 1.00 79.62 440 ASN A O 1
ATOM 3494 N N . ASP A 1 441 ? -25.523 21.048 34.440 1.00 85.12 441 ASP A N 1
ATOM 3495 C CA . ASP A 1 441 ? -25.615 19.593 34.357 1.00 85.12 441 ASP A CA 1
ATOM 3496 C C . ASP A 1 441 ? -26.125 19.030 35.687 1.00 85.12 441 ASP A C 1
ATOM 3498 O O . ASP A 1 441 ? -25.523 19.260 36.736 1.00 85.12 441 ASP A O 1
ATOM 3502 N N . LEU A 1 442 ? -27.249 18.320 35.630 1.00 88.44 442 LEU A N 1
ATOM 3503 C CA . LEU A 1 442 ? -27.922 17.726 36.781 1.00 88.44 442 LEU A CA 1
ATOM 3504 C C . LEU A 1 442 ? -27.913 16.189 36.739 1.00 88.44 442 LEU A C 1
ATOM 3506 O O . LEU A 1 442 ? -28.627 15.565 37.521 1.00 88.44 442 LEU A O 1
ATOM 3510 N N . ALA A 1 443 ? -27.122 15.560 35.858 1.00 85.69 443 ALA A N 1
ATOM 3511 C CA . ALA A 1 443 ? -27.124 14.105 35.670 1.00 85.69 443 ALA A CA 1
ATOM 3512 C C . ALA A 1 443 ? -26.891 13.330 36.973 1.00 85.69 443 ALA A C 1
ATOM 3514 O O . ALA A 1 443 ? -27.664 12.432 37.313 1.00 85.69 443 ALA A O 1
ATOM 3515 N N . TYR A 1 444 ? -25.848 13.704 37.718 1.00 86.19 444 TYR A N 1
ATOM 3516 C CA . TYR A 1 444 ? -25.524 13.071 38.994 1.00 86.19 444 TYR A CA 1
ATOM 3517 C C . TYR A 1 444 ? -26.605 13.332 40.049 1.00 86.19 444 TYR A C 1
ATOM 3519 O O . TYR A 1 444 ? -27.132 12.386 40.632 1.00 86.19 444 TYR A O 1
ATOM 3527 N N . ASP A 1 445 ? -26.964 14.602 40.260 1.00 84.25 445 ASP A N 1
ATOM 3528 C CA . ASP A 1 445 ? -27.903 15.002 41.312 1.00 84.25 445 ASP A CA 1
ATOM 3529 C C . ASP A 1 445 ? -29.279 14.353 41.120 1.00 84.25 445 ASP A C 1
ATOM 3531 O O . ASP A 1 445 ? -29.871 13.879 42.085 1.00 84.25 445 ASP A O 1
ATOM 3535 N N . MET A 1 446 ? -29.761 14.259 39.877 1.00 86.62 446 MET A N 1
ATOM 3536 C CA . MET A 1 446 ? -31.050 13.639 39.574 1.00 86.62 446 MET A CA 1
ATOM 3537 C C . MET A 1 446 ? -31.050 12.129 39.791 1.00 86.62 446 MET A C 1
ATOM 3539 O O . MET A 1 446 ? -31.976 11.598 40.396 1.00 86.62 446 MET A O 1
ATOM 3543 N N . LEU A 1 447 ? -30.030 11.421 39.300 1.00 88.62 447 LEU A N 1
ATOM 3544 C CA . LEU A 1 447 ? -30.003 9.957 39.36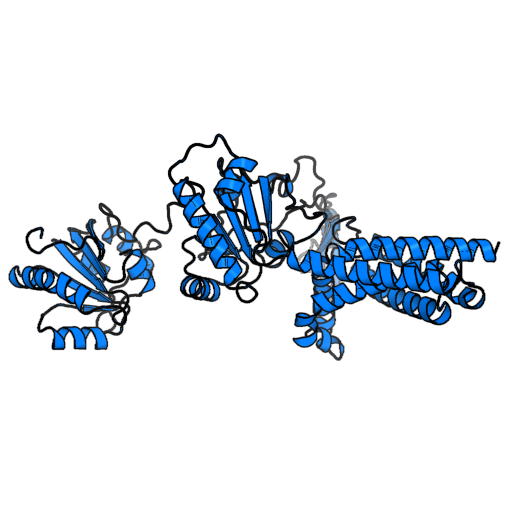3 1.00 88.62 447 LEU A CA 1
ATOM 3545 C C . LEU A 1 447 ? -29.601 9.423 40.747 1.00 88.62 447 LEU A C 1
ATOM 3547 O O . LEU A 1 447 ? -29.887 8.264 41.056 1.00 88.62 447 LEU A O 1
ATOM 3551 N N . ALA A 1 448 ? -28.961 10.251 41.580 1.00 86.50 448 ALA A N 1
ATOM 3552 C CA . ALA A 1 448 ? -28.582 9.918 42.954 1.00 86.50 448 ALA A CA 1
ATOM 3553 C C . ALA A 1 448 ? -29.735 10.048 43.967 1.00 86.50 448 ALA A C 1
ATOM 3555 O O . ALA A 1 448 ? -29.638 9.513 45.077 1.00 86.50 448 ALA A O 1
ATOM 3556 N N . GLU A 1 449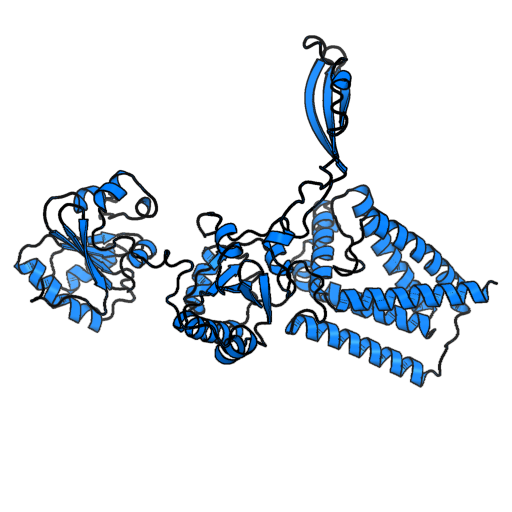 ? -30.824 10.744 43.623 1.00 87.12 449 GLU A N 1
ATOM 3557 C CA . GLU A 1 44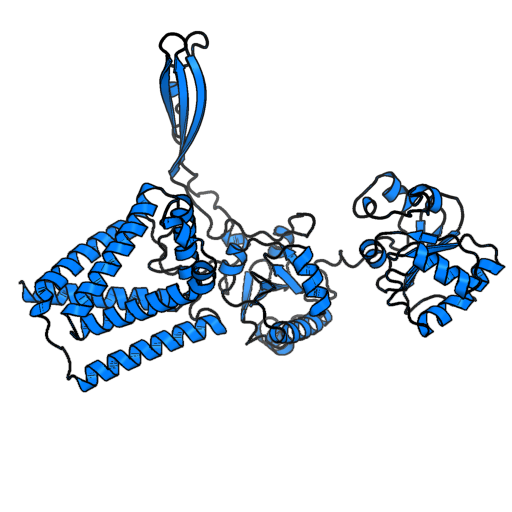9 ? -32.008 10.830 44.481 1.00 87.12 449 GLU A CA 1
ATOM 3558 C C . GLU A 1 449 ? -32.644 9.446 44.698 1.00 87.12 449 GLU A C 1
ATOM 3560 O O . GLU A 1 449 ? -32.712 8.618 43.791 1.00 87.12 449 GLU A O 1
ATOM 3565 N N . SER A 1 450 ? -33.129 9.179 45.914 1.00 84.38 450 SER A N 1
ATOM 3566 C CA . SER A 1 450 ? -33.743 7.888 46.252 1.00 84.38 450 SER A CA 1
ATOM 3567 C C . SER A 1 450 ? -35.101 7.697 45.573 1.00 84.38 450 SER A C 1
ATOM 3569 O O . SER A 1 450 ? -35.926 8.611 45.562 1.00 84.38 450 SER A O 1
ATOM 3571 N N . GLY A 1 451 ? -35.377 6.473 45.120 1.00 85.62 451 GLY A N 1
ATOM 3572 C CA . GLY A 1 451 ? -36.610 6.118 44.412 1.00 85.62 451 GLY A CA 1
ATOM 3573 C C . GLY A 1 451 ? -36.427 5.893 42.904 1.00 85.62 451 GLY A C 1
ATOM 3574 O O . GLY A 1 451 ? -35.311 5.991 42.394 1.00 85.62 451 GLY A O 1
ATOM 3575 N N . PRO A 1 452 ? -37.504 5.499 42.197 1.00 88.94 452 PRO A N 1
ATOM 3576 C CA . PRO A 1 452 ? -37.456 5.216 40.768 1.00 88.94 452 PRO A CA 1
ATOM 3577 C C . PRO A 1 452 ? -37.566 6.500 39.936 1.00 88.94 452 PRO A C 1
ATOM 3579 O O . PRO A 1 452 ? -38.537 7.251 40.053 1.00 88.94 452 PRO A O 1
ATOM 3582 N N . HIS A 1 453 ? -36.597 6.685 39.049 1.00 91.62 453 HIS A N 1
ATOM 3583 C CA . HIS A 1 453 ? -36.520 7.742 38.051 1.00 91.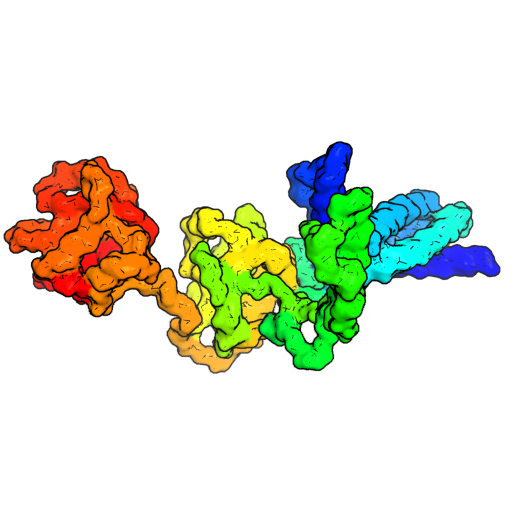62 453 HIS A CA 1
ATOM 3584 C C . HIS A 1 453 ? -36.775 7.156 36.669 1.00 91.62 453 HIS A C 1
ATOM 3586 O O . HIS A 1 453 ? -36.054 6.262 36.220 1.00 91.62 453 HIS A O 1
ATOM 3592 N N . TYR A 1 454 ? -37.795 7.669 35.992 1.00 92.62 454 TYR A N 1
ATOM 3593 C CA . TYR A 1 454 ? -38.166 7.250 34.643 1.00 92.62 454 TYR A CA 1
ATOM 3594 C C . TYR A 1 454 ? -37.610 8.262 33.640 1.00 92.62 454 TYR A C 1
ATOM 3596 O O . TYR A 1 454 ? -38.168 9.345 33.448 1.00 92.62 454 TYR A O 1
ATOM 3604 N N . MET A 1 455 ? -36.486 7.915 33.022 1.00 93.25 455 MET A N 1
ATOM 3605 C CA . MET A 1 455 ? -35.813 8.734 32.022 1.00 93.25 455 MET A CA 1
ATOM 3606 C C . MET A 1 455 ? -36.305 8.347 30.632 1.00 93.25 455 MET A C 1
ATOM 3608 O O . MET A 1 455 ? -35.975 7.281 30.122 1.00 93.25 455 MET A O 1
ATOM 3612 N N . VAL A 1 456 ? -37.090 9.216 30.008 1.00 92.69 456 VAL A N 1
ATOM 3613 C CA . VAL A 1 456 ? -37.614 9.006 28.656 1.00 92.69 456 VAL A CA 1
ATOM 3614 C C . VAL A 1 456 ? -36.679 9.675 27.661 1.00 92.69 456 VAL A C 1
ATOM 3616 O O . VAL A 1 456 ? -36.451 10.881 27.730 1.00 92.69 456 VAL A O 1
ATOM 3619 N N . ILE A 1 457 ? -36.132 8.899 26.735 1.00 92.62 457 ILE A N 1
ATOM 3620 C CA . ILE A 1 457 ? -35.126 9.350 25.778 1.00 92.62 457 ILE A CA 1
ATOM 3621 C C . ILE A 1 457 ? -35.783 9.580 24.425 1.00 92.62 457 ILE A C 1
ATOM 3623 O O . ILE A 1 457 ? -36.519 8.731 23.930 1.00 92.62 457 ILE A O 1
ATOM 3627 N N . ILE A 1 458 ? -35.490 10.731 23.826 1.00 91.06 458 ILE A N 1
ATOM 3628 C CA . ILE A 1 458 ? -35.811 11.052 22.436 1.00 91.06 458 ILE A CA 1
ATOM 3629 C C . ILE A 1 458 ? -34.542 11.630 21.807 1.00 91.06 458 ILE A C 1
ATOM 3631 O O . ILE A 1 458 ? -34.302 12.833 21.907 1.00 91.06 458 ILE A O 1
ATOM 3635 N N . ALA A 1 459 ? -33.700 10.797 21.195 1.00 86.75 459 ALA A N 1
ATOM 3636 C CA . ALA A 1 459 ? -32.385 11.212 20.700 1.00 86.75 459 ALA A CA 1
ATOM 3637 C C . ALA A 1 459 ? -32.498 12.374 19.694 1.00 86.75 459 ALA A C 1
ATOM 3639 O O . ALA A 1 459 ? -31.877 13.423 19.881 1.00 86.75 459 ALA A O 1
ATOM 3640 N N . ASP A 1 460 ? -33.384 12.242 18.704 1.00 85.19 460 ASP A N 1
ATOM 3641 C CA . ASP A 1 460 ? -33.677 13.261 17.697 1.00 85.19 460 ASP A CA 1
ATOM 3642 C C . ASP A 1 460 ? -35.194 13.488 17.547 1.00 85.19 460 ASP A C 1
ATOM 3644 O O . ASP A 1 460 ? -35.957 12.635 17.077 1.00 85.19 460 ASP A O 1
ATOM 3648 N N . MET A 1 461 ? -35.647 14.693 17.906 1.00 81.50 461 MET A N 1
ATOM 3649 C CA . MET A 1 461 ? -37.046 15.112 17.786 1.00 81.50 461 MET A CA 1
ATOM 3650 C C . MET A 1 461 ? -37.532 15.171 16.334 1.00 81.50 461 MET A C 1
ATOM 3652 O O . MET A 1 461 ? -38.735 15.100 16.092 1.00 81.50 461 MET A O 1
ATOM 3656 N N . THR A 1 462 ? -36.635 15.315 15.354 1.00 80.69 462 THR A N 1
ATOM 3657 C CA . THR A 1 462 ? -37.016 15.353 13.933 1.00 80.69 462 THR A CA 1
ATOM 3658 C C . THR A 1 462 ? -37.411 13.979 13.395 1.00 80.69 462 THR A C 1
ATOM 3660 O O . THR A 1 462 ? -38.159 13.896 12.419 1.00 80.69 462 THR A O 1
ATOM 3663 N N . GLN A 1 463 ? -36.957 12.914 14.058 1.00 81.06 463 GLN A N 1
ATOM 3664 C CA . GLN A 1 463 ? -37.248 11.522 13.717 1.00 81.06 463 GLN A CA 1
ATOM 3665 C C . GLN A 1 463 ? -38.431 10.955 14.513 1.00 81.06 463 GLN A C 1
ATOM 3667 O O . GLN A 1 463 ? -38.926 9.873 14.200 1.00 81.06 463 GLN A O 1
ATOM 3672 N N . LEU A 1 464 ? -38.935 11.695 15.506 1.00 82.81 464 LEU A N 1
ATOM 3673 C CA . LEU A 1 464 ? -40.101 11.303 16.288 1.00 82.81 464 LEU A CA 1
ATOM 3674 C C . LEU A 1 464 ? -41.366 11.310 15.415 1.00 82.81 464 LEU A C 1
ATOM 3676 O O . LEU A 1 464 ? -41.916 12.360 15.066 1.00 82.81 464 LEU A O 1
ATOM 3680 N N . THR A 1 465 ? -41.859 10.121 15.070 1.00 84.06 465 THR A N 1
ATOM 3681 C CA . THR A 1 465 ? -43.105 9.987 14.309 1.00 84.06 465 THR A CA 1
ATOM 3682 C C . THR A 1 465 ? -44.329 10.141 15.218 1.00 84.06 465 THR A C 1
ATOM 3684 O O . THR A 1 465 ? -44.285 9.899 16.424 1.00 84.06 465 THR A O 1
ATOM 3687 N N . ARG A 1 466 ? -45.475 10.519 14.633 1.00 81.50 466 ARG A N 1
ATOM 3688 C CA . ARG A 1 466 ? -46.740 10.617 15.385 1.00 81.50 466 ARG A CA 1
ATOM 3689 C C . ARG A 1 466 ? -47.204 9.277 15.950 1.00 81.50 466 ARG A C 1
ATOM 3691 O O . ARG A 1 466 ? -47.855 9.272 16.985 1.00 81.50 466 ARG A O 1
ATOM 3698 N N . GLU A 1 467 ? -46.924 8.181 15.251 1.00 83.38 467 GLU A N 1
ATOM 3699 C CA . GLU A 1 467 ? -47.330 6.834 15.663 1.00 83.38 467 GLU A CA 1
ATOM 3700 C C . GLU A 1 467 ? -46.539 6.389 16.897 1.00 83.38 467 GLU A C 1
ATOM 3702 O O . GLU A 1 467 ? -47.143 5.950 17.873 1.00 83.38 467 GLU A O 1
ATOM 3707 N N . VAL A 1 468 ? -45.224 6.622 16.891 1.00 82.62 468 VAL A N 1
ATOM 3708 C CA . VAL A 1 468 ? -44.322 6.337 18.018 1.00 82.62 468 VAL A CA 1
ATOM 3709 C C . VAL A 1 468 ? -44.656 7.202 19.227 1.00 82.62 468 VAL A C 1
ATOM 3711 O O . VAL A 1 468 ? -44.803 6.711 20.339 1.00 82.62 468 VAL A O 1
ATOM 3714 N N . PHE A 1 469 ? -44.886 8.500 19.030 1.00 83.88 469 PHE A N 1
ATOM 3715 C CA . PHE A 1 469 ? -45.284 9.343 20.154 1.00 83.88 469 PHE A CA 1
ATOM 3716 C C . PHE A 1 469 ? -46.646 8.925 20.744 1.00 83.88 469 PHE A C 1
ATOM 3718 O O . PHE A 1 469 ? -46.834 8.927 21.961 1.00 83.88 469 PHE A O 1
ATOM 3725 N N . ALA A 1 470 ? -47.602 8.532 19.894 1.00 84.25 470 ALA A N 1
ATOM 3726 C CA . ALA A 1 470 ? -48.915 8.078 20.342 1.00 84.25 470 ALA A CA 1
ATOM 3727 C C . ALA A 1 470 ? -48.862 6.758 21.131 1.00 84.25 470 ALA A C 1
ATOM 3729 O O . ALA A 1 470 ? -49.727 6.551 21.982 1.00 84.25 470 ALA A O 1
ATOM 3730 N N . SER A 1 471 ? -47.876 5.885 20.884 1.00 84.00 471 SER A N 1
ATOM 3731 C CA . SER A 1 471 ? -47.688 4.665 21.681 1.00 84.00 471 SER A CA 1
ATOM 3732 C C . SER A 1 471 ? -47.093 4.957 23.063 1.00 84.00 471 SER A C 1
ATOM 3734 O O . SER A 1 471 ? -47.469 4.299 24.029 1.00 84.00 471 SER A O 1
ATOM 3736 N N . MET A 1 472 ? -46.246 5.984 23.185 1.00 86.81 472 MET A N 1
ATOM 3737 C CA . MET A 1 472 ? -45.647 6.403 24.460 1.00 86.81 472 MET A CA 1
ATOM 3738 C C . MET A 1 472 ? -46.601 7.240 25.328 1.00 86.81 472 MET A C 1
ATOM 3740 O O . MET A 1 472 ? -46.520 7.217 26.555 1.00 86.81 472 MET A O 1
ATOM 3744 N N . GLN A 1 473 ? -47.521 7.992 24.718 1.00 85.56 473 GLN A N 1
ATOM 3745 C CA . GLN A 1 473 ? -48.381 8.944 25.430 1.00 85.56 473 GLN A CA 1
ATOM 3746 C C . GLN A 1 473 ? -49.181 8.342 26.613 1.00 85.56 473 GLN A C 1
ATOM 3748 O O . GLN A 1 473 ? -49.222 8.991 27.661 1.00 85.56 473 GLN A O 1
ATOM 3753 N N . PRO A 1 474 ? -49.786 7.136 26.525 1.00 87.69 474 PRO A N 1
ATOM 3754 C CA . PRO A 1 474 ? -50.495 6.524 27.654 1.00 87.69 474 PRO A CA 1
ATOM 3755 C C . PRO A 1 474 ? -49.589 6.224 28.853 1.00 87.69 474 PRO A C 1
ATOM 3757 O O . PRO A 1 474 ? -50.010 6.386 29.995 1.00 87.69 474 PRO A O 1
ATOM 3760 N N . VAL A 1 475 ? -48.341 5.825 28.598 1.00 88.81 475 VAL A N 1
ATOM 3761 C CA . VAL A 1 475 ? -47.330 5.575 29.635 1.00 88.81 475 VAL A CA 1
ATOM 3762 C C . VAL A 1 475 ? -46.974 6.865 30.359 1.00 88.81 475 VAL A C 1
ATOM 3764 O O . VAL A 1 475 ? -47.001 6.910 31.585 1.00 88.81 475 VAL A O 1
ATOM 3767 N N . LEU A 1 476 ? -46.697 7.933 29.607 1.00 87.94 476 LEU A N 1
ATOM 3768 C CA . LEU A 1 476 ? -46.365 9.237 30.185 1.00 87.94 476 LEU A CA 1
ATOM 3769 C C . LEU A 1 476 ? -47.516 9.785 31.041 1.00 87.94 476 LEU A C 1
ATOM 3771 O O . LEU A 1 476 ? -47.283 10.301 32.132 1.00 87.94 476 LEU A O 1
ATOM 3775 N N . GLN A 1 477 ? -48.760 9.621 30.581 1.00 86.88 477 GLN A N 1
ATOM 3776 C CA . GLN A 1 477 ? -49.951 10.005 31.344 1.00 86.88 477 GLN A CA 1
ATOM 3777 C C . GLN A 1 477 ? -50.107 9.195 32.631 1.00 86.88 477 GLN A C 1
ATOM 3779 O O . GLN A 1 477 ? -50.506 9.746 33.654 1.00 86.88 477 GLN A O 1
ATOM 3784 N N . GLU A 1 478 ? -49.801 7.899 32.604 1.00 88.00 478 GLU A N 1
ATOM 3785 C CA . GLU A 1 478 ? -49.866 7.062 33.801 1.00 88.00 478 GLU A CA 1
ATOM 3786 C C . GLU A 1 478 ? -48.783 7.441 34.818 1.00 88.00 478 GLU A C 1
ATOM 3788 O O . GLU A 1 478 ? -49.079 7.564 36.008 1.00 88.00 478 GLU A O 1
ATOM 3793 N N . LEU A 1 479 ? -47.556 7.714 34.361 1.00 88.19 479 LEU A N 1
ATOM 3794 C CA . LEU A 1 479 ? -46.483 8.234 35.215 1.00 88.19 479 LEU A CA 1
ATOM 3795 C C . LEU A 1 479 ? -46.887 9.565 35.868 1.00 88.19 479 LEU A C 1
ATOM 3797 O O . LEU A 1 479 ? -46.699 9.743 37.074 1.00 88.19 479 LEU A O 1
ATOM 3801 N N . GLU A 1 480 ? -47.517 10.465 35.110 1.00 85.94 480 GLU A N 1
ATOM 3802 C CA . GLU A 1 480 ? -48.042 11.733 35.623 1.00 85.94 480 GLU A CA 1
ATOM 3803 C C . GLU A 1 480 ? -49.187 11.525 36.634 1.00 85.94 480 GLU A C 1
ATOM 3805 O O . GLU A 1 480 ? -49.166 12.108 37.721 1.00 85.94 480 GLU A O 1
ATOM 3810 N N . ASN A 1 481 ? -50.146 10.638 36.341 1.00 86.81 481 ASN A N 1
ATOM 3811 C CA . ASN A 1 481 ? -51.259 10.300 37.239 1.00 86.81 481 ASN A CA 1
ATOM 3812 C C . ASN A 1 481 ? -50.779 9.716 38.573 1.00 86.81 481 ASN A C 1
ATOM 3814 O O . ASN A 1 481 ? -51.360 9.998 39.624 1.00 86.81 481 ASN A O 1
ATOM 3818 N N . ARG A 1 482 ? -49.717 8.904 38.536 1.00 86.31 482 ARG A N 1
ATOM 3819 C CA . ARG A 1 482 ? -49.088 8.312 39.723 1.00 86.31 482 ARG A CA 1
ATOM 3820 C C . ARG A 1 482 ? -48.160 9.274 40.462 1.00 86.31 482 ARG A C 1
ATOM 3822 O O . ARG A 1 482 ? -47.640 8.900 41.510 1.00 86.31 482 ARG A O 1
ATOM 3829 N N . GLN A 1 483 ? -47.968 10.491 39.948 1.00 83.38 483 GLN A N 1
ATOM 3830 C CA . GLN A 1 483 ? -46.994 11.459 40.458 1.00 83.38 483 GLN A CA 1
ATOM 3831 C C . GLN A 1 483 ? -45.577 10.862 40.541 1.00 83.38 483 GLN A C 1
ATOM 3833 O O . GLN A 1 483 ? -44.831 11.146 41.477 1.00 83.38 483 GLN A O 1
ATOM 3838 N N . ALA A 1 484 ? -45.225 9.995 39.586 1.00 84.75 484 ALA A N 1
ATOM 3839 C CA . ALA A 1 484 ? -43.902 9.393 39.500 1.00 84.75 484 ALA A CA 1
ATOM 3840 C C . ALA A 1 484 ? -42.859 10.434 39.061 1.00 84.75 484 ALA A C 1
ATOM 3842 O O . ALA A 1 484 ? -43.166 11.369 38.319 1.00 84.75 484 ALA A O 1
ATOM 3843 N N . HIS A 1 485 ? -41.610 10.257 39.494 1.00 85.12 485 HIS A N 1
ATOM 3844 C CA . HIS A 1 485 ? -40.499 11.100 39.062 1.00 85.12 485 HIS A CA 1
ATOM 3845 C C . HIS A 1 485 ? -40.060 10.680 37.654 1.00 85.12 485 HIS A C 1
ATOM 3847 O O . HIS A 1 485 ? -39.334 9.702 37.483 1.00 85.12 485 HIS A O 1
ATOM 3853 N N . TYR A 1 486 ? -40.533 11.400 36.635 1.00 91.31 486 TYR A N 1
ATOM 3854 C CA . TYR A 1 486 ? -40.151 11.172 35.243 1.00 91.31 486 TYR A CA 1
ATOM 3855 C C . TYR A 1 486 ? -39.689 12.460 34.564 1.00 91.31 486 TYR A C 1
ATOM 3857 O O . TYR A 1 486 ? -40.132 13.562 34.902 1.00 91.31 486 TYR A O 1
ATOM 3865 N N . PHE A 1 487 ? -38.783 12.318 33.604 1.00 91.94 487 PHE A N 1
ATOM 3866 C CA . PHE A 1 487 ? -38.255 13.429 32.822 1.00 91.94 487 PHE A CA 1
ATOM 3867 C C . PHE A 1 487 ? -37.889 12.981 31.410 1.00 91.94 487 PHE A C 1
ATOM 3869 O O . PHE A 1 487 ? -37.641 11.803 31.156 1.00 91.94 487 PHE A O 1
ATOM 3876 N N . VAL A 1 488 ? -37.865 13.940 30.487 1.00 91.94 488 VAL A N 1
ATOM 3877 C CA . VAL A 1 488 ? -37.549 13.700 29.076 1.00 91.94 488 VAL A CA 1
ATOM 3878 C C . VAL A 1 488 ? -36.162 14.240 28.751 1.00 91.94 488 VAL A C 1
ATOM 3880 O O . VAL A 1 488 ? -35.852 15.389 29.057 1.00 91.94 488 VAL A O 1
ATOM 3883 N N . VAL A 1 489 ? -35.334 13.442 28.088 1.00 92.81 489 VAL A N 1
ATOM 3884 C CA . VAL A 1 489 ? -33.988 13.833 27.658 1.00 92.81 489 VAL A CA 1
ATOM 3885 C C . VAL A 1 489 ? -33.904 13.752 26.145 1.00 92.81 489 VAL A C 1
ATOM 3887 O O . VAL A 1 489 ? -34.351 12.774 25.544 1.00 92.81 489 VAL A O 1
ATOM 3890 N N . SER A 1 490 ? -33.344 14.781 25.513 1.00 91.06 490 SER A N 1
ATOM 3891 C CA . SER A 1 490 ? -33.188 14.797 24.060 1.00 91.06 490 SER A CA 1
ATOM 3892 C C . SER A 1 490 ? -31.905 15.461 23.596 1.00 91.06 490 SER A C 1
ATOM 3894 O O . SER A 1 490 ? -31.448 16.439 24.186 1.00 91.06 490 SER A O 1
ATOM 3896 N N . GLY A 1 491 ? -31.385 14.971 22.468 1.00 85.06 491 GLY A N 1
ATOM 3897 C CA . GLY A 1 491 ? -30.313 15.610 21.708 1.00 85.06 491 GLY A CA 1
ATOM 3898 C C . GLY A 1 491 ? -30.746 16.893 20.994 1.00 85.06 491 GLY A C 1
ATOM 3899 O O . GLY A 1 491 ? -29.927 17.671 20.507 1.00 85.06 491 GLY A O 1
ATOM 3900 N N . SER A 1 492 ? -32.054 17.147 20.930 1.00 82.94 492 SER A N 1
ATOM 3901 C CA . SER A 1 492 ? -32.627 18.331 20.296 1.00 82.94 492 SER A CA 1
ATOM 3902 C C . SER A 1 492 ? -32.638 19.540 21.230 1.00 82.94 492 SER A C 1
ATOM 3904 O O . SER A 1 492 ? -32.554 19.430 22.453 1.00 82.94 492 SER A O 1
ATOM 3906 N N . SER A 1 493 ? -32.772 20.734 20.651 1.00 79.69 493 SER A N 1
ATOM 3907 C CA . SER A 1 493 ? -32.785 21.975 21.428 1.00 79.69 493 SER A CA 1
ATOM 3908 C C . SER A 1 493 ? -33.923 22.002 22.456 1.00 79.69 493 SER A C 1
ATOM 3910 O O . SER A 1 493 ? -35.049 21.594 22.163 1.00 79.69 493 SER A O 1
ATOM 3912 N N . LEU A 1 494 ? -33.661 22.585 23.631 1.00 78.25 494 LEU A N 1
ATOM 3913 C CA . LEU A 1 494 ? -34.656 22.770 24.699 1.00 78.25 494 LEU A CA 1
ATOM 3914 C C . LEU A 1 494 ? -35.941 23.468 24.212 1.00 78.25 494 LEU A C 1
ATOM 3916 O O . LEU A 1 494 ? -37.032 23.175 24.689 1.00 78.25 494 LEU A O 1
ATOM 3920 N N . GLY A 1 495 ? -35.839 24.352 23.212 1.00 80.25 495 GLY A N 1
ATOM 3921 C CA . GLY A 1 495 ? -37.007 24.990 22.599 1.00 80.25 495 GLY A CA 1
ATOM 3922 C C . GLY A 1 495 ? -37.934 24.012 21.865 1.00 80.25 495 GLY A C 1
ATOM 3923 O O . GLY A 1 495 ? -39.142 24.224 21.844 1.00 80.25 495 GLY A O 1
ATOM 3924 N N . SER A 1 496 ? -37.391 22.932 21.299 1.00 80.06 496 SER A N 1
ATOM 3925 C CA . SER A 1 496 ? -38.176 21.878 20.637 1.00 80.06 496 SER A CA 1
ATOM 3926 C C . SER A 1 496 ? -38.915 21.012 21.661 1.00 80.06 496 SER A C 1
ATOM 3928 O O . SER A 1 496 ? -40.072 20.656 21.448 1.00 80.06 496 SER A O 1
ATOM 3930 N N . LEU A 1 497 ? -38.277 20.743 22.804 1.00 79.25 497 LEU A N 1
ATOM 3931 C CA . LEU A 1 497 ? -38.891 20.039 23.932 1.00 79.25 497 LEU A CA 1
ATOM 3932 C C . LEU A 1 497 ? -40.017 20.862 24.566 1.00 79.25 497 LEU A C 1
ATOM 3934 O O . LEU A 1 497 ? -41.098 20.328 24.802 1.00 79.25 497 LEU A O 1
ATOM 3938 N N . GLN A 1 498 ? -39.816 22.173 24.738 1.00 82.94 498 GLN A N 1
ATOM 3939 C CA . GLN A 1 498 ? -40.871 23.071 25.217 1.00 82.94 498 GLN A CA 1
ATOM 3940 C C . GLN A 1 498 ? -42.084 23.073 24.275 1.00 82.94 498 GLN A C 1
ATOM 3942 O O . GLN A 1 498 ? -43.220 22.985 24.728 1.00 82.94 498 GLN A O 1
ATOM 3947 N N . GLN A 1 499 ? -41.862 23.112 22.956 1.00 82.69 499 GLN A N 1
ATOM 3948 C CA . GLN A 1 499 ? -42.954 23.029 21.980 1.00 82.69 499 GLN A CA 1
ATOM 3949 C C . GLN A 1 499 ? -43.704 21.693 22.051 1.00 82.69 499 GLN A C 1
ATOM 3951 O O . GLN A 1 499 ? -44.924 21.674 21.895 1.00 82.69 499 GLN A O 1
ATOM 3956 N N . MET A 1 500 ? -42.998 20.584 22.296 1.00 81.62 500 MET A N 1
ATOM 3957 C CA . MET A 1 500 ? -43.627 19.279 22.511 1.00 81.62 500 MET A CA 1
ATOM 3958 C C . MET A 1 500 ? -44.492 19.288 23.772 1.00 81.62 500 MET A C 1
ATOM 3960 O O . MET A 1 500 ? -45.630 18.821 23.743 1.00 81.62 500 MET A O 1
ATOM 3964 N N . GLN A 1 501 ? -43.983 19.852 24.864 1.00 83.19 501 GLN A N 1
ATOM 3965 C CA . GLN A 1 501 ? -44.725 19.986 26.110 1.00 83.19 501 GLN A CA 1
ATOM 3966 C C . GLN A 1 501 ? -46.013 20.802 25.910 1.00 83.19 501 GLN A C 1
ATOM 3968 O O . GLN A 1 501 ? -47.105 20.338 26.240 1.00 83.19 501 GLN A O 1
ATOM 3973 N N . ASP A 1 502 ? -45.904 21.965 25.261 1.00 83.62 502 ASP A N 1
ATOM 3974 C CA . ASP A 1 502 ? -47.036 22.850 24.969 1.00 83.62 502 ASP A CA 1
ATOM 3975 C C . ASP A 1 502 ? -48.078 22.184 24.049 1.00 83.62 502 ASP A C 1
ATOM 3977 O O . ASP A 1 502 ? -49.282 22.407 24.195 1.00 83.62 502 ASP A O 1
ATOM 3981 N N . ALA A 1 503 ? -47.633 21.358 23.095 1.00 80.38 503 ALA A N 1
ATOM 3982 C CA . ALA A 1 503 ? -48.506 20.663 22.149 1.00 80.38 503 ALA A CA 1
ATOM 3983 C C . ALA A 1 503 ? -49.231 19.451 22.757 1.00 80.38 503 ALA A C 1
ATOM 3985 O O . ALA A 1 503 ? -50.312 19.086 22.292 1.00 80.38 503 ALA A O 1
ATOM 3986 N N . THR A 1 504 ? -48.634 18.813 23.764 1.00 79.56 504 THR A N 1
ATOM 3987 C CA . THR A 1 504 ? -49.126 17.557 24.356 1.00 79.56 504 THR A CA 1
ATOM 3988 C C . THR A 1 504 ? -49.920 17.784 25.636 1.00 79.56 504 THR A C 1
ATOM 3990 O O . THR A 1 504 ? -50.778 16.967 25.969 1.00 79.56 504 THR A O 1
ATOM 3993 N N . GLY A 1 505 ? -49.678 18.905 26.323 1.00 78.12 505 GLY A N 1
ATOM 3994 C CA . GLY A 1 505 ? -50.326 19.258 27.585 1.00 78.12 505 GLY A CA 1
ATOM 3995 C C . GLY A 1 505 ? -49.831 18.457 28.793 1.00 78.12 505 GLY A C 1
ATOM 3996 O O . GLY A 1 505 ? -50.447 18.556 29.848 1.00 78.12 505 GLY A O 1
ATOM 3997 N N . LEU A 1 506 ? -48.759 17.672 28.639 1.00 79.56 506 LEU A N 1
ATOM 3998 C CA . LEU A 1 506 ? -48.118 16.911 29.716 1.00 79.56 506 LEU A CA 1
ATOM 3999 C C . LEU A 1 506 ? -47.154 17.808 30.501 1.00 79.56 506 LEU A C 1
ATOM 4001 O O . LEU A 1 506 ? -46.430 18.612 29.910 1.00 79.56 506 LEU A O 1
ATOM 4005 N N . HIS A 1 507 ? -47.084 17.655 31.823 1.00 79.56 507 HIS A N 1
ATOM 4006 C CA . HIS A 1 507 ? -46.154 18.417 32.655 1.00 79.56 507 HIS A CA 1
ATOM 4007 C C . HIS A 1 507 ? -44.979 17.551 33.130 1.00 79.56 507 HIS A C 1
ATOM 4009 O O . HIS A 1 507 ? -45.051 16.904 34.170 1.00 79.56 507 HIS A O 1
ATOM 4015 N N . PHE A 1 508 ? -43.866 17.589 32.388 1.00 82.94 508 PHE A N 1
ATOM 4016 C CA . PHE A 1 508 ? -42.600 16.945 32.752 1.00 82.94 508 PHE A CA 1
ATOM 4017 C C . PHE A 1 508 ? -41.418 17.917 32.741 1.00 82.94 508 PHE A C 1
ATOM 4019 O O . PHE A 1 508 ? -41.431 18.932 32.038 1.00 82.94 508 PHE A O 1
ATOM 4026 N N . SER A 1 509 ? -40.380 17.575 33.504 1.00 86.31 509 SER A N 1
ATOM 4027 C CA . SER A 1 509 ? -39.057 18.193 33.381 1.00 86.31 509 SER A CA 1
ATOM 4028 C C . SER A 1 509 ? -38.361 17.665 32.131 1.00 86.31 509 SER A C 1
ATOM 4030 O O . SER A 1 509 ? -38.513 16.490 31.788 1.00 86.31 509 SER A O 1
ATOM 4032 N N . PHE A 1 510 ? -37.594 18.512 31.449 1.00 88.94 510 PHE A N 1
ATOM 4033 C CA . PHE A 1 510 ? -36.860 18.105 30.258 1.00 88.94 510 PHE A CA 1
ATOM 4034 C C . PHE A 1 510 ? -35.439 18.659 30.234 1.00 88.94 510 PHE A C 1
ATOM 4036 O O . PHE A 1 510 ? -35.185 19.769 30.705 1.00 88.94 510 PHE A O 1
ATOM 4043 N N . PHE A 1 511 ? -34.531 17.879 29.657 1.00 90.06 511 PHE A N 1
ATOM 4044 C CA . PHE A 1 511 ? -33.101 18.157 29.628 1.00 90.06 511 PHE A CA 1
ATOM 4045 C C . PHE A 1 511 ? -32.541 17.949 28.228 1.00 90.06 511 PHE A C 1
ATOM 4047 O O . PHE A 1 511 ? -33.020 17.112 27.457 1.00 90.06 511 PHE A O 1
ATOM 4054 N N . ASN A 1 512 ? -31.514 18.724 27.904 1.00 87.31 512 ASN A N 1
ATOM 4055 C CA . ASN A 1 512 ? -30.711 18.494 26.717 1.00 87.31 512 ASN A CA 1
ATOM 4056 C C . ASN A 1 512 ? -29.516 17.605 27.079 1.00 87.31 512 ASN A C 1
ATOM 4058 O O . ASN A 1 512 ? -28.901 17.790 28.128 1.00 87.31 512 ASN A O 1
ATOM 4062 N N . SER A 1 513 ? -29.205 16.657 26.204 1.00 89.00 513 SER A N 1
ATOM 4063 C CA . SER A 1 513 ? -27.995 15.837 26.271 1.00 89.00 513 SER A CA 1
ATOM 4064 C C . SER A 1 513 ? -27.386 15.717 24.876 1.00 89.00 513 SER A C 1
ATOM 4066 O O . SER A 1 513 ? -27.913 16.290 23.921 1.00 89.00 513 SER A O 1
ATOM 4068 N N . ASP A 1 514 ? -26.287 14.989 24.737 1.00 83.06 514 ASP A N 1
ATOM 4069 C CA . ASP A 1 514 ? -25.717 14.684 23.430 1.00 83.06 514 ASP A CA 1
ATOM 4070 C C . ASP A 1 514 ? -26.494 13.546 22.740 1.00 83.06 514 ASP A C 1
ATOM 4072 O O . ASP A 1 514 ? -26.796 12.520 23.348 1.00 83.06 514 ASP A O 1
ATOM 4076 N N . ALA A 1 515 ? -26.853 13.729 21.466 1.00 77.69 515 ALA A N 1
ATOM 4077 C CA . ALA A 1 515 ? -27.672 12.766 20.728 1.00 77.69 515 ALA A CA 1
ATOM 4078 C C . ALA A 1 515 ? -26.962 11.417 20.508 1.00 77.69 515 ALA A C 1
ATOM 4080 O O . ALA A 1 515 ? -27.625 10.380 20.529 1.00 77.69 515 ALA A O 1
ATOM 4081 N N . GLU A 1 516 ? -25.639 11.424 20.311 1.00 70.31 516 GLU A N 1
ATOM 4082 C CA . GLU A 1 516 ? -24.841 10.205 20.141 1.00 70.31 516 GLU A CA 1
ATOM 4083 C C . GLU A 1 516 ? -24.770 9.447 21.467 1.00 70.31 516 GLU A C 1
ATOM 4085 O O . GLU A 1 516 ? -24.972 8.236 21.495 1.00 70.31 516 GLU A O 1
ATOM 4090 N N . VAL A 1 517 ? -24.580 10.160 22.582 1.00 78.12 517 VAL A N 1
ATOM 4091 C CA . VAL A 1 517 ? -24.580 9.564 23.927 1.00 78.12 517 VAL A CA 1
ATOM 4092 C C . VAL A 1 517 ? -25.935 8.938 24.255 1.00 78.12 517 VAL A C 1
ATOM 4094 O O . VAL A 1 517 ? -25.982 7.824 24.765 1.00 78.12 517 VAL A O 1
ATOM 4097 N N . LEU A 1 518 ? -27.045 9.595 23.906 1.00 84.56 518 LEU A N 1
ATOM 4098 C CA . LEU A 1 518 ? -28.386 9.020 24.065 1.00 84.56 518 LEU A CA 1
ATOM 4099 C C . LEU A 1 518 ? -28.596 7.767 23.200 1.00 84.56 518 LEU A C 1
ATOM 4101 O O . LEU A 1 518 ? -29.203 6.809 23.674 1.00 84.56 518 LEU A O 1
ATOM 4105 N N . GLY A 1 519 ? -28.055 7.741 21.979 1.00 75.75 519 GLY A N 1
ATOM 4106 C CA . GLY A 1 519 ? -28.066 6.556 21.112 1.00 75.75 519 GLY A CA 1
ATOM 4107 C C . GLY A 1 519 ? -27.185 5.407 21.617 1.00 75.75 519 GLY A C 1
ATOM 4108 O O . GLY A 1 519 ? -27.406 4.257 21.257 1.00 75.75 519 GLY A O 1
ATOM 4109 N N . LYS A 1 520 ? -26.209 5.689 22.492 1.00 77.69 520 LYS A N 1
ATOM 4110 C CA . LYS A 1 520 ? -25.484 4.653 23.243 1.00 77.69 520 LYS A CA 1
ATOM 4111 C C . LYS A 1 520 ? -26.296 4.122 24.426 1.00 77.69 520 LYS A C 1
ATOM 4113 O O . LYS A 1 520 ? -25.904 3.110 24.986 1.00 77.69 520 LYS A O 1
ATOM 4118 N N . ILE A 1 521 ? -27.361 4.798 24.867 1.00 81.88 521 ILE A N 1
ATOM 4119 C CA . ILE A 1 521 ? -28.199 4.372 26.003 1.00 81.88 521 ILE A CA 1
ATOM 4120 C C . ILE A 1 521 ? -29.360 3.490 25.538 1.00 81.88 521 ILE A C 1
ATOM 4122 O O . ILE A 1 521 ? -29.640 2.470 26.164 1.00 81.88 521 ILE A O 1
ATOM 4126 N N . VAL A 1 522 ? -30.032 3.905 24.466 1.00 78.88 522 VAL A N 1
ATOM 4127 C CA . VAL A 1 522 ? -31.135 3.187 23.815 1.00 78.88 522 VAL A CA 1
ATOM 4128 C C . VAL A 1 522 ? -30.764 2.974 22.352 1.00 78.88 522 VAL A C 1
ATOM 4130 O O . VAL A 1 522 ? -30.314 3.905 21.689 1.00 78.88 522 VAL A O 1
ATOM 4133 N N . GLU A 1 523 ? -30.933 1.753 21.845 1.00 70.62 523 GLU A N 1
ATOM 4134 C CA . GLU A 1 523 ? -30.554 1.366 20.477 1.00 70.62 523 GLU A CA 1
ATOM 4135 C C . GLU A 1 523 ? -31.458 2.018 19.410 1.00 70.62 523 GLU A C 1
ATOM 4137 O O . GLU A 1 523 ? -31.162 2.001 18.213 1.00 70.62 523 GLU A O 1
ATOM 4142 N N . THR A 1 524 ? -32.578 2.604 19.840 1.00 80.44 524 THR A N 1
ATOM 4143 C CA . THR A 1 524 ? -33.584 3.263 18.998 1.00 80.44 524 THR A CA 1
ATOM 4144 C C . THR A 1 524 ? -33.663 4.775 19.251 1.00 80.44 524 THR A C 1
ATOM 4146 O O . THR A 1 524 ? -33.178 5.289 20.254 1.00 80.44 524 THR A O 1
ATOM 4149 N N . ASN A 1 525 ? -34.306 5.532 18.345 1.00 84.69 525 ASN A N 1
ATOM 4150 C CA . ASN A 1 525 ? -34.449 6.990 18.507 1.00 84.69 525 ASN A CA 1
ATOM 4151 C C . ASN A 1 525 ? -35.239 7.372 19.772 1.00 84.69 525 ASN A C 1
ATOM 4153 O O . ASN A 1 525 ? -35.060 8.466 20.310 1.00 84.69 525 ASN A O 1
ATOM 4157 N N . THR A 1 526 ? -36.131 6.492 20.227 1.00 88.25 526 THR A N 1
ATOM 4158 C CA . THR A 1 526 ? -36.947 6.695 21.423 1.00 88.25 526 THR A CA 1
ATOM 4159 C C . THR A 1 526 ? -36.892 5.493 22.340 1.00 88.25 526 THR A C 1
ATOM 4161 O O . THR A 1 526 ? -37.123 4.377 21.894 1.00 88.25 526 THR A O 1
ATOM 4164 N N . GLY A 1 527 ? -36.714 5.730 23.632 1.00 90.19 527 GLY A N 1
ATOM 4165 C CA . GLY A 1 527 ? -36.736 4.669 24.626 1.00 90.19 527 GLY A CA 1
ATOM 4166 C C . GLY A 1 527 ? -36.984 5.200 26.028 1.00 90.19 527 GLY A C 1
ATOM 4167 O O . GLY A 1 527 ? -37.267 6.382 26.229 1.00 90.19 527 GLY A O 1
ATOM 4168 N N . MET A 1 528 ? -36.912 4.322 27.016 1.00 90.88 528 MET A N 1
ATOM 4169 C CA . MET A 1 528 ? -37.046 4.667 28.420 1.00 90.88 528 MET A CA 1
ATOM 4170 C C . MET A 1 528 ? -36.078 3.848 29.263 1.00 90.88 528 MET A C 1
ATOM 4172 O O . MET A 1 528 ? -36.010 2.630 29.147 1.00 90.88 528 MET A O 1
ATOM 4176 N N . VAL A 1 529 ? -35.385 4.520 30.170 1.00 91.81 529 VAL A N 1
ATOM 4177 C CA . VAL A 1 529 ? -34.513 3.903 31.165 1.00 91.81 529 VAL A CA 1
ATOM 4178 C C . VAL A 1 529 ? -35.098 4.150 32.543 1.00 91.81 529 VAL A C 1
ATOM 4180 O O . VAL A 1 529 ? -35.471 5.272 32.880 1.00 91.81 529 VAL A O 1
ATOM 4183 N N . VAL A 1 530 ? -35.175 3.100 33.353 1.00 91.69 530 VAL A N 1
ATOM 4184 C CA . VAL A 1 530 ? -35.614 3.186 34.745 1.00 91.69 530 VAL A CA 1
ATOM 4185 C C . VAL A 1 530 ? -34.394 3.044 35.632 1.00 91.69 530 VAL A C 1
ATOM 4187 O O . VAL A 1 530 ? -33.756 1.992 35.644 1.00 91.69 530 VAL A O 1
ATOM 4190 N N . VAL A 1 531 ? -34.079 4.093 36.385 1.00 91.06 531 VAL A N 1
ATOM 4191 C CA . VAL A 1 531 ? -32.990 4.094 37.366 1.00 91.06 531 VAL A CA 1
ATOM 4192 C C . VAL A 1 531 ? -33.601 4.152 38.755 1.00 91.06 531 VAL A C 1
ATOM 4194 O O . VAL A 1 531 ? -34.385 5.045 39.043 1.00 91.06 531 VAL A O 1
ATOM 4197 N N . GLN A 1 532 ? -33.261 3.212 39.628 1.00 91.06 532 GLN A N 1
ATOM 4198 C CA . GLN A 1 532 ? -33.721 3.201 41.011 1.00 91.06 532 GLN A CA 1
ATOM 4199 C C . GLN A 1 532 ? -32.530 3.102 41.952 1.00 91.06 532 GLN A C 1
ATOM 4201 O O . GLN A 1 532 ? -31.708 2.195 41.821 1.00 91.06 532 GLN A O 1
ATOM 4206 N N . ASP A 1 533 ? -32.460 4.028 42.909 1.00 88.12 533 ASP A N 1
ATOM 4207 C CA . ASP A 1 533 ? -31.402 4.072 43.924 1.00 88.12 533 ASP A CA 1
ATOM 4208 C C . ASP A 1 533 ? -29.994 3.997 43.288 1.00 88.12 533 ASP A C 1
ATOM 4210 O O . ASP A 1 533 ? -29.115 3.253 43.726 1.00 88.12 533 ASP A O 1
ATOM 4214 N N . GLY A 1 534 ? -29.818 4.740 42.187 1.00 84.44 534 GLY A N 1
ATOM 4215 C CA . GLY A 1 534 ? -28.585 4.838 41.406 1.00 84.44 534 GLY A CA 1
ATOM 4216 C C . GLY A 1 534 ? -28.263 3.663 40.480 1.00 84.44 534 GLY A C 1
ATOM 4217 O O . GLY A 1 534 ? -27.217 3.680 39.828 1.00 84.44 534 GLY A O 1
ATOM 4218 N N . ARG A 1 535 ? -29.144 2.658 40.383 1.00 88.19 535 ARG A N 1
ATOM 4219 C CA . ARG A 1 535 ? -28.961 1.482 39.520 1.00 88.19 535 ARG A CA 1
ATOM 4220 C C . ARG A 1 535 ? -29.985 1.398 38.405 1.00 88.19 535 ARG A C 1
ATOM 4222 O O . ARG A 1 535 ? -31.164 1.648 38.629 1.00 88.19 535 ARG A O 1
ATOM 4229 N N . VAL A 1 536 ? -29.558 0.971 37.221 1.00 88.44 536 VAL A N 1
ATOM 4230 C CA . VAL A 1 536 ? -30.474 0.711 36.103 1.00 88.44 536 VAL A CA 1
ATOM 4231 C C . VAL A 1 536 ? -31.291 -0.539 36.408 1.00 88.44 536 VAL A C 1
ATOM 4233 O O . VAL A 1 536 ? -30.745 -1.627 36.579 1.00 88.44 536 VAL A O 1
ATOM 4236 N N . VAL A 1 537 ? -32.608 -0.391 36.478 1.00 88.06 537 VAL A N 1
ATOM 4237 C CA . VAL A 1 537 ? -33.555 -1.484 36.731 1.00 88.06 537 VAL A CA 1
ATOM 4238 C C . VAL A 1 537 ? -34.115 -2.041 35.429 1.00 88.06 537 VAL A C 1
ATOM 4240 O O . VAL A 1 537 ? -34.355 -3.243 35.341 1.00 88.06 537 VAL A O 1
ATOM 4243 N N . ALA A 1 538 ? -34.315 -1.186 34.426 1.00 85.69 538 ALA A N 1
ATOM 4244 C CA . ALA A 1 538 ? -34.814 -1.588 33.119 1.00 85.69 538 ALA A CA 1
ATOM 4245 C C . ALA A 1 538 ? -34.404 -0.588 32.032 1.00 85.69 538 ALA A C 1
ATOM 4247 O O . ALA A 1 538 ? -34.288 0.610 32.301 1.00 85.69 538 ALA A O 1
ATOM 4248 N N . VAL A 1 539 ? -34.252 -1.091 30.808 1.00 86.38 539 VAL A N 1
ATOM 4249 C CA . VAL A 1 539 ? -34.094 -0.307 29.578 1.00 86.38 539 VAL A CA 1
ATOM 4250 C C . VAL A 1 539 ? -35.116 -0.808 28.573 1.00 86.38 539 VAL A C 1
ATOM 4252 O O . VAL A 1 539 ? -35.261 -2.015 28.377 1.00 86.38 539 VAL A O 1
ATOM 4255 N N . TYR A 1 540 ? -35.819 0.129 27.959 1.00 85.50 540 TYR A N 1
ATOM 4256 C CA . TYR A 1 540 ? -36.824 -0.112 26.944 1.00 85.50 540 TYR A CA 1
ATOM 4257 C C . TYR A 1 540 ? -36.488 0.724 25.712 1.00 85.50 540 TYR A C 1
ATOM 4259 O O . TYR A 1 540 ? -36.290 1.930 25.810 1.00 85.50 540 TYR A O 1
ATOM 4267 N N . ASP A 1 541 ? -36.463 0.084 24.561 1.00 83.75 541 ASP A N 1
ATOM 4268 C CA . ASP A 1 541 ? -36.406 0.680 23.237 1.00 83.75 541 ASP A CA 1
ATOM 4269 C C . ASP A 1 541 ? -37.813 0.862 22.659 1.00 83.75 541 ASP A C 1
ATOM 4271 O O . ASP A 1 541 ? -38.814 0.403 23.210 1.00 83.75 541 ASP A O 1
ATOM 4275 N N . GLU A 1 542 ? -37.905 1.500 21.497 1.00 81.06 542 GLU A N 1
ATOM 4276 C CA . GLU A 1 542 ? -39.162 1.721 20.780 1.00 81.06 542 GLU A CA 1
ATOM 4277 C C . GLU A 1 542 ? -39.959 0.418 20.559 1.00 81.06 542 GLU A C 1
ATOM 4279 O O . GLU A 1 542 ? -41.186 0.404 20.673 1.00 81.06 542 GLU A O 1
ATOM 4284 N N . ALA A 1 543 ? -39.273 -0.697 20.281 1.00 74.94 543 ALA A N 1
ATOM 4285 C CA . ALA A 1 543 ? -39.899 -1.983 19.964 1.00 74.94 543 ALA A CA 1
ATOM 4286 C C . ALA A 1 543 ? -40.471 -2.731 21.184 1.00 74.94 543 ALA A C 1
ATOM 4288 O O . ALA A 1 543 ? -41.365 -3.565 21.024 1.00 74.94 543 ALA A O 1
ATOM 4289 N N . ASN A 1 544 ? -39.956 -2.463 22.385 1.00 78.94 544 ASN A N 1
ATOM 4290 C CA . ASN A 1 544 ? -40.360 -3.106 23.641 1.00 78.94 544 ASN A CA 1
ATOM 4291 C C . ASN A 1 544 ? -40.758 -2.077 24.712 1.00 78.94 544 ASN A C 1
ATOM 4293 O O . ASN A 1 544 ? -40.695 -2.375 25.904 1.00 78.94 544 ASN A O 1
ATOM 4297 N N . PHE A 1 545 ? -41.180 -0.883 24.286 1.00 82.44 545 PHE A N 1
ATOM 4298 C CA . PHE A 1 545 ? -41.661 0.167 25.172 1.00 82.44 545 PHE A CA 1
ATOM 4299 C C . PHE A 1 545 ? -42.819 -0.368 26.033 1.00 82.44 545 PHE A C 1
ATOM 4301 O O . PHE A 1 545 ? -43.732 -0.997 25.484 1.00 82.44 545 PHE A O 1
ATOM 4308 N N . PRO A 1 546 ? -42.804 -0.161 27.361 1.00 83.00 546 PRO A N 1
ATOM 4309 C CA . PRO A 1 546 ? -43.757 -0.819 28.244 1.00 83.00 546 PRO A CA 1
ATOM 4310 C C . PRO A 1 546 ? -45.166 -0.295 28.003 1.00 83.00 546 PRO A C 1
ATOM 4312 O O . PRO A 1 546 ? -45.361 0.840 27.568 1.00 83.00 546 PRO A O 1
ATOM 4315 N N . VAL A 1 547 ? -46.171 -1.100 28.333 1.00 83.50 547 VAL A N 1
ATOM 4316 C CA . VAL A 1 547 ? -47.552 -0.603 28.411 1.00 83.50 547 VAL A CA 1
ATOM 4317 C C . VAL A 1 547 ? -47.849 -0.070 29.813 1.00 83.50 547 VAL A C 1
ATOM 4319 O O . VAL A 1 547 ? -47.249 -0.496 30.794 1.00 83.50 547 VAL A O 1
ATOM 4322 N N . ALA A 1 548 ? -48.807 0.852 29.939 1.00 76.38 548 ALA A N 1
ATOM 4323 C CA . ALA A 1 548 ? -49.123 1.517 31.213 1.00 76.38 548 ALA A CA 1
ATOM 4324 C C . ALA A 1 548 ? -49.489 0.559 32.372 1.00 76.38 548 ALA A C 1
ATOM 4326 O O . ALA A 1 548 ? -49.381 0.937 33.532 1.00 76.38 548 ALA A O 1
ATOM 4327 N N . GLU A 1 549 ? -49.926 -0.668 32.069 1.00 71.31 549 GLU A N 1
ATOM 4328 C CA . GLU A 1 549 ? -50.240 -1.708 33.061 1.00 71.31 549 GLU A CA 1
ATOM 4329 C C . GLU A 1 549 ? -48.996 -2.443 33.599 1.00 71.31 549 GLU A C 1
ATOM 4331 O O . GLU A 1 549 ? -49.071 -3.061 34.660 1.00 71.31 549 GLU A O 1
ATOM 4336 N N . GLU A 1 550 ? -47.874 -2.403 32.871 1.00 67.12 550 GLU A N 1
ATOM 4337 C CA . GLU A 1 550 ? -46.596 -3.033 33.246 1.00 67.12 550 GLU A CA 1
ATOM 4338 C C . GLU A 1 550 ? -45.738 -2.136 34.154 1.00 67.12 550 GLU A C 1
ATOM 4340 O O . GLU A 1 550 ? -44.867 -2.641 34.865 1.00 67.12 550 GLU A O 1
ATOM 4345 N N . LEU A 1 551 ? -46.013 -0.826 34.145 1.00 64.44 551 LEU A N 1
ATOM 4346 C CA . LEU A 1 551 ? -45.479 0.184 35.066 1.00 64.44 551 LEU A CA 1
ATOM 4347 C C . LEU A 1 551 ? -46.290 0.230 36.359 1.00 64.44 551 LEU A C 1
ATOM 4349 O O . LEU A 1 551 ? -45.704 0.481 37.435 1.00 64.44 551 LEU A O 1
#

pLDDT: mean 85.78, std 9.43, range [38.31, 97.75]

Foldseek 3Di:
DLVVLLLVLLLVQLVLLLQLLVLCLLPLVLVLVLVLLVLVVQCVVDDPSVCSPDPVNNVCSSVVSLVSSLVSNLLSLCSNQLHPLQVSLVVQLVVLVVLLVVLVVCVVPVSDQASCSNGLPDGDGSVRSNVVSVVNNVSSVSSNVCSVVRDGPDPPVVSVVVSVVSSVVSVVSNVCCLQWNGPDQSFCQDAFHFQVVLQDDDPPWFAWKKWKWWWKAFPPPRDIDIQTDIPVVRPPVSCVVQPDPVTIDTDDIDIDTPGRIDDRSDHFDFWADLVGDTCPQVQQQAADKEKEKFALDLVPDDLLLLVLVQQQQVVCQQLQHAYEYEYQDHPVVVVVSCVVNVRPHYYTYGHSVVSCSNTSAGTKMFMDHNRGGNDITRSVCRDHNVVVCVPRPVPRGRDHHDPPPDQLAAPAHAFDQLLVCCVVCPPPSVQWFFQAPVRDTCPNVLLQDAFKEKEKEQLDPVPDDPVLVVQCLQQLVLCVVVVHHYEYEYCDDPVSVVVVCVVNVRDHHYGYHHSVNSCSHEVESIWIWMRHNSHTNDIGHSVRHDHNVVD

Radius of gyration: 32.76 Å; chains: 1; bounding box: 89×58×87 Å

Sequence (551 aa):
MRSFILGLSRFLVGALFIFSGLIKANDPVGFAIKLEEYYDIFASGGGILSFFHSSIILNTVVYQAAFICILEVALGVLLLLGMWPRLVSWLLLLMIIFFTWLTGFSAFTGQVTDCGCFGDAIPLTPLQSFYKDLVLMVLIIIIFAGRNRINRLLPAVLSFAIFFATTAFSIWVVNSVLKYDVFIDFRPYKVGNNIAEQMAIPDDAPAPVVEMQYIYRNKQSGKEGVAKIRSDENNMDALKPFGDSNTWEFVERKDKVIDAGFIPKITDFAVLHEDGEDITDQVLHFDDYLIMVVSAGLDHTERSAWDGINELQQAAEAEGISTFGLVSSNRKDIEKFRHNHQTAFPFYQGDHKVCLAIARTNPNILLLKNGTVVAKWPWRETPSFDEMKSMYFPDRPATEITFLQNETSGLFSTGEDVVSKLENSTEPYNEFFLMDAAGNDLAYDMLAESGPHYMVIIADMTQLTREVFASMQPVLQELENRQAHYFVVSGSSLGSLQQMQDATGLHFSFFNSDAEVLGKIVETNTGMVVVQDGRVVAVYDEANFPVAEEL

Secondary structure (DSSP, 8-state):
-HHHHHHHHHHHHHHHHHHHHHHHHH-HHHHHHHHHHHHHHHHHT-GGGGGGGSHHHHHTHHHHHHHHHHHHHHHHHHHHHT-SHHHHHHHHHHHHHHHHHHHHHHHHH---S---TTGGGS---HHHHHHHHHHHHHHHHHHHHHGGG---SS-HHHHHHHHHHHHHHHHHHHHHHHHH--SS--STT-TT-BHHHHHPPPTTPPPPEEEEEEEEEETTT--EEEEEEETTTT-GGGGGGG--TTTEEEEEEEEEEEE-----S-S----B-TT--B-HHHHHT-SSEEEEEEES-GGG--HHHHHHHHHHHHHHHTTT-EEEEEESS-HHHHHHHHHHHT--S-EEE--HHHHHHH-SSSSEEEEEETTEEEEEEEGGGPPPHHHHHHHH-TTPPP----SSTTSSS-TT-TT-BHHHHHHTT-TTGGG---B-TTS-B-HHHHHHSSSEEEEEEES-TTT--HHHHHHHHHHHHHHHHTT-EEEEEESS-HHHHHHHHHHH----EEEE--HHHHHTT-SSSEEEEEEETTEEEEEEEGGGPPPTTT-